Protein AF-I0H5C6-F1 (afdb_monomer_lite)

Structure (mmCIF, N/CA/C/O backbone):
data_AF-I0H5C6-F1
#
_entry.id   AF-I0H5C6-F1
#
loop_
_atom_site.group_PDB
_atom_site.id
_atom_site.type_symbol
_atom_site.label_atom_id
_atom_site.label_alt_id
_atom_site.label_comp_id
_atom_site.label_asym_id
_atom_site.label_entity_id
_atom_site.label_seq_id
_atom_site.pdbx_PDB_ins_code
_atom_site.Cartn_x
_atom_site.Cartn_y
_atom_site.Cartn_z
_atom_site.occupancy
_atom_site.B_iso_or_equiv
_atom_site.auth_seq_id
_atom_site.auth_comp_id
_atom_site.auth_asym_id
_atom_site.auth_atom_id
_atom_site.pdbx_PDB_model_num
ATOM 1 N N . MET A 1 1 ? -21.211 -32.077 53.523 1.00 52.59 1 MET A N 1
ATOM 2 C CA . MET A 1 1 ? -21.924 -31.171 52.593 1.00 52.59 1 MET A CA 1
ATOM 3 C C . MET A 1 1 ? -21.651 -29.724 53.002 1.00 52.59 1 MET A C 1
ATOM 5 O O . MET A 1 1 ? -22.180 -29.278 54.012 1.00 52.59 1 MET A O 1
ATOM 9 N N . ARG A 1 2 ? -20.755 -29.012 52.304 1.00 51.19 2 ARG A N 1
ATOM 10 C CA . ARG A 1 2 ? -20.495 -27.579 52.551 1.00 51.19 2 ARG A CA 1
ATOM 11 C C . ARG A 1 2 ? -21.558 -26.760 51.808 1.00 51.19 2 ARG A C 1
ATOM 13 O O . ARG A 1 2 ? -21.781 -26.997 50.626 1.00 51.19 2 ARG A O 1
ATOM 20 N N . LYS A 1 3 ? -22.244 -25.855 52.515 1.00 55.94 3 LYS A N 1
ATOM 21 C CA . LYS A 1 3 ? -23.327 -25.017 51.968 1.00 55.94 3 LYS A CA 1
ATOM 22 C C . LYS A 1 3 ? -22.805 -24.116 50.828 1.00 55.94 3 LYS A C 1
ATOM 24 O O . LYS A 1 3 ? -21.707 -23.577 50.959 1.00 55.94 3 LYS A O 1
ATOM 29 N N . PRO A 1 4 ? -23.585 -23.885 49.755 1.00 59.94 4 PRO A N 1
ATOM 30 C CA . PRO A 1 4 ? -23.201 -23.061 48.604 1.00 59.94 4 PRO A CA 1
ATOM 31 C C . PRO A 1 4 ? -23.306 -21.546 48.887 1.00 59.94 4 PRO A C 1
ATOM 33 O O . PRO A 1 4 ? -23.727 -20.765 48.038 1.00 59.94 4 PRO A O 1
ATOM 36 N N . THR A 1 5 ? -22.925 -21.088 50.082 1.00 67.19 5 THR A N 1
ATOM 37 C CA . THR A 1 5 ? -22.992 -19.667 50.469 1.00 67.19 5 THR A CA 1
ATOM 38 C C . THR A 1 5 ? -21.984 -18.789 49.724 1.00 67.19 5 THR A C 1
ATOM 40 O O . THR A 1 5 ? -22.181 -17.580 49.633 1.00 67.19 5 THR A O 1
ATOM 43 N N . PHE A 1 6 ? -20.931 -19.372 49.145 1.00 68.56 6 PHE A N 1
ATOM 44 C CA . PHE A 1 6 ? -19.899 -18.610 48.438 1.00 68.56 6 PHE A CA 1
ATOM 45 C C . PHE A 1 6 ? -20.402 -18.005 47.114 1.00 68.56 6 PHE A C 1
ATOM 47 O O . PHE A 1 6 ? -20.160 -16.831 46.842 1.00 68.56 6 PHE A O 1
ATOM 54 N N . TRP A 1 7 ? -21.174 -18.759 46.324 1.00 66.94 7 TRP A N 1
ATOM 55 C CA . TRP A 1 7 ? -21.642 -18.311 45.004 1.00 66.94 7 TRP A CA 1
ATOM 56 C C . TRP A 1 7 ? -22.695 -17.197 45.080 1.00 66.94 7 TRP A C 1
ATOM 58 O O . TRP A 1 7 ? -22.667 -16.266 44.277 1.00 66.94 7 TRP A O 1
ATOM 68 N N . ILE A 1 8 ? -23.564 -17.220 46.094 1.00 70.56 8 ILE A N 1
ATOM 69 C CA . ILE A 1 8 ? -24.618 -16.205 46.270 1.00 70.56 8 ILE A CA 1
ATOM 70 C C . ILE A 1 8 ? -24.013 -14.825 46.587 1.00 70.56 8 ILE A C 1
ATOM 72 O O . ILE A 1 8 ? -24.464 -13.810 46.054 1.00 70.56 8 ILE A O 1
ATOM 76 N N . GLY A 1 9 ? -22.945 -14.774 47.393 1.00 69.31 9 GLY A N 1
ATOM 77 C CA . GLY A 1 9 ? -22.255 -13.521 47.720 1.00 69.31 9 GLY A CA 1
ATOM 78 C C . GLY A 1 9 ? -21.511 -12.900 46.531 1.00 69.31 9 GLY A C 1
ATOM 79 O O . GLY A 1 9 ? -21.474 -11.674 46.397 1.00 69.31 9 GLY A O 1
ATOM 80 N N . VAL A 1 10 ? -20.955 -13.730 45.641 1.00 67.69 10 VAL A N 1
ATOM 81 C CA . VAL A 1 10 ? -20.306 -13.271 44.402 1.00 67.69 10 VAL A CA 1
ATOM 82 C C . VAL A 1 10 ? -21.350 -12.717 43.432 1.00 67.69 10 VAL A C 1
ATOM 84 O O . VAL A 1 10 ? -21.196 -11.590 42.966 1.00 67.69 10 VAL A O 1
ATOM 87 N N . ILE A 1 11 ? -22.460 -13.430 43.215 1.00 65.00 11 ILE A N 1
ATOM 88 C CA . ILE A 1 11 ? -23.541 -12.981 42.322 1.00 65.00 11 ILE A CA 1
ATOM 89 C C . ILE A 1 11 ? -24.177 -11.677 42.828 1.00 65.00 11 ILE A C 1
ATOM 91 O O . ILE A 1 11 ? -24.394 -10.765 42.036 1.00 65.00 11 ILE A O 1
ATOM 95 N N . GLN A 1 12 ? -24.399 -11.508 44.138 1.00 64.88 12 GLN A N 1
ATOM 96 C CA . GLN A 1 12 ? -24.914 -10.240 44.678 1.00 64.88 12 GLN A CA 1
ATOM 97 C C . GLN A 1 12 ? -23.927 -9.072 44.542 1.00 64.88 12 GLN A C 1
ATOM 99 O O . GLN A 1 12 ? -24.350 -7.940 44.287 1.00 64.88 12 GLN A O 1
ATOM 104 N N . LYS A 1 13 ? -22.616 -9.311 44.685 1.00 64.25 13 LYS A N 1
ATOM 105 C CA . LYS A 1 13 ? -21.603 -8.276 44.425 1.00 64.25 13 LYS A CA 1
ATOM 106 C C . LYS A 1 13 ? -21.558 -7.892 42.944 1.00 64.25 13 LYS A C 1
ATOM 108 O O . LYS A 1 13 ? -21.435 -6.704 42.655 1.00 64.25 13 LYS A O 1
ATOM 113 N N . VAL A 1 14 ? -21.733 -8.853 42.033 1.00 61.06 14 VAL A N 1
ATOM 114 C CA . VAL A 1 14 ? -21.839 -8.623 40.578 1.00 61.06 14 VAL A CA 1
ATOM 115 C C . VAL A 1 14 ? -23.149 -7.920 40.201 1.00 61.06 14 VAL A C 1
ATOM 117 O O . VAL A 1 14 ? -23.139 -6.991 39.404 1.00 61.06 14 VAL A O 1
ATOM 120 N N . ALA A 1 15 ? -24.270 -8.232 40.846 1.00 59.47 15 ALA A N 1
ATOM 121 C CA . ALA A 1 15 ? -25.527 -7.517 40.617 1.00 59.47 15 ALA A CA 1
ATOM 122 C C . ALA A 1 15 ? -25.473 -6.057 41.117 1.00 59.47 15 ALA A C 1
ATOM 124 O O . ALA A 1 15 ? -26.037 -5.158 40.495 1.00 59.47 15 ALA A O 1
ATOM 125 N N . ARG A 1 16 ? -24.740 -5.780 42.209 1.00 62.62 16 ARG A N 1
ATOM 126 C CA . ARG A 1 16 ? -24.488 -4.405 42.687 1.00 62.62 16 ARG A CA 1
ATOM 127 C C . ARG A 1 16 ? -23.470 -3.632 41.845 1.00 62.62 16 ARG A C 1
ATOM 129 O O . ARG A 1 16 ? -23.436 -2.409 41.936 1.00 62.62 16 ARG A O 1
ATOM 136 N N . LEU A 1 17 ? -22.658 -4.308 41.031 1.00 57.75 17 LEU A N 1
ATOM 137 C CA . LEU A 1 17 ? -21.749 -3.668 40.072 1.00 57.75 17 LEU A CA 1
ATOM 138 C C . LEU A 1 17 ? -22.509 -2.941 38.942 1.00 57.75 17 LEU A C 1
ATOM 140 O O . LEU A 1 17 ? -21.951 -2.016 38.364 1.00 57.75 17 LEU A O 1
ATOM 144 N N . GLY A 1 18 ? -23.766 -3.313 38.662 1.00 57.94 18 GLY A N 1
ATOM 145 C CA . GLY A 1 18 ? -24.550 -2.793 37.534 1.00 57.94 18 GLY A CA 1
ATOM 146 C C . GLY A 1 18 ? -25.443 -1.575 37.807 1.00 57.94 18 GLY A C 1
ATOM 147 O O . GLY A 1 18 ? -26.141 -1.151 36.894 1.00 57.94 18 GLY A O 1
ATOM 148 N N . ARG A 1 19 ? -25.473 -1.008 39.025 1.00 68.62 19 ARG A N 1
ATOM 149 C CA . ARG A 1 19 ? -26.245 0.221 39.305 1.00 68.62 19 ARG A CA 1
ATOM 150 C C . ARG A 1 19 ? -25.330 1.451 39.250 1.00 68.62 19 ARG A C 1
ATOM 152 O O . ARG A 1 19 ? -24.644 1.717 40.238 1.00 68.62 19 ARG A O 1
ATOM 159 N N . PRO A 1 20 ? -25.279 2.183 38.124 1.00 68.12 20 PRO A N 1
ATOM 160 C CA . PRO A 1 20 ? -24.504 3.415 38.025 1.00 68.12 20 PRO A CA 1
ATOM 161 C C . PRO A 1 20 ? -25.058 4.464 38.998 1.00 68.12 20 PRO A C 1
ATOM 163 O O . PRO A 1 20 ? -26.267 4.558 39.202 1.00 68.12 20 PRO A O 1
ATOM 166 N N . ALA A 1 21 ? -24.170 5.256 39.604 1.00 75.44 21 ALA A N 1
ATOM 167 C CA . ALA A 1 21 ? -24.560 6.310 40.547 1.00 75.44 21 ALA A CA 1
ATOM 168 C C . ALA A 1 21 ? -25.297 7.478 39.862 1.00 75.44 21 ALA A C 1
ATOM 170 O O . ALA A 1 21 ? -25.985 8.247 40.527 1.00 75.44 21 ALA A O 1
ATOM 171 N N . SER A 1 22 ? -25.149 7.613 38.541 1.00 83.62 22 SER A N 1
ATOM 172 C CA . SER A 1 22 ? -25.801 8.632 37.721 1.00 83.62 22 SER A CA 1
ATOM 173 C C . SER A 1 22 ? -25.972 8.158 36.276 1.00 83.62 22 SER A C 1
ATOM 175 O O . SER A 1 22 ? -25.241 7.284 35.803 1.00 83.62 22 SER A O 1
ATOM 177 N N . THR A 1 23 ? -26.899 8.778 35.544 1.00 83.88 23 THR A N 1
ATOM 178 C CA . THR A 1 23 ? -27.085 8.550 34.101 1.00 83.88 23 THR A CA 1
ATOM 179 C C . THR A 1 23 ? -25.806 8.843 33.312 1.00 83.88 23 THR A C 1
ATOM 181 O O . THR A 1 23 ? -25.461 8.096 32.403 1.00 83.88 23 THR A O 1
ATOM 184 N N . ALA A 1 24 ? -25.045 9.870 33.704 1.00 78.62 24 ALA A N 1
ATOM 185 C CA . ALA A 1 24 ? -23.774 10.208 33.062 1.00 78.62 24 ALA A CA 1
ATOM 186 C C . ALA A 1 24 ? -22.734 9.079 33.184 1.00 78.62 24 ALA A C 1
ATOM 188 O O . ALA A 1 24 ? -22.043 8.769 32.217 1.00 78.62 24 ALA A O 1
ATOM 189 N N . ALA A 1 25 ? -22.657 8.414 34.344 1.00 81.06 25 ALA A N 1
ATOM 190 C CA . ALA A 1 25 ? -21.759 7.276 34.535 1.00 81.06 25 ALA A CA 1
ATOM 191 C C . ALA A 1 25 ? -22.153 6.071 33.666 1.00 81.06 25 ALA A C 1
ATOM 193 O O . ALA A 1 25 ? -21.277 5.373 33.159 1.00 81.06 25 ALA A O 1
ATOM 194 N N . LEU A 1 26 ? -23.457 5.845 33.469 1.00 84.06 26 LEU A N 1
ATOM 195 C CA . LEU A 1 26 ? -23.957 4.806 32.567 1.00 84.06 26 LEU A CA 1
ATOM 196 C C . LEU A 1 26 ? -23.549 5.081 31.117 1.00 84.06 26 LEU A C 1
ATOM 198 O O . LEU A 1 26 ? -23.022 4.194 30.452 1.00 84.06 26 LEU A O 1
ATOM 202 N N . VAL A 1 27 ? -23.765 6.316 30.653 1.00 84.88 27 VAL A N 1
ATOM 203 C CA . VAL A 1 27 ? -23.401 6.747 29.296 1.00 84.88 27 VAL A CA 1
ATOM 204 C C . VAL A 1 27 ? -21.898 6.594 29.076 1.00 84.88 27 VAL A C 1
ATOM 206 O O . VAL A 1 27 ? -21.486 5.993 28.090 1.00 84.88 27 VAL A O 1
ATOM 209 N N . LEU A 1 28 ? -21.070 7.047 30.023 1.00 82.12 28 LEU A N 1
ATOM 210 C CA . LEU A 1 28 ? -19.617 6.917 29.916 1.00 82.12 28 LEU A CA 1
ATOM 211 C C . LEU A 1 28 ? -19.163 5.451 29.890 1.00 82.12 28 LEU A C 1
ATOM 213 O O . LEU A 1 28 ? -18.255 5.114 29.134 1.00 82.12 28 LEU A O 1
ATOM 217 N N . ALA A 1 29 ? -19.789 4.571 30.678 1.00 85.50 29 ALA A N 1
ATOM 218 C CA . ALA A 1 29 ? -19.483 3.142 30.662 1.00 85.50 29 ALA A CA 1
ATOM 219 C C . ALA A 1 29 ? -19.862 2.484 29.327 1.00 85.50 29 ALA A C 1
ATOM 221 O O . ALA A 1 29 ? -19.070 1.710 28.794 1.00 85.50 29 ALA A O 1
ATOM 222 N N . ALA A 1 30 ? -21.021 2.834 28.760 1.00 86.69 30 ALA A N 1
ATOM 223 C CA . ALA A 1 30 ? -21.449 2.358 27.444 1.00 86.69 30 ALA A CA 1
ATOM 224 C C . ALA A 1 30 ? -20.497 2.817 26.336 1.00 86.69 30 ALA A C 1
ATOM 226 O O . ALA A 1 30 ? -20.044 2.010 25.530 1.00 86.69 30 ALA A O 1
ATOM 227 N N . LEU A 1 31 ? -20.135 4.097 26.339 1.00 84.81 31 LEU A N 1
ATOM 228 C CA . LEU A 1 31 ? -19.194 4.662 25.380 1.00 84.81 31 LEU A CA 1
ATOM 229 C C . LEU A 1 31 ? -17.792 4.049 25.514 1.00 84.81 31 LEU A C 1
ATOM 231 O O . LEU A 1 31 ? -17.155 3.737 24.512 1.00 84.81 31 LEU A O 1
ATOM 235 N N . SER A 1 32 ? -17.333 3.815 26.745 1.00 84.12 32 SER A N 1
ATOM 236 C CA . SER A 1 32 ? -16.049 3.158 27.019 1.00 84.12 32 SER A CA 1
ATOM 237 C C . SER A 1 32 ? -16.049 1.708 26.532 1.00 84.12 32 SER A C 1
ATOM 239 O O . SER A 1 32 ? -15.045 1.237 26.004 1.00 84.12 32 SER A O 1
ATOM 241 N N . ALA A 1 33 ? -17.175 1.003 26.679 1.00 89.12 33 ALA A N 1
ATOM 242 C CA . ALA A 1 33 ? -17.357 -0.335 26.131 1.00 89.12 33 ALA A CA 1
ATOM 243 C C . ALA A 1 33 ? -17.315 -0.323 24.596 1.00 89.12 33 ALA A C 1
ATOM 245 O O . ALA A 1 33 ? -16.625 -1.145 24.008 1.00 89.12 33 ALA A O 1
ATOM 246 N N . LEU A 1 34 ? -17.983 0.631 23.942 1.00 88.25 34 LEU A N 1
ATOM 247 C CA . LEU A 1 34 ? -17.935 0.772 22.483 1.00 88.25 34 LEU A CA 1
ATOM 248 C C . LEU A 1 34 ? -16.515 1.060 21.981 1.00 88.25 34 LEU A C 1
ATOM 250 O O . LEU A 1 34 ? -16.040 0.368 21.086 1.00 88.25 34 LEU A O 1
ATOM 254 N N . ALA A 1 35 ? -15.815 2.023 22.585 1.00 86.12 35 ALA A N 1
ATOM 255 C CA . ALA A 1 35 ? -14.450 2.370 22.191 1.00 86.12 35 ALA A CA 1
ATOM 256 C C . ALA A 1 35 ? -13.476 1.201 22.405 1.00 86.12 35 ALA A C 1
ATOM 258 O O . ALA A 1 35 ? -12.730 0.838 21.497 1.00 86.12 35 ALA A O 1
ATOM 259 N N . ALA A 1 36 ? -13.529 0.552 23.574 1.00 88.31 36 ALA A N 1
ATOM 260 C CA . ALA A 1 36 ? -12.730 -0.641 23.835 1.00 88.31 36 ALA A CA 1
ATOM 261 C C . ALA A 1 36 ? -13.083 -1.778 22.867 1.00 88.31 36 ALA A C 1
ATOM 263 O O . ALA A 1 36 ? -12.188 -2.472 22.397 1.00 88.31 36 ALA A O 1
ATOM 264 N N . GLY A 1 37 ? -14.362 -1.942 22.524 1.00 90.94 37 GLY A N 1
ATOM 265 C CA . GLY A 1 37 ? -14.808 -2.927 21.547 1.00 90.94 37 GLY A CA 1
ATOM 266 C C . GLY A 1 37 ? -14.262 -2.678 20.145 1.00 90.94 37 GLY A C 1
ATOM 267 O O . GLY A 1 37 ? -13.787 -3.615 19.514 1.00 90.94 37 GLY A O 1
ATOM 268 N N . LEU A 1 38 ? -14.236 -1.429 19.676 1.00 90.25 38 LEU A N 1
ATOM 269 C CA . LEU A 1 38 ? -13.625 -1.082 18.389 1.00 90.25 38 LEU A CA 1
ATOM 270 C C . LEU A 1 38 ? -12.117 -1.366 18.379 1.00 90.25 38 LEU A C 1
ATOM 272 O O . LEU A 1 38 ? -11.621 -1.977 17.438 1.00 90.25 38 LEU A O 1
ATOM 276 N N . LEU A 1 39 ? -11.400 -1.011 19.450 1.00 89.12 39 LEU A N 1
ATOM 277 C CA . LEU A 1 39 ? -9.970 -1.319 19.588 1.00 89.12 39 LEU A CA 1
ATOM 278 C C . LEU A 1 39 ? -9.706 -2.833 19.647 1.00 89.12 39 LEU A C 1
ATOM 280 O O . LEU A 1 39 ? -8.762 -3.327 19.035 1.00 89.12 39 LEU A O 1
ATOM 284 N N . GLY A 1 40 ? -10.551 -3.584 20.358 1.00 92.25 40 GLY A N 1
ATOM 285 C CA . GLY A 1 40 ? -10.469 -5.043 20.425 1.00 92.25 40 GLY A CA 1
ATOM 286 C C . GLY A 1 40 ? -10.739 -5.706 19.076 1.00 92.25 40 GLY A C 1
ATOM 287 O O . GLY A 1 40 ? -10.009 -6.617 18.683 1.00 92.25 40 GLY A O 1
ATOM 288 N N . ALA A 1 41 ? -11.746 -5.225 18.345 1.00 92.38 41 ALA A N 1
ATOM 289 C CA . ALA A 1 41 ? -12.041 -5.670 16.988 1.00 92.38 41 ALA A CA 1
ATOM 290 C C . ALA A 1 41 ? -10.877 -5.360 16.039 1.00 92.38 41 ALA A C 1
ATOM 292 O O . ALA A 1 41 ? -10.462 -6.231 15.285 1.00 92.38 41 ALA A O 1
ATOM 293 N N . ALA A 1 42 ? -10.290 -4.167 16.137 1.00 91.12 42 ALA A N 1
ATOM 294 C CA . ALA A 1 42 ? -9.138 -3.758 15.344 1.00 91.12 42 ALA A CA 1
ATOM 295 C C . ALA A 1 42 ? -7.900 -4.631 15.592 1.00 91.12 42 ALA A C 1
ATOM 297 O O . ALA A 1 42 ? -7.299 -5.142 14.649 1.00 91.12 42 ALA A O 1
ATOM 298 N N . ALA A 1 43 ? -7.555 -4.866 16.860 1.00 90.94 43 ALA A N 1
ATOM 299 C CA . ALA A 1 43 ? -6.418 -5.706 17.225 1.00 90.94 43 ALA A CA 1
ATOM 300 C C . ALA A 1 43 ? -6.602 -7.159 16.758 1.00 90.94 43 ALA A C 1
ATOM 302 O O . ALA A 1 43 ? -5.691 -7.760 16.191 1.00 90.94 43 ALA A O 1
ATOM 303 N N . THR A 1 44 ? -7.792 -7.727 16.964 1.00 93.50 44 THR A N 1
ATOM 304 C CA . THR A 1 44 ? -8.081 -9.108 16.550 1.00 93.50 44 THR A CA 1
ATOM 305 C C . THR A 1 44 ? -8.224 -9.260 15.039 1.00 93.50 44 THR A C 1
ATOM 307 O O . THR A 1 44 ? -7.800 -10.283 14.509 1.00 93.50 44 THR A O 1
ATOM 310 N N . ALA A 1 45 ? -8.723 -8.245 14.331 1.00 91.19 45 ALA A N 1
ATOM 311 C CA . ALA A 1 45 ? -8.691 -8.204 12.873 1.00 91.19 45 ALA A CA 1
ATOM 312 C C . ALA A 1 45 ? -7.249 -8.172 12.349 1.00 91.19 45 ALA A C 1
ATOM 314 O O . ALA A 1 45 ? -6.920 -8.933 11.445 1.00 91.19 45 ALA A O 1
ATOM 315 N N . GLY A 1 46 ? -6.368 -7.363 12.951 1.00 89.25 46 GLY A N 1
ATOM 316 C CA . GLY A 1 46 ? -4.942 -7.335 12.607 1.00 89.25 46 GLY A CA 1
ATOM 317 C C . GLY A 1 46 ? -4.269 -8.702 12.774 1.00 89.25 46 GLY A C 1
ATOM 318 O O . GLY A 1 46 ? -3.590 -9.175 11.865 1.00 89.25 46 GLY A O 1
ATOM 319 N N . LEU A 1 47 ? -4.532 -9.383 13.895 1.00 90.50 47 LEU A N 1
ATOM 320 C CA . LEU A 1 47 ? -4.062 -10.756 14.119 1.00 90.50 47 LEU A CA 1
ATOM 321 C C . LEU A 1 47 ? -4.672 -11.755 13.129 1.00 90.50 47 LEU A C 1
ATOM 323 O O . LEU A 1 47 ? -3.994 -12.682 12.697 1.00 90.50 47 LEU A O 1
ATOM 327 N N . GLY A 1 48 ? -5.940 -11.573 12.765 1.00 90.94 48 GLY A N 1
ATOM 328 C CA . GLY A 1 48 ? -6.595 -12.410 11.770 1.00 90.94 48 GLY A CA 1
ATOM 329 C C . GLY A 1 48 ? -5.949 -12.273 10.390 1.00 90.94 48 GLY A C 1
ATOM 330 O O . GLY A 1 48 ? -5.636 -13.268 9.744 1.00 90.94 48 GLY A O 1
ATOM 331 N N . TRP A 1 49 ? -5.640 -11.053 9.965 1.00 88.94 49 TRP A N 1
ATOM 332 C CA . TRP A 1 49 ? -4.947 -10.820 8.699 1.00 88.94 49 TRP A CA 1
ATOM 333 C C . TRP A 1 49 ? -3.542 -11.423 8.650 1.00 88.94 49 TRP A C 1
ATOM 335 O O . TRP A 1 49 ? -3.135 -11.910 7.598 1.00 88.94 49 TRP A O 1
ATOM 345 N N . ALA A 1 50 ? -2.836 -11.497 9.781 1.00 88.06 50 ALA A N 1
ATOM 346 C CA . ALA A 1 50 ? -1.557 -12.206 9.859 1.00 88.06 50 ALA A CA 1
ATOM 347 C C . ALA A 1 50 ? -1.685 -13.721 9.589 1.00 88.06 50 ALA A C 1
ATOM 349 O O . ALA A 1 50 ? -0.716 -14.358 9.187 1.00 88.06 50 ALA A O 1
ATOM 350 N N . GLY A 1 51 ? -2.874 -14.299 9.794 1.00 89.44 51 GLY A N 1
ATOM 351 C CA . GLY A 1 51 ? -3.190 -15.691 9.465 1.00 89.44 51 GLY A CA 1
ATOM 352 C C . GLY A 1 51 ? -3.876 -15.885 8.109 1.00 89.44 51 GLY A C 1
ATOM 353 O O . GLY A 1 51 ? -4.246 -17.013 7.783 1.00 89.44 51 GLY A O 1
ATOM 354 N N . ALA A 1 52 ? -4.099 -14.818 7.334 1.00 88.25 52 ALA A N 1
ATOM 355 C CA . ALA A 1 52 ? -4.708 -14.926 6.013 1.00 88.25 52 ALA A CA 1
ATOM 356 C C . ALA A 1 52 ? -3.726 -15.564 5.009 1.00 88.25 52 ALA A C 1
ATOM 358 O O . ALA A 1 52 ? -2.521 -15.311 5.104 1.00 88.25 52 ALA A O 1
ATOM 359 N N . PRO A 1 53 ? -4.212 -16.351 4.027 1.00 88.62 53 PRO A N 1
ATOM 360 C CA . PRO A 1 53 ? -3.364 -16.929 2.985 1.00 88.62 53 PRO A CA 1
ATOM 361 C C . PRO A 1 53 ? -2.491 -15.873 2.300 1.00 88.62 53 PRO A C 1
ATOM 363 O O . PRO A 1 53 ? -2.932 -14.740 2.102 1.00 88.62 53 PRO A O 1
ATOM 366 N N . ALA A 1 54 ? -1.256 -16.241 1.954 1.00 89.25 54 ALA A N 1
ATOM 367 C CA . ALA A 1 54 ? -0.368 -15.384 1.176 1.00 89.25 54 ALA A CA 1
ATOM 368 C C . ALA A 1 54 ? -0.924 -15.150 -0.240 1.00 89.25 54 ALA A C 1
ATOM 370 O O . ALA A 1 54 ? -1.734 -15.939 -0.734 1.00 89.25 54 ALA A O 1
ATOM 371 N N . LEU A 1 55 ? -0.475 -14.076 -0.896 1.00 91.38 55 LEU A N 1
ATOM 372 C CA . LEU A 1 55 ? -0.750 -13.904 -2.321 1.00 91.38 55 LEU A CA 1
ATOM 373 C C . LEU A 1 55 ? -0.083 -15.037 -3.124 1.00 91.38 55 LEU A C 1
ATOM 375 O O . LEU A 1 55 ? 0.936 -15.579 -2.690 1.00 91.38 55 LEU A O 1
ATOM 379 N N . PRO A 1 56 ? -0.624 -15.402 -4.300 1.00 92.94 56 PRO A N 1
ATOM 380 C CA . PRO A 1 56 ? 0.071 -16.285 -5.224 1.00 92.94 56 PRO A CA 1
ATOM 381 C C . PRO A 1 56 ? 1.469 -15.749 -5.538 1.00 92.94 56 PRO A C 1
ATOM 383 O O . PRO A 1 56 ? 1.625 -14.582 -5.890 1.00 92.94 56 PRO A O 1
ATOM 386 N N . SER A 1 57 ? 2.470 -16.622 -5.465 1.00 90.94 57 SER A N 1
ATOM 387 C CA . SER A 1 57 ? 3.858 -16.312 -5.805 1.00 90.94 57 SER A CA 1
ATOM 388 C C . SER A 1 57 ? 4.435 -17.367 -6.757 1.00 90.94 57 SER A C 1
ATOM 390 O O . SER A 1 57 ? 3.821 -18.408 -7.025 1.00 90.94 57 SER A O 1
ATOM 392 N N . GLY A 1 58 ? 5.599 -17.075 -7.346 1.00 91.25 58 GLY A N 1
ATOM 393 C CA . GLY A 1 58 ? 6.292 -17.983 -8.263 1.00 91.25 58 GLY A CA 1
ATOM 394 C C . GLY A 1 58 ? 5.427 -18.426 -9.450 1.00 91.25 58 GLY A C 1
ATOM 395 O O . GLY A 1 58 ? 4.875 -17.599 -10.173 1.00 91.25 58 GLY A O 1
ATOM 396 N N . ALA A 1 59 ? 5.304 -19.741 -9.649 1.00 94.38 59 ALA A N 1
ATOM 397 C CA . ALA A 1 59 ? 4.573 -20.320 -10.778 1.00 94.38 59 ALA A CA 1
ATOM 398 C C . ALA A 1 59 ? 3.083 -19.930 -10.802 1.00 94.38 59 ALA A C 1
ATOM 400 O O . ALA A 1 59 ? 2.545 -19.678 -11.875 1.00 94.38 59 ALA A O 1
ATOM 401 N N . ALA A 1 60 ? 2.432 -19.817 -9.639 1.00 95.00 60 ALA A N 1
ATOM 402 C CA . ALA A 1 60 ? 1.018 -19.446 -9.569 1.00 95.00 60 ALA A CA 1
ATOM 403 C C . ALA A 1 60 ? 0.786 -17.985 -9.996 1.00 95.00 60 ALA A C 1
ATOM 405 O O . ALA A 1 60 ? -0.171 -17.686 -10.709 1.00 95.00 60 ALA A O 1
ATOM 406 N N . ALA A 1 61 ? 1.692 -17.078 -9.613 1.00 95.19 61 ALA A N 1
ATOM 407 C CA . ALA A 1 61 ? 1.667 -15.690 -10.076 1.00 95.19 61 ALA A CA 1
ATOM 408 C C . ALA A 1 61 ? 1.924 -15.593 -11.589 1.00 95.19 61 ALA A C 1
ATOM 410 O O . ALA A 1 61 ? 1.247 -14.839 -12.286 1.00 95.19 61 ALA A O 1
ATOM 411 N N . GLN A 1 62 ? 2.861 -16.391 -12.113 1.00 95.44 62 GLN A N 1
ATOM 412 C CA . GLN A 1 62 ? 3.144 -16.455 -13.551 1.00 95.44 62 GLN A CA 1
ATOM 413 C C . GLN A 1 62 ? 1.956 -16.996 -14.354 1.00 95.44 62 GLN A C 1
ATOM 415 O O . GLN A 1 62 ? 1.641 -16.449 -15.407 1.00 95.44 62 GLN A O 1
ATOM 420 N N . GLU A 1 63 ? 1.268 -18.029 -13.862 1.00 96.94 63 GLU A N 1
ATOM 421 C CA . GLU A 1 63 ? 0.063 -18.577 -14.493 1.00 96.94 63 GLU A CA 1
ATOM 422 C C . GLU A 1 63 ? -1.071 -17.545 -14.535 1.00 96.94 63 GLU A C 1
ATOM 424 O O . GLU A 1 63 ? -1.711 -17.357 -15.574 1.00 96.94 63 GLU A O 1
ATOM 429 N N . LEU A 1 64 ? -1.292 -16.824 -13.431 1.00 97.50 64 LEU A N 1
ATOM 430 C CA . LEU A 1 64 ? -2.265 -15.735 -13.393 1.00 97.50 64 LEU A CA 1
ATOM 431 C C . LEU A 1 64 ? -1.888 -14.623 -14.380 1.00 97.50 64 LEU A C 1
ATOM 433 O O . LEU A 1 64 ? -2.727 -14.192 -15.170 1.00 97.50 64 LEU A O 1
ATOM 437 N N . GLY A 1 65 ? -0.617 -14.215 -14.394 1.00 97.50 65 GLY A N 1
ATOM 438 C CA . GLY A 1 65 ? -0.086 -13.252 -15.355 1.00 97.50 65 GLY A CA 1
ATOM 439 C C . GLY A 1 65 ? -0.301 -13.696 -16.802 1.00 97.50 65 GLY A C 1
ATOM 440 O O . GLY A 1 65 ? -0.783 -12.909 -17.606 1.00 97.50 65 GLY A O 1
ATOM 441 N N . ALA A 1 66 ? -0.041 -14.963 -17.129 1.00 98.00 66 ALA A N 1
ATOM 442 C CA . ALA A 1 66 ? -0.261 -15.521 -18.464 1.00 98.00 66 ALA A CA 1
ATOM 443 C C . ALA A 1 66 ? -1.752 -15.626 -18.835 1.00 98.00 66 ALA A C 1
ATOM 445 O O . ALA A 1 66 ? -2.106 -15.518 -20.009 1.00 98.00 66 ALA A O 1
ATOM 446 N N . THR A 1 67 ? -2.629 -15.807 -17.845 1.00 98.44 67 THR A N 1
ATOM 447 C CA . THR A 1 67 ? -4.085 -15.808 -18.039 1.00 98.44 67 THR A CA 1
ATOM 448 C C . THR A 1 67 ? -4.583 -14.411 -18.406 1.00 98.44 67 THR A C 1
ATOM 450 O O . THR A 1 67 ? -5.328 -14.243 -19.376 1.00 98.44 67 THR A O 1
ATOM 453 N N . VAL A 1 68 ? -4.162 -13.387 -17.658 1.00 98.12 68 VAL A N 1
ATOM 454 C CA . VAL A 1 68 ? -4.599 -12.003 -17.892 1.00 98.12 68 VAL A CA 1
ATOM 455 C C . VAL A 1 68 ? -3.891 -11.398 -19.106 1.00 98.12 68 VAL A C 1
ATOM 457 O O . VAL A 1 68 ? -4.547 -10.770 -19.937 1.00 98.12 68 VAL A O 1
ATOM 460 N N . PHE A 1 69 ? -2.592 -11.652 -19.261 1.00 98.06 69 PHE A N 1
ATOM 461 C CA . PHE A 1 69 ? -1.709 -11.057 -20.265 1.00 98.06 69 PHE A CA 1
ATOM 462 C C . PHE A 1 69 ? -0.996 -12.117 -21.129 1.00 98.06 69 PHE A C 1
ATOM 464 O O . PHE A 1 69 ? 0.223 -12.298 -21.038 1.00 98.06 69 PHE A O 1
ATOM 471 N N . PRO A 1 70 ? -1.725 -12.845 -21.992 1.00 98.00 70 PRO A N 1
ATOM 472 C CA . PRO A 1 70 ? -1.152 -13.940 -22.765 1.00 98.00 70 PRO A CA 1
ATOM 473 C C . PRO A 1 70 ? -0.031 -13.456 -23.692 1.00 98.00 70 PRO A C 1
ATOM 475 O O . PRO A 1 70 ? -0.197 -12.495 -24.442 1.00 98.00 70 PRO A O 1
ATOM 478 N N . GLY A 1 71 ? 1.115 -14.139 -23.640 1.00 96.56 71 GLY A N 1
ATOM 479 C CA . GLY A 1 71 ? 2.277 -13.853 -24.490 1.00 96.56 71 GLY A CA 1
ATOM 480 C C . GLY A 1 71 ? 3.033 -12.564 -24.153 1.00 96.56 71 GLY A C 1
ATOM 481 O O . GLY A 1 71 ? 3.985 -12.230 -24.854 1.00 96.56 71 GLY A O 1
ATOM 482 N N . GLN A 1 72 ? 2.642 -11.849 -23.097 1.00 97.00 72 GLN A N 1
ATOM 483 C CA . GLN A 1 72 ? 3.289 -10.609 -22.681 1.00 97.00 72 GLN A CA 1
ATOM 484 C C . GLN A 1 72 ? 4.290 -10.857 -21.550 1.00 97.00 72 GLN A C 1
ATOM 486 O O . GLN A 1 72 ? 4.133 -11.769 -20.735 1.00 97.00 72 GLN A O 1
ATOM 491 N N . ARG A 1 73 ? 5.317 -10.005 -21.465 1.00 95.88 73 ARG A N 1
ATOM 492 C CA . ARG A 1 73 ? 6.200 -9.961 -20.295 1.00 95.88 73 ARG A CA 1
ATOM 493 C C . ARG A 1 73 ? 5.506 -9.181 -19.181 1.00 95.88 73 ARG A C 1
ATOM 495 O O . ARG A 1 73 ? 5.386 -7.963 -19.279 1.00 95.88 73 ARG A O 1
ATOM 502 N N . VAL A 1 74 ? 5.064 -9.895 -18.150 1.00 96.69 74 VAL A N 1
ATOM 503 C CA . VAL A 1 74 ? 4.404 -9.316 -16.974 1.00 96.69 74 VAL A CA 1
ATOM 504 C C . VAL A 1 74 ? 5.443 -8.874 -15.952 1.00 96.69 74 VAL A C 1
ATOM 506 O O . VAL A 1 74 ? 6.354 -9.628 -15.611 1.00 96.69 74 VAL A O 1
ATOM 509 N N . TRP A 1 75 ? 5.280 -7.651 -15.470 1.00 95.62 75 TRP A N 1
ATOM 510 C CA . TRP A 1 75 ? 6.079 -7.024 -14.425 1.00 95.62 75 TRP A CA 1
ATOM 511 C C . TRP A 1 75 ? 5.275 -6.877 -13.140 1.00 95.62 75 TRP A C 1
ATOM 513 O O . TRP A 1 75 ? 4.048 -6.944 -13.181 1.00 95.62 75 TRP A O 1
ATOM 523 N N . GLY A 1 76 ? 5.954 -6.618 -12.021 1.00 93.56 76 GLY A N 1
ATOM 524 C CA . GLY A 1 76 ? 5.298 -6.456 -10.726 1.00 93.56 76 GLY A CA 1
ATOM 525 C C . GLY A 1 76 ? 5.160 -7.772 -9.959 1.00 93.56 76 GLY A C 1
ATOM 526 O O . GLY A 1 76 ? 5.957 -8.695 -10.136 1.00 93.56 76 GLY A O 1
ATOM 527 N N . GLY A 1 77 ? 4.163 -7.850 -9.083 1.00 91.88 77 GLY A N 1
ATOM 528 C CA . GLY A 1 77 ? 3.936 -8.989 -8.200 1.00 91.88 77 GLY A CA 1
ATOM 529 C C . GLY A 1 77 ? 4.814 -8.977 -6.944 1.00 91.88 77 GLY A C 1
ATOM 530 O O . GLY A 1 77 ? 5.269 -7.931 -6.479 1.00 91.88 77 GLY A O 1
ATOM 531 N N . GLY A 1 78 ? 5.062 -10.169 -6.403 1.00 86.62 78 GLY A N 1
ATOM 532 C CA . GLY A 1 78 ? 5.845 -10.373 -5.182 1.00 86.62 78 GLY A CA 1
ATOM 533 C C . GLY A 1 78 ? 4.984 -10.526 -3.928 1.00 86.62 78 GLY A C 1
ATOM 534 O O . GLY A 1 78 ? 3.769 -10.322 -3.952 1.00 86.62 78 GLY A O 1
ATOM 535 N N . ASP A 1 79 ? 5.631 -10.917 -2.832 1.00 81.62 79 ASP A N 1
ATOM 536 C CA . ASP A 1 79 ? 4.972 -11.027 -1.536 1.00 81.62 79 ASP A CA 1
ATOM 537 C C . ASP A 1 79 ? 4.838 -9.627 -0.940 1.00 81.62 79 ASP A C 1
ATOM 539 O O . ASP A 1 79 ? 5.816 -9.025 -0.502 1.00 81.62 79 ASP A O 1
ATOM 543 N N . ALA A 1 80 ? 3.624 -9.089 -0.935 1.00 80.12 80 ALA A N 1
ATOM 544 C CA . ALA A 1 80 ? 3.335 -7.849 -0.233 1.00 80.12 80 ALA A CA 1
ATOM 545 C C . ALA A 1 80 ? 3.123 -8.101 1.261 1.00 80.12 80 ALA A C 1
ATOM 547 O O . ALA A 1 80 ? 2.563 -9.133 1.662 1.00 80.12 80 ALA A O 1
ATOM 548 N N . GLU A 1 81 ? 3.521 -7.128 2.082 1.00 83.25 81 GLU A N 1
ATOM 549 C CA . GLU A 1 81 ? 3.159 -7.119 3.495 1.00 83.25 81 GLU A CA 1
ATOM 550 C C . GLU A 1 81 ? 1.636 -7.200 3.663 1.00 83.25 81 GLU A C 1
ATOM 552 O O . GLU A 1 81 ? 0.902 -6.670 2.831 1.00 83.25 81 GLU A O 1
ATOM 557 N N . PRO A 1 82 ? 1.110 -7.799 4.746 1.00 80.12 82 PRO A N 1
ATOM 558 C CA . PRO A 1 82 ? -0.337 -7.901 4.953 1.00 80.12 82 PRO A CA 1
ATOM 559 C C . PRO A 1 82 ? -1.073 -6.553 4.909 1.00 80.12 82 PRO A C 1
ATOM 561 O O . PRO A 1 82 ? -2.252 -6.502 4.564 1.00 80.12 82 PRO A O 1
ATOM 564 N N . PHE A 1 83 ? -0.379 -5.468 5.251 1.00 80.00 83 PHE A N 1
ATOM 565 C CA . PHE A 1 83 ? -0.883 -4.106 5.183 1.00 80.00 83 PHE A CA 1
ATOM 566 C C . PHE A 1 83 ? 0.170 -3.238 4.531 1.00 80.00 83 PHE A C 1
ATOM 568 O O . PHE A 1 83 ? 1.277 -3.156 5.046 1.00 80.00 83 PHE A O 1
ATOM 575 N N . THR A 1 84 ? -0.186 -2.552 3.457 1.00 76.88 84 THR A N 1
ATOM 576 C CA . THR A 1 84 ? 0.752 -1.646 2.801 1.00 76.88 84 THR A CA 1
ATOM 577 C C . THR A 1 84 ? 0.047 -0.345 2.483 1.00 76.88 84 THR A C 1
ATOM 579 O O . THR A 1 84 ? -1.124 -0.355 2.095 1.00 76.88 84 THR A O 1
ATOM 582 N N . ALA A 1 85 ? 0.739 0.779 2.657 1.00 74.12 85 ALA A N 1
ATOM 583 C CA . ALA A 1 85 ? 0.244 2.040 2.129 1.00 74.12 85 ALA A CA 1
ATOM 584 C C . ALA A 1 85 ? 0.142 1.928 0.597 1.00 74.12 85 ALA A C 1
ATOM 586 O O . ALA A 1 85 ? 0.979 1.288 -0.046 1.00 74.12 85 ALA A O 1
ATOM 587 N N . SER A 1 86 ? -0.894 2.488 -0.013 1.00 70.38 86 SER A N 1
ATOM 588 C CA . SER A 1 86 ? -0.947 2.669 -1.460 1.00 70.38 86 SER A CA 1
ATOM 589 C C . SER A 1 86 ? 0.198 3.578 -1.902 1.00 70.38 86 SER A C 1
ATOM 591 O O . SER A 1 86 ? 0.810 4.283 -1.102 1.00 70.38 86 SER A O 1
ATOM 593 N N . GLY A 1 87 ? 0.526 3.526 -3.191 1.00 61.38 87 GLY A N 1
ATOM 594 C CA . GLY A 1 87 ? 1.647 4.273 -3.757 1.00 61.38 87 GLY A CA 1
ATOM 595 C C . GLY A 1 87 ? 1.607 5.792 -3.557 1.00 61.38 87 GLY A C 1
ATOM 596 O O . GLY A 1 87 ? 2.655 6.425 -3.521 1.00 61.38 87 GLY A O 1
ATOM 597 N N . ASP A 1 88 ? 0.412 6.358 -3.411 1.00 64.25 88 ASP A N 1
ATOM 598 C CA . ASP A 1 88 ? 0.161 7.777 -3.136 1.00 64.25 88 ASP A CA 1
ATOM 599 C C . ASP A 1 88 ? 0.225 8.126 -1.635 1.00 64.25 88 ASP A C 1
ATOM 601 O O . ASP A 1 88 ? 0.099 9.289 -1.263 1.00 64.25 88 ASP A O 1
ATOM 605 N N . GLY A 1 89 ? 0.411 7.132 -0.758 1.00 64.62 89 GLY A N 1
ATOM 606 C CA . GLY A 1 89 ? 0.401 7.297 0.695 1.00 64.62 89 GLY A CA 1
ATOM 607 C C . GLY A 1 89 ? -0.975 7.623 1.288 1.00 64.62 89 GLY A C 1
ATOM 608 O O . GLY A 1 89 ? -1.092 7.765 2.506 1.00 64.62 89 GLY A O 1
ATOM 609 N N . GLU A 1 90 ? -2.023 7.729 0.467 1.00 64.94 90 GLU A N 1
ATOM 610 C CA . GLU A 1 90 ? -3.344 8.176 0.917 1.00 64.94 90 GLU A CA 1
ATOM 611 C C . GLU A 1 90 ? -4.205 7.034 1.463 1.00 64.94 90 GLU A C 1
ATOM 613 O O . GLU A 1 90 ? -5.128 7.264 2.250 1.00 64.94 90 GLU A O 1
ATOM 618 N N . GLN A 1 91 ? -3.923 5.793 1.065 1.00 69.25 91 GLN A N 1
ATOM 619 C CA . GLN A 1 91 ? -4.719 4.624 1.426 1.00 69.25 91 GLN A CA 1
ATOM 620 C C . GLN A 1 91 ? -3.835 3.541 2.036 1.00 69.25 91 GLN A C 1
ATOM 622 O O . GLN A 1 91 ? -2.626 3.492 1.856 1.00 69.25 91 GLN A O 1
ATOM 627 N N . THR A 1 92 ? -4.439 2.647 2.806 1.00 69.88 92 THR A N 1
ATOM 628 C CA . THR A 1 92 ? -3.825 1.366 3.161 1.00 69.88 92 THR A CA 1
ATOM 629 C C . THR A 1 92 ? -4.615 0.304 2.424 1.00 69.88 92 THR A C 1
ATOM 631 O O . THR A 1 92 ? -5.838 0.346 2.445 1.00 69.88 92 THR A O 1
ATOM 634 N N . VAL A 1 93 ? -3.946 -0.633 1.767 1.00 72.81 93 VAL A N 1
ATOM 635 C CA . VAL A 1 93 ? -4.597 -1.739 1.061 1.00 72.81 93 VAL A CA 1
ATOM 636 C C . VAL A 1 93 ? -4.094 -3.057 1.653 1.00 72.81 93 VAL A C 1
ATOM 638 O O . VAL A 1 93 ? -2.957 -3.162 2.122 1.00 72.81 93 VAL A O 1
ATOM 641 N N . TYR A 1 94 ? -4.971 -4.060 1.688 1.00 77.12 94 TYR A N 1
ATOM 642 C CA . TYR A 1 94 ? -4.685 -5.375 2.259 1.00 77.12 94 TYR A CA 1
ATOM 643 C C . TYR A 1 94 ? -3.827 -6.213 1.326 1.00 77.12 94 TYR A C 1
ATOM 645 O O . TYR A 1 94 ? -4.349 -6.769 0.358 1.00 77.12 94 TYR A O 1
ATOM 653 N N . GLY A 1 95 ? -2.536 -6.313 1.657 1.00 76.62 95 GLY A N 1
ATOM 654 C CA . GLY A 1 95 ? -1.547 -7.184 1.026 1.00 76.62 95 GLY A CA 1
ATOM 655 C C . GLY A 1 95 ? -1.791 -7.379 -0.452 1.00 76.62 95 GLY A C 1
ATOM 656 O O . GLY A 1 95 ? -2.201 -8.468 -0.858 1.00 76.62 95 GLY A O 1
ATOM 657 N N . PHE A 1 96 ? -1.596 -6.299 -1.209 1.00 88.94 96 PHE A N 1
ATOM 658 C CA . PHE A 1 96 ? -1.822 -6.261 -2.642 1.00 88.94 96 PHE A CA 1
ATOM 659 C C . PHE A 1 96 ? -0.508 -6.314 -3.408 1.00 88.94 96 PHE A C 1
ATOM 661 O O . PHE A 1 96 ? 0.511 -5.812 -2.943 1.00 88.94 96 PHE A O 1
ATOM 668 N N . ALA A 1 97 ? -0.551 -6.866 -4.611 1.00 91.06 97 ALA A N 1
ATOM 669 C CA . ALA A 1 97 ? 0.539 -6.755 -5.560 1.00 91.06 97 ALA A CA 1
ATOM 670 C C . ALA A 1 97 ? -0.012 -6.337 -6.920 1.00 91.06 97 ALA A C 1
ATOM 672 O O . ALA A 1 97 ? -1.003 -6.895 -7.398 1.00 91.06 97 ALA A O 1
ATOM 673 N N . ASP A 1 98 ? 0.639 -5.360 -7.540 1.00 93.56 98 ASP A N 1
ATOM 674 C CA . ASP A 1 98 ? 0.286 -4.917 -8.881 1.00 93.56 98 ASP A CA 1
ATOM 675 C C . ASP A 1 98 ? 1.080 -5.693 -9.916 1.00 93.56 98 ASP A C 1
ATOM 677 O O . ASP A 1 98 ? 2.284 -5.892 -9.775 1.00 93.56 98 ASP A O 1
ATOM 681 N N . TYR A 1 99 ? 0.402 -6.076 -10.986 1.00 96.25 99 TYR A N 1
ATOM 682 C CA . TYR A 1 99 ? 0.961 -6.742 -12.147 1.00 96.25 99 TYR A CA 1
ATOM 683 C C . TYR A 1 99 ? 0.648 -5.905 -13.370 1.00 96.25 99 TYR A C 1
ATOM 685 O O . TYR A 1 99 ? -0.479 -5.435 -13.520 1.00 96.25 99 TYR A O 1
ATOM 693 N N . TRP A 1 100 ? 1.604 -5.721 -14.270 1.00 96.94 100 TRP A N 1
ATOM 694 C CA . TRP A 1 100 ? 1.375 -4.868 -15.431 1.00 96.94 100 TRP A CA 1
ATOM 695 C C . TRP A 1 100 ? 2.216 -5.259 -16.637 1.00 96.94 100 TRP A C 1
ATOM 697 O O . TRP A 1 100 ? 3.234 -5.945 -16.534 1.00 96.94 100 TRP A O 1
ATOM 707 N N . VAL A 1 101 ? 1.763 -4.807 -17.800 1.00 96.81 101 VAL A N 1
ATOM 708 C CA . VAL A 1 101 ? 2.450 -4.941 -19.081 1.00 96.81 101 VAL A CA 1
AT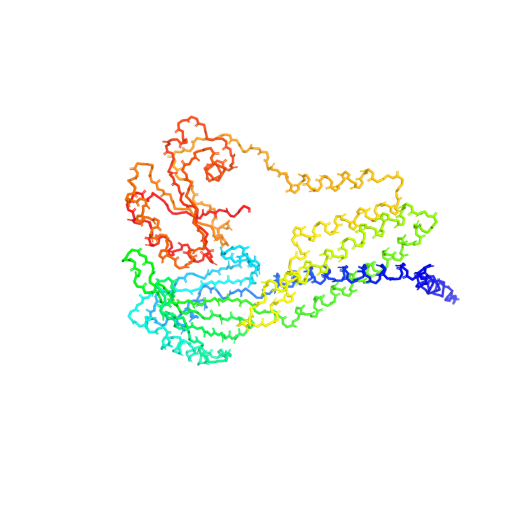OM 709 C C . VAL A 1 101 ? 2.506 -3.584 -19.768 1.00 96.81 101 VAL A C 1
ATOM 711 O O . VAL A 1 101 ? 1.560 -2.796 -19.703 1.00 96.81 101 VAL A O 1
ATOM 714 N N . LYS A 1 102 ? 3.626 -3.313 -20.442 1.00 94.50 102 LYS A N 1
ATOM 715 C CA . LYS A 1 102 ? 3.742 -2.147 -21.324 1.00 94.50 102 LYS A CA 1
ATOM 716 C C . LYS A 1 102 ? 2.789 -2.286 -22.497 1.00 94.50 102 LYS A C 1
ATOM 718 O O . LYS A 1 102 ? 2.504 -3.401 -22.942 1.00 94.50 102 LYS A O 1
ATOM 723 N N . HIS A 1 103 ? 2.370 -1.153 -23.044 1.00 93.31 103 HIS A N 1
ATOM 724 C CA . HIS A 1 103 ? 1.528 -1.189 -24.217 1.00 93.31 103 HIS A CA 1
ATOM 725 C C . HIS A 1 103 ? 2.235 -1.782 -25.444 1.00 93.31 103 HIS A C 1
ATOM 727 O O . HIS A 1 103 ? 3.265 -1.305 -25.916 1.00 93.31 103 HIS A O 1
ATOM 733 N N . THR A 1 104 ? 1.627 -2.827 -25.992 1.00 93.00 104 THR A N 1
ATOM 734 C CA . THR A 1 104 ? 1.829 -3.345 -27.345 1.00 93.00 104 THR A CA 1
ATOM 735 C C . THR A 1 104 ? 0.675 -2.922 -28.254 1.00 93.00 104 THR A C 1
ATOM 737 O O . THR A 1 104 ? -0.341 -2.402 -27.785 1.00 93.00 104 THR A O 1
ATOM 740 N N . GLY A 1 105 ? 0.790 -3.195 -29.560 1.00 93.25 105 GLY A N 1
ATOM 741 C CA . GLY A 1 105 ? -0.289 -2.931 -30.519 1.00 93.25 105 GLY A CA 1
ATOM 742 C C . GLY A 1 105 ? -1.636 -3.545 -30.116 1.00 93.25 105 GLY A C 1
ATOM 743 O O . GLY A 1 105 ? -2.665 -2.919 -30.335 1.00 93.25 105 GLY A O 1
ATOM 744 N N . GLU A 1 106 ? -1.627 -4.713 -29.465 1.00 93.25 106 GLU A N 1
ATOM 745 C CA . GLU A 1 106 ? -2.839 -5.375 -28.965 1.00 93.25 106 GLU A CA 1
ATOM 746 C C . GLU A 1 106 ? -3.429 -4.652 -27.750 1.00 93.25 106 GLU A C 1
ATOM 748 O O . GLU A 1 106 ? -4.610 -4.324 -27.727 1.00 93.25 106 GLU A O 1
ATOM 753 N N . THR A 1 107 ? -2.608 -4.363 -26.738 1.00 94.31 107 THR A N 1
ATOM 754 C CA . THR A 1 107 ? -3.085 -3.748 -25.482 1.00 94.31 107 THR A CA 1
ATOM 755 C C . THR A 1 107 ? -3.506 -2.280 -25.630 1.00 94.31 107 THR A C 1
ATOM 757 O O . THR A 1 107 ? -4.141 -1.746 -24.725 1.00 94.31 107 THR A O 1
ATOM 760 N N . ARG A 1 108 ? -3.148 -1.617 -26.742 1.00 94.88 108 ARG A N 1
ATOM 761 C CA . ARG A 1 108 ? -3.606 -0.253 -27.054 1.00 94.88 108 ARG A CA 1
ATOM 762 C C . ARG A 1 108 ? -5.093 -0.202 -27.428 1.00 94.88 108 ARG A C 1
ATOM 764 O O . ARG A 1 108 ? -5.701 0.854 -27.282 1.00 94.88 108 ARG A O 1
ATOM 771 N N . ASP A 1 109 ? -5.706 -1.313 -27.849 1.00 95.75 109 ASP A N 1
ATOM 772 C CA . ASP A 1 109 ? -7.171 -1.448 -27.835 1.00 95.75 109 ASP A CA 1
ATOM 773 C C . ASP A 1 109 ? -7.631 -1.727 -26.398 1.00 95.75 109 ASP A C 1
ATOM 775 O O . ASP A 1 109 ? -7.924 -2.860 -26.018 1.00 95.75 109 ASP A O 1
ATOM 779 N N . VAL A 1 110 ? -7.635 -0.679 -25.571 1.00 96.00 110 VAL A N 1
ATOM 780 C CA . VAL A 1 110 ? -7.848 -0.782 -24.120 1.00 96.00 110 VAL A CA 1
ATOM 781 C C . VAL A 1 110 ? -9.152 -1.517 -23.786 1.00 96.00 110 VAL A C 1
ATOM 783 O O . VAL A 1 110 ? -9.161 -2.404 -22.931 1.00 96.00 110 VAL A O 1
ATOM 786 N N . LEU A 1 111 ? -10.246 -1.194 -24.484 1.00 97.00 111 LEU A N 1
ATOM 787 C CA . LEU A 1 111 ? -11.555 -1.809 -24.256 1.00 97.00 111 LEU A CA 1
ATOM 788 C C . LEU A 1 111 ? -11.605 -3.259 -24.751 1.00 97.00 111 LEU A C 1
ATOM 790 O O . LEU A 1 111 ? -12.069 -4.140 -24.021 1.00 97.00 111 LEU A O 1
ATOM 794 N N . GLY A 1 112 ? -11.149 -3.524 -25.979 1.00 97.31 112 GLY A N 1
ATOM 795 C CA . GLY A 1 112 ? -11.133 -4.879 -26.529 1.00 97.31 112 GLY A CA 1
ATOM 796 C C . GLY A 1 112 ? -10.246 -5.813 -25.708 1.00 97.31 112 GLY A C 1
ATOM 797 O O . GLY A 1 112 ? -10.659 -6.925 -25.366 1.00 97.31 112 GLY A O 1
ATOM 798 N N . TYR A 1 113 ? -9.070 -5.335 -25.301 1.00 97.81 113 TYR A N 1
ATOM 799 C CA . TYR A 1 113 ? -8.134 -6.101 -24.488 1.00 97.81 113 TYR A CA 1
ATOM 800 C C . TYR A 1 113 ? -8.682 -6.380 -23.081 1.00 97.81 113 TYR A C 1
ATOM 802 O O . TYR A 1 113 ? -8.599 -7.520 -22.617 1.00 97.81 113 TYR A O 1
ATOM 810 N N . ALA A 1 114 ? -9.312 -5.392 -22.431 1.00 97.94 114 ALA A N 1
ATOM 811 C CA . ALA A 1 114 ? -9.958 -5.568 -21.129 1.00 97.94 114 ALA A CA 1
ATOM 812 C C . ALA A 1 114 ? -11.083 -6.614 -21.174 1.00 97.94 114 ALA A C 1
ATOM 814 O O . ALA A 1 114 ? -11.147 -7.486 -20.309 1.00 97.94 114 ALA A O 1
ATOM 815 N N . ARG A 1 115 ? -11.931 -6.597 -22.213 1.00 98.19 115 ARG A N 1
ATOM 816 C CA . ARG A 1 115 ? -12.969 -7.627 -22.415 1.00 98.19 115 ARG A CA 1
ATOM 817 C C . ARG A 1 115 ? -12.361 -9.014 -22.611 1.00 98.19 115 ARG A C 1
ATOM 819 O O . ARG A 1 115 ? -12.815 -9.974 -22.000 1.00 98.19 115 ARG A O 1
ATOM 826 N N . GLY A 1 116 ? -11.287 -9.111 -23.393 1.00 98.19 116 GLY A N 1
ATOM 827 C CA . GLY A 1 116 ? -10.553 -10.364 -23.554 1.00 98.19 116 GLY A CA 1
ATOM 828 C C . GLY A 1 116 ? -9.966 -10.881 -22.236 1.00 98.19 116 GLY A C 1
ATOM 829 O O . GLY A 1 116 ? -10.040 -12.078 -21.964 1.00 98.19 116 GLY A O 1
ATOM 830 N N . ALA A 1 117 ? -9.402 -10.000 -21.405 1.00 98.25 117 ALA A N 1
ATOM 831 C CA . ALA A 1 117 ? -8.894 -10.354 -20.079 1.00 98.25 117 ALA A CA 1
ATOM 832 C C . ALA A 1 117 ? -10.017 -10.844 -19.151 1.00 98.25 117 ALA A C 1
ATOM 834 O O . ALA A 1 117 ? -9.872 -11.891 -18.518 1.00 98.25 117 ALA A O 1
ATOM 835 N N . ARG A 1 118 ? -11.155 -10.138 -19.136 1.00 98.31 118 ARG A N 1
ATOM 836 C CA . ARG A 1 118 ? -12.376 -10.521 -18.416 1.00 98.31 118 ARG A CA 1
ATOM 837 C C . ARG A 1 118 ? -12.826 -11.937 -18.786 1.00 98.31 118 ARG A C 1
ATOM 839 O O . ARG A 1 118 ? -13.036 -12.770 -17.907 1.00 98.31 118 ARG A O 1
ATOM 846 N N . ASP A 1 119 ? -12.929 -12.224 -20.081 1.00 98.44 119 ASP A N 1
ATOM 847 C CA . ASP A 1 119 ? -13.394 -13.520 -20.584 1.00 98.44 119 ASP A CA 1
ATOM 848 C C . ASP A 1 119 ? -12.419 -14.658 -20.257 1.00 98.44 119 ASP A C 1
ATOM 850 O O . ASP A 1 119 ? -12.847 -15.751 -19.880 1.00 98.44 119 ASP A O 1
ATOM 854 N N . ARG A 1 120 ? -11.104 -14.407 -20.337 1.00 98.50 120 ARG A N 1
ATOM 855 C CA . ARG A 1 120 ? -10.079 -15.383 -19.927 1.00 98.50 120 ARG A CA 1
ATOM 856 C C . ARG A 1 120 ? -10.137 -15.686 -18.432 1.00 98.50 120 ARG A C 1
ATOM 858 O O . ARG A 1 120 ? -10.027 -16.849 -18.053 1.00 98.50 120 ARG A O 1
ATOM 865 N N . LEU A 1 121 ? -10.343 -14.672 -17.590 1.00 98.44 121 LEU A N 1
ATOM 866 C CA . LEU A 1 121 ? -10.509 -14.861 -16.147 1.00 98.44 121 LEU A CA 1
ATOM 867 C C . LEU A 1 121 ? -11.768 -15.676 -15.831 1.00 98.44 121 LEU A C 1
ATOM 869 O O . LEU A 1 121 ? -11.679 -16.654 -15.088 1.00 98.44 121 LEU A O 1
ATOM 873 N N . ALA A 1 122 ? -12.906 -15.352 -16.452 1.00 98.44 122 ALA A N 1
ATOM 874 C CA . ALA A 1 122 ? -14.136 -16.132 -16.305 1.00 98.44 122 ALA A CA 1
ATOM 875 C C . ALA A 1 122 ? -13.939 -17.601 -16.731 1.00 98.44 122 ALA A C 1
ATOM 877 O O . ALA A 1 122 ? -14.329 -18.521 -16.012 1.00 98.44 122 ALA A O 1
ATOM 878 N N . ALA A 1 123 ? -13.263 -17.841 -17.861 1.00 98.25 123 ALA A N 1
ATOM 879 C CA . ALA A 1 123 ? -12.930 -19.189 -18.327 1.00 98.25 123 ALA A CA 1
ATOM 880 C C . ALA A 1 123 ? -11.983 -19.944 -17.372 1.00 98.25 123 ALA A C 1
ATOM 882 O O . ALA A 1 123 ? -12.063 -21.167 -17.268 1.00 98.25 123 ALA A O 1
ATOM 883 N N . ALA A 1 124 ? -11.124 -19.226 -16.644 1.00 98.25 124 ALA A N 1
ATOM 884 C CA . ALA A 1 124 ? -10.252 -19.762 -15.598 1.00 98.25 124 ALA A CA 1
ATOM 885 C C . ALA A 1 124 ? -10.950 -19.910 -14.225 1.00 98.25 124 ALA A C 1
ATOM 887 O O . ALA A 1 124 ? -10.283 -20.146 -13.211 1.00 98.25 124 ALA A O 1
ATOM 888 N N . GLY A 1 125 ? -12.279 -19.767 -14.172 1.00 98.00 125 GLY A N 1
ATOM 889 C CA . GLY A 1 125 ? -13.088 -19.979 -12.970 1.00 98.00 125 GLY A CA 1
ATOM 890 C C . GLY A 1 125 ? -13.100 -18.807 -11.989 1.00 98.00 125 GLY A C 1
ATOM 891 O O . GLY A 1 125 ? -13.441 -19.005 -10.825 1.00 98.00 125 GLY A O 1
ATOM 892 N N . TRP A 1 126 ? -12.710 -17.606 -12.422 1.00 98.00 126 TRP A N 1
ATOM 893 C CA . TRP A 1 126 ? -12.931 -16.398 -11.630 1.00 98.00 126 TRP A CA 1
ATOM 894 C C . TRP A 1 126 ? -14.388 -15.953 -11.728 1.00 98.00 126 TRP A C 1
ATOM 896 O O . TRP A 1 126 ? -14.984 -15.981 -12.805 1.00 98.00 126 TRP A O 1
ATOM 906 N N . ASP A 1 127 ? -14.938 -15.493 -10.610 1.00 97.19 127 ASP A N 1
ATOM 907 C CA . ASP A 1 127 ? -16.240 -14.836 -10.575 1.00 97.19 127 ASP A CA 1
ATOM 908 C C . ASP A 1 127 ? -16.059 -13.364 -10.957 1.00 97.19 127 ASP A C 1
ATOM 910 O O . ASP A 1 127 ? -15.446 -12.599 -10.212 1.00 97.19 127 ASP A O 1
ATOM 914 N N . VAL A 1 128 ? -16.495 -12.992 -12.160 1.00 96.94 128 VAL A N 1
ATOM 915 C CA . VAL A 1 128 ? -16.351 -11.635 -12.701 1.00 96.94 128 VAL A CA 1
ATOM 916 C C . VAL A 1 128 ? -17.578 -10.813 -12.334 1.00 96.94 128 VAL A C 1
ATOM 918 O O . VAL A 1 128 ? -18.706 -11.178 -12.668 1.00 96.94 128 VAL A O 1
ATOM 921 N N . HIS A 1 129 ? -17.349 -9.654 -11.725 1.00 92.50 129 HIS A N 1
ATOM 922 C CA . HIS A 1 129 ? -18.419 -8.797 -11.234 1.00 92.50 129 HIS A CA 1
ATOM 923 C C . HIS A 1 129 ? -18.633 -7.609 -12.172 1.00 92.50 129 HIS A C 1
ATOM 925 O O . HIS A 1 129 ? -17.839 -6.671 -12.212 1.00 92.50 129 HIS A O 1
ATOM 931 N N . GLY A 1 130 ? -19.739 -7.647 -12.918 1.00 88.62 130 GLY A N 1
ATOM 932 C CA . GLY A 1 130 ? -20.095 -6.613 -13.894 1.00 88.62 130 GLY A CA 1
ATOM 933 C C . GLY A 1 130 ? -19.447 -6.795 -15.273 1.00 88.62 130 GLY A C 1
ATOM 934 O O . GLY A 1 130 ? -18.758 -7.778 -15.544 1.00 88.62 130 GLY A O 1
ATOM 935 N N . ASP A 1 131 ? -19.726 -5.851 -16.174 1.00 94.75 131 ASP A N 1
ATOM 936 C CA . ASP A 1 131 ? -19.032 -5.733 -17.464 1.00 94.75 131 ASP A CA 1
ATOM 937 C C . ASP A 1 131 ? -17.885 -4.712 -17.347 1.00 94.75 131 ASP A C 1
ATOM 939 O O . ASP A 1 131 ? -17.775 -3.996 -16.354 1.00 94.75 131 ASP A O 1
ATOM 943 N N . VAL A 1 132 ? -17.033 -4.637 -18.368 1.00 96.06 132 VAL A N 1
ATOM 944 C CA . VAL A 1 132 ? -15.966 -3.646 -18.478 1.00 96.06 132 VAL A CA 1
ATOM 945 C C . VAL A 1 132 ? -16.569 -2.246 -18.536 1.00 96.06 132 VAL A C 1
ATOM 947 O O . VAL A 1 132 ? -17.254 -1.889 -19.500 1.00 96.06 132 VAL A O 1
ATOM 950 N N . THR A 1 133 ? -16.252 -1.439 -17.530 1.00 94.56 133 THR A N 1
ATOM 951 C CA . THR A 1 133 ? -16.523 -0.004 -17.534 1.00 94.56 133 THR A CA 1
ATOM 952 C C . THR A 1 133 ? -15.460 0.677 -18.379 1.00 94.56 133 THR A C 1
ATOM 954 O O . THR A 1 133 ? -14.270 0.458 -18.172 1.00 94.56 133 THR A O 1
ATOM 957 N N . PHE A 1 134 ? -15.881 1.495 -19.342 1.00 94.75 134 PHE A N 1
ATOM 958 C CA . PHE A 1 134 ? -14.976 2.252 -20.201 1.00 94.75 134 PHE A CA 1
ATOM 959 C C . PHE A 1 134 ? -15.286 3.739 -20.118 1.00 94.75 134 PHE A C 1
ATOM 961 O O . PHE A 1 134 ? -16.429 4.145 -20.338 1.00 94.75 134 PHE A O 1
ATOM 968 N N . SER A 1 135 ? -14.266 4.542 -19.843 1.00 92.12 135 SER A N 1
ATOM 969 C CA . SER A 1 135 ? -14.330 5.995 -19.927 1.00 92.12 135 SER A CA 1
ATOM 970 C C . SER A 1 135 ? -13.319 6.499 -20.951 1.00 92.12 135 SER A C 1
ATOM 972 O O . SER A 1 135 ? -12.198 6.004 -21.052 1.00 92.12 135 SER A O 1
ATOM 974 N N . SER A 1 136 ? -13.735 7.486 -21.738 1.00 88.94 136 SER A N 1
ATOM 975 C CA . SER A 1 136 ? -12.873 8.208 -22.671 1.00 88.94 136 SER A CA 1
ATOM 976 C C . SER A 1 136 ? -13.075 9.695 -22.441 1.00 88.94 136 SER A C 1
ATOM 978 O O . SER A 1 136 ? -14.202 10.180 -22.575 1.00 88.94 136 SER A O 1
ATOM 980 N N . GLU A 1 137 ? -12.008 10.418 -22.128 1.00 81.12 137 GLU A N 1
ATOM 981 C CA . GLU A 1 137 ? -12.041 11.872 -22.008 1.00 81.12 137 GLU A CA 1
ATOM 982 C C . GLU A 1 137 ? -11.155 12.502 -23.087 1.00 81.12 137 GLU A C 1
ATOM 984 O O . GLU A 1 137 ? -10.100 11.982 -23.441 1.00 81.12 137 GLU A O 1
ATOM 989 N N . VAL A 1 138 ? -11.616 13.615 -23.667 1.00 64.19 138 VAL A N 1
ATOM 990 C CA . VAL A 1 138 ? -10.975 14.269 -24.829 1.00 64.19 138 VAL A CA 1
ATOM 991 C C . VAL A 1 138 ? -10.066 15.435 -24.395 1.00 64.19 138 VAL A C 1
ATOM 993 O O . VAL A 1 138 ? -9.738 16.304 -25.199 1.00 64.19 138 VAL A O 1
ATOM 996 N N . ALA A 1 139 ? -9.652 15.504 -23.127 1.00 65.00 139 ALA A N 1
ATOM 997 C CA . ALA A 1 139 ? -8.724 16.539 -22.670 1.00 65.00 139 ALA A CA 1
ATOM 998 C C . ALA A 1 139 ? -7.258 16.112 -22.877 1.00 65.00 139 ALA A C 1
ATOM 1000 O O . ALA A 1 139 ? -6.917 14.932 -22.858 1.00 65.00 139 ALA A O 1
ATOM 1001 N N . SER A 1 140 ? -6.366 17.085 -23.088 1.00 59.06 140 SER A N 1
ATOM 1002 C CA . SER A 1 140 ? -4.940 16.852 -23.380 1.00 59.06 140 SER A CA 1
ATOM 1003 C C . SER A 1 140 ? -4.153 16.216 -22.230 1.00 59.06 140 SER A C 1
ATOM 1005 O O . SER A 1 140 ? -3.062 15.707 -22.459 1.00 59.06 140 SER A O 1
ATOM 1007 N N . GLU A 1 141 ? -4.703 16.248 -21.015 1.00 64.81 141 GLU A N 1
ATOM 1008 C CA . GLU A 1 141 ? -4.110 15.697 -19.789 1.00 64.81 141 GLU A CA 1
ATOM 1009 C C . GLU A 1 141 ? -4.937 14.540 -19.212 1.00 64.81 141 GLU A C 1
ATOM 1011 O O . GLU A 1 141 ? -4.746 14.159 -18.062 1.00 64.81 141 GLU A O 1
ATOM 1016 N N . THR A 1 142 ? -5.871 13.978 -19.980 1.00 69.31 142 THR A N 1
ATOM 1017 C CA . THR A 1 142 ? -6.681 12.833 -19.548 1.00 69.31 142 THR A CA 1
ATOM 1018 C C . THR A 1 142 ? -6.364 11.608 -20.398 1.00 69.31 142 THR A C 1
ATOM 1020 O O . THR A 1 142 ? -6.038 11.753 -21.583 1.00 69.31 142 THR A O 1
ATOM 1023 N N . PRO A 1 143 ? -6.470 10.389 -19.842 1.00 76.12 143 PRO A N 1
ATOM 1024 C CA . PRO A 1 143 ? -6.407 9.175 -20.642 1.00 76.12 143 PRO A CA 1
ATOM 1025 C C . PRO A 1 143 ? -7.400 9.242 -21.811 1.00 76.12 143 PRO A C 1
ATOM 1027 O O . PRO A 1 143 ? -8.572 9.569 -21.617 1.00 76.12 143 PRO A O 1
ATOM 1030 N N . ILE A 1 144 ? -6.952 8.889 -23.021 1.00 87.00 144 ILE A N 1
ATOM 1031 C CA . ILE A 1 144 ? -7.848 8.742 -24.181 1.00 87.00 144 ILE A CA 1
ATOM 1032 C C . ILE A 1 144 ? -8.824 7.582 -23.936 1.00 87.00 144 ILE A C 1
ATOM 1034 O O . ILE A 1 144 ? -9.954 7.602 -24.428 1.00 87.00 144 ILE A O 1
ATOM 1038 N N . GLY A 1 145 ? -8.406 6.572 -23.170 1.00 91.38 145 GLY A N 1
ATOM 1039 C CA . GLY A 1 145 ? -9.271 5.472 -22.774 1.00 91.38 145 GLY A CA 1
ATOM 1040 C C . GLY A 1 145 ? -8.812 4.808 -21.486 1.00 91.38 145 GLY A C 1
ATOM 1041 O O . GLY A 1 145 ? -7.638 4.465 -21.347 1.00 91.38 145 GLY A O 1
ATOM 1042 N N . THR A 1 146 ? -9.766 4.576 -20.590 1.00 94.44 146 THR A N 1
ATOM 1043 C CA . THR A 1 146 ? -9.597 3.781 -19.376 1.00 94.44 146 THR A CA 1
ATOM 1044 C C . THR A 1 146 ? -10.640 2.671 -19.365 1.00 94.44 146 THR A C 1
ATOM 1046 O O . THR A 1 146 ? -11.827 2.947 -19.521 1.00 94.44 146 THR A O 1
ATOM 1049 N N . ALA A 1 147 ? -10.215 1.419 -19.187 1.00 95.94 147 ALA A N 1
ATOM 1050 C CA . ALA A 1 147 ? -11.104 0.269 -19.025 1.00 95.94 147 ALA A CA 1
ATOM 1051 C C . ALA A 1 147 ? -10.860 -0.424 -17.684 1.00 95.94 147 ALA A C 1
ATOM 1053 O O . ALA A 1 147 ? -9.721 -0.789 -17.389 1.00 95.94 147 ALA A O 1
ATOM 1054 N N . THR A 1 148 ? -11.916 -0.658 -16.908 1.00 95.56 148 THR A N 1
ATOM 1055 C CA . THR A 1 148 ? -11.835 -1.305 -15.591 1.00 95.56 148 THR A CA 1
ATOM 1056 C C . THR A 1 148 ? -12.867 -2.415 -15.426 1.00 95.56 148 THR A C 1
ATOM 1058 O O . THR A 1 148 ? -13.945 -2.382 -16.020 1.00 95.56 148 THR A O 1
ATOM 1061 N N . PHE A 1 149 ? -12.523 -3.422 -14.626 1.00 95.44 149 PHE A N 1
ATOM 1062 C CA . PHE A 1 149 ? -13.444 -4.423 -14.075 1.00 95.44 149 PHE A CA 1
ATOM 1063 C C . PHE A 1 149 ? -12.774 -5.108 -12.878 1.00 95.44 149 PHE A C 1
ATOM 1065 O O . PHE A 1 149 ? -11.568 -4.957 -12.670 1.00 95.44 149 PHE A O 1
ATOM 1072 N N . TRP A 1 150 ? -13.521 -5.906 -12.118 1.00 95.44 150 TRP A N 1
ATOM 1073 C CA . TRP A 1 150 ? -12.944 -6.724 -11.053 1.00 95.44 150 TRP A CA 1
ATOM 1074 C C . TRP A 1 150 ? -13.507 -8.147 -11.038 1.00 95.44 150 TRP A C 1
ATOM 1076 O O . TRP A 1 150 ? -14.555 -8.441 -11.620 1.00 95.44 150 TRP A O 1
ATOM 1086 N N . ALA A 1 151 ? -12.764 -9.055 -10.414 1.00 96.00 151 ALA A N 1
ATOM 1087 C CA . ALA A 1 151 ? -13.099 -10.468 -10.313 1.00 96.00 151 ALA A CA 1
ATOM 1088 C C . ALA A 1 151 ? -12.615 -11.063 -8.984 1.00 96.00 151 ALA A C 1
ATOM 1090 O O . ALA A 1 151 ? -11.676 -10.553 -8.375 1.00 96.00 151 ALA A O 1
ATOM 1091 N N . THR A 1 152 ? -13.219 -12.166 -8.542 1.00 95.12 152 THR A N 1
ATOM 1092 C CA . THR A 1 152 ? -12.851 -12.850 -7.292 1.00 95.12 152 THR A CA 1
ATOM 1093 C C . THR A 1 152 ? -12.658 -14.347 -7.470 1.00 95.12 152 THR A C 1
ATOM 1095 O O . THR A 1 152 ? -13.387 -14.979 -8.234 1.00 95.12 152 THR A O 1
ATOM 1098 N N . ARG A 1 153 ? -11.707 -14.934 -6.734 1.00 95.62 153 ARG A N 1
ATOM 1099 C CA . ARG A 1 153 ? -11.492 -16.390 -6.681 1.00 95.62 153 ARG A CA 1
ATOM 1100 C C . ARG A 1 153 ? -10.718 -16.774 -5.424 1.00 95.62 153 ARG A C 1
ATOM 1102 O O . ARG A 1 153 ? -9.700 -16.162 -5.135 1.00 95.62 153 ARG A O 1
ATOM 1109 N N . ASP A 1 154 ? -11.186 -17.781 -4.688 1.00 93.88 154 ASP A N 1
ATOM 1110 C CA . ASP A 1 154 ? -10.470 -18.381 -3.546 1.00 93.88 154 ASP A CA 1
ATOM 1111 C C . ASP A 1 154 ? -9.957 -17.379 -2.492 1.00 93.88 154 ASP A C 1
ATOM 1113 O O . ASP A 1 154 ? -8.867 -17.521 -1.940 1.00 93.88 154 ASP A O 1
ATOM 1117 N N . GLY A 1 155 ? -10.751 -16.348 -2.197 1.00 90.38 155 GLY A N 1
ATOM 1118 C CA . GLY A 1 155 ? -10.371 -15.307 -1.240 1.00 90.38 155 GLY A CA 1
ATOM 1119 C C . GLY A 1 155 ? -9.404 -14.253 -1.796 1.00 90.38 155 GLY A C 1
ATOM 1120 O O . GLY A 1 155 ? -8.783 -13.520 -1.029 1.00 90.38 155 GLY A O 1
ATOM 1121 N N . LEU A 1 156 ? -9.252 -14.184 -3.118 1.00 93.06 156 LEU A N 1
ATOM 1122 C CA . LEU A 1 156 ? -8.513 -13.147 -3.830 1.00 93.06 156 LEU A CA 1
ATOM 1123 C C . LEU A 1 156 ? -9.480 -12.225 -4.567 1.00 93.06 156 LEU A C 1
ATOM 1125 O O . LEU A 1 156 ? -10.501 -12.677 -5.094 1.00 93.06 156 LEU A O 1
ATOM 1129 N N . VAL A 1 157 ? -9.108 -10.952 -4.649 1.00 92.81 157 VAL A N 1
ATOM 1130 C CA . VAL A 1 157 ? -9.771 -9.928 -5.455 1.00 92.81 157 VAL A CA 1
ATOM 1131 C C . VAL A 1 157 ? -8.771 -9.442 -6.497 1.00 92.81 157 VAL A C 1
ATOM 1133 O O . VAL A 1 157 ? -7.643 -9.082 -6.170 1.00 92.81 157 VAL A O 1
ATOM 1136 N N . LEU A 1 158 ? -9.172 -9.453 -7.763 1.00 95.06 158 LEU A N 1
ATOM 1137 C CA . LEU A 1 158 ? -8.401 -8.925 -8.880 1.00 95.06 158 LEU A CA 1
ATOM 1138 C C . LEU A 1 158 ? -9.123 -7.697 -9.424 1.00 95.06 158 LEU A C 1
ATOM 1140 O O . LEU A 1 158 ? -10.257 -7.811 -9.876 1.00 95.06 158 LEU A O 1
ATOM 1144 N N . SER A 1 159 ? -8.459 -6.544 -9.415 1.00 94.19 159 SER A N 1
ATOM 1145 C CA . SER A 1 159 ? -8.942 -5.302 -10.022 1.00 94.19 159 SER A CA 1
ATOM 1146 C C . SER A 1 159 ? -8.121 -5.002 -11.268 1.00 94.19 159 SER A C 1
ATOM 1148 O O . SER A 1 159 ? -6.933 -4.711 -11.167 1.00 94.19 159 SER A O 1
ATOM 1150 N N . TYR A 1 160 ? -8.735 -5.081 -12.443 1.00 96.31 160 TYR A N 1
ATOM 1151 C CA . TYR A 1 160 ? -8.088 -4.790 -13.717 1.00 96.31 160 TYR A CA 1
ATOM 1152 C C . TYR A 1 160 ? -8.260 -3.317 -14.090 1.00 96.31 160 TYR A C 1
ATOM 1154 O O . TYR A 1 160 ? -9.360 -2.772 -13.988 1.00 96.31 160 TYR A O 1
ATOM 1162 N N . THR A 1 161 ? -7.195 -2.723 -14.624 1.00 95.94 161 THR A N 1
ATOM 1163 C CA . THR A 1 161 ? -7.189 -1.375 -15.190 1.00 95.94 161 THR A CA 1
ATOM 1164 C C . THR A 1 161 ? -6.326 -1.357 -16.448 1.00 95.94 161 THR A C 1
ATOM 1166 O O . THR A 1 161 ? -5.145 -1.686 -16.402 1.00 95.94 161 THR A O 1
ATOM 1169 N N . GLY A 1 162 ? -6.889 -0.940 -17.577 1.00 96.38 162 GLY A N 1
ATOM 1170 C CA . GLY A 1 162 ? -6.125 -0.533 -18.754 1.00 96.38 162 GLY A CA 1
ATOM 1171 C C . GLY A 1 162 ? -6.246 0.970 -18.942 1.00 96.38 162 GLY A C 1
ATOM 1172 O O . GLY A 1 162 ? -7.365 1.473 -18.924 1.00 96.38 162 GLY A O 1
ATOM 1173 N N . VAL A 1 163 ? -5.130 1.676 -19.118 1.00 95.12 163 VAL A N 1
ATOM 1174 C CA . VAL A 1 163 ? -5.098 3.136 -19.303 1.00 95.12 163 VAL A CA 1
ATOM 1175 C C . VAL A 1 163 ? -4.217 3.462 -20.493 1.00 95.12 163 VAL A C 1
ATOM 1177 O O . VAL A 1 163 ? -3.052 3.093 -20.470 1.00 95.12 163 VAL A O 1
ATOM 1180 N N . LEU A 1 164 ? -4.738 4.204 -21.472 1.00 94.12 164 LEU A N 1
ATOM 1181 C CA . LEU A 1 164 ? -3.968 4.725 -22.604 1.00 94.12 164 LEU A CA 1
ATOM 1182 C C . LEU A 1 164 ? -3.998 6.254 -22.617 1.00 94.12 164 LEU A C 1
ATOM 1184 O O . LEU A 1 164 ? -5.064 6.870 -22.652 1.00 94.12 164 LEU A O 1
ATOM 1188 N N . TRP A 1 165 ? -2.821 6.864 -22.660 1.00 91.06 165 TRP A N 1
ATOM 1189 C CA . TRP A 1 165 ? -2.616 8.304 -22.720 1.00 91.06 165 TRP A CA 1
ATOM 1190 C C . TRP A 1 165 ? -2.335 8.771 -24.147 1.00 91.06 165 TRP A C 1
ATOM 1192 O O . TRP A 1 165 ? -1.556 8.177 -24.891 1.00 91.06 165 TRP A O 1
ATOM 1202 N N . GLY A 1 166 ? -2.962 9.881 -24.522 1.00 87.25 166 GLY A N 1
ATOM 1203 C CA . GLY A 1 166 ? -2.737 10.549 -25.796 1.00 87.25 166 GLY A CA 1
ATOM 1204 C C . GLY A 1 166 ? -1.552 11.489 -25.781 1.00 87.25 166 GLY A C 1
ATOM 1205 O O . GLY A 1 166 ? -1.268 12.091 -24.754 1.00 87.25 166 GLY A O 1
ATOM 1206 N N . ASN A 1 167 ? -0.924 11.688 -26.942 1.00 83.94 167 ASN A N 1
ATOM 1207 C CA . ASN A 1 167 ? 0.036 12.776 -27.178 1.00 83.94 167 ASN A CA 1
ATOM 1208 C C . ASN A 1 167 ? 1.207 12.845 -26.178 1.00 83.94 167 ASN A C 1
ATOM 1210 O O . ASN A 1 167 ? 1.805 13.906 -26.000 1.00 83.94 167 ASN A O 1
ATOM 1214 N N . ARG A 1 168 ? 1.547 11.724 -25.537 1.00 83.44 168 ARG A N 1
ATOM 1215 C CA . ARG A 1 168 ? 2.723 11.617 -24.675 1.00 83.44 168 ARG A CA 1
ATOM 1216 C C . ARG A 1 168 ? 3.984 11.736 -25.523 1.00 83.44 168 ARG A C 1
ATOM 1218 O O . ARG A 1 168 ? 4.029 11.285 -26.671 1.00 83.44 168 ARG A O 1
ATOM 1225 N N . ALA A 1 169 ? 5.006 12.372 -24.962 1.00 82.31 169 ALA A N 1
ATOM 1226 C CA . ALA A 1 169 ? 6.303 12.420 -25.613 1.00 82.31 169 ALA A CA 1
ATOM 1227 C C . ALA A 1 169 ? 6.853 10.996 -25.791 1.00 82.31 169 ALA A C 1
ATOM 1229 O O . ALA A 1 169 ? 6.546 10.107 -25.004 1.00 82.31 169 ALA A O 1
ATOM 1230 N N . ALA A 1 170 ? 7.695 10.774 -26.804 1.00 77.06 170 ALA A N 1
ATOM 1231 C CA . ALA A 1 170 ? 8.206 9.435 -27.125 1.00 77.06 170 ALA A CA 1
ATOM 1232 C C . ALA A 1 170 ? 9.020 8.781 -25.988 1.00 77.06 170 ALA A C 1
ATOM 1234 O O . ALA A 1 170 ? 9.250 7.574 -26.012 1.00 77.06 170 ALA A O 1
ATOM 1235 N N . TRP A 1 171 ? 9.477 9.578 -25.021 1.00 74.19 171 TRP A N 1
ATOM 1236 C CA . TRP A 1 171 ? 10.221 9.131 -23.845 1.00 74.19 171 TRP A CA 1
ATOM 1237 C C . TRP A 1 171 ? 9.345 8.911 -22.604 1.00 74.19 171 TRP A C 1
ATOM 1239 O O . TRP A 1 171 ? 9.870 8.465 -21.588 1.00 74.19 171 TRP A O 1
ATOM 1249 N N . ASP A 1 172 ? 8.050 9.210 -22.666 1.00 81.25 172 ASP A N 1
ATOM 1250 C CA . ASP A 1 172 ? 7.101 9.034 -21.565 1.00 81.25 172 ASP A CA 1
ATOM 1251 C C . ASP A 1 172 ? 6.251 7.767 -21.779 1.00 81.25 172 ASP A C 1
ATOM 1253 O O . ASP A 1 172 ? 6.192 7.217 -22.882 1.00 81.25 172 ASP A O 1
ATOM 1257 N N . SER A 1 173 ? 5.610 7.274 -20.721 1.00 83.56 173 SER A N 1
ATOM 1258 C CA . SER A 1 173 ? 4.679 6.151 -20.821 1.00 83.56 173 SER A CA 1
ATOM 1259 C C . SER A 1 173 ? 3.396 6.606 -21.510 1.00 83.56 173 SER A C 1
ATOM 1261 O O . SER A 1 173 ? 2.762 7.573 -21.088 1.00 83.56 173 SER A O 1
ATOM 1263 N N . ASP A 1 174 ? 2.961 5.882 -22.539 1.00 89.88 174 ASP A N 1
ATOM 1264 C CA . ASP A 1 174 ? 1.611 6.033 -23.084 1.00 89.88 174 ASP A CA 1
ATOM 1265 C C . ASP A 1 174 ? 0.572 5.248 -22.272 1.00 89.88 174 ASP A C 1
ATOM 1267 O O . ASP A 1 174 ? -0.595 5.224 -22.645 1.00 89.88 174 ASP A O 1
ATOM 1271 N N . GLY A 1 175 ? 0.962 4.649 -21.143 1.00 90.50 175 GLY A N 1
ATOM 1272 C CA . GLY A 1 175 ? 0.089 3.910 -20.242 1.00 90.50 175 GLY A CA 1
ATOM 1273 C C . GLY A 1 175 ? 0.458 2.435 -20.114 1.00 90.50 175 GLY A C 1
ATOM 1274 O O . GLY A 1 175 ? 1.558 2.004 -20.470 1.00 90.50 175 GLY A O 1
ATOM 1275 N N . ALA A 1 176 ? -0.460 1.654 -19.557 1.00 95.19 176 ALA A N 1
ATOM 1276 C CA . ALA A 1 176 ? -0.268 0.229 -19.338 1.00 95.19 176 ALA A CA 1
ATOM 1277 C C . ALA A 1 176 ? -1.607 -0.505 -19.244 1.00 95.19 176 ALA A C 1
ATOM 1279 O O . ALA A 1 176 ? -2.655 0.074 -18.946 1.00 95.19 176 ALA A O 1
ATOM 1280 N N . ALA A 1 177 ? -1.544 -1.822 -19.430 1.00 96.94 177 ALA A N 1
ATOM 1281 C CA . ALA A 1 177 ? -2.564 -2.719 -18.911 1.00 96.94 177 ALA A CA 1
ATOM 1282 C C . ALA A 1 177 ? -2.040 -3.341 -17.614 1.00 96.94 177 ALA A C 1
ATOM 1284 O O . ALA A 1 177 ? -0.944 -3.903 -17.586 1.00 96.94 177 ALA A O 1
ATOM 1285 N N . SER A 1 178 ? -2.812 -3.235 -16.539 1.00 96.62 178 SER A N 1
ATOM 1286 C CA . SER A 1 178 ? -2.437 -3.713 -15.214 1.00 96.62 178 SER A CA 1
ATOM 1287 C C . SER A 1 178 ? -3.591 -4.418 -14.516 1.00 96.62 178 SER A C 1
ATOM 1289 O O . SER A 1 178 ? -4.758 -4.163 -14.800 1.00 96.62 178 SER A O 1
ATOM 1291 N N . PHE A 1 179 ? -3.271 -5.280 -13.562 1.00 96.12 179 PHE A N 1
ATOM 1292 C CA . PHE A 1 179 ? -4.216 -5.691 -12.540 1.00 96.12 179 PHE A CA 1
ATOM 1293 C C . PHE A 1 179 ? -3.569 -5.626 -11.163 1.00 96.12 179 PHE A C 1
ATOM 1295 O O . PHE A 1 179 ? -2.408 -5.987 -10.988 1.00 96.12 179 PHE A O 1
ATOM 1302 N N . GLN A 1 180 ? -4.346 -5.192 -10.184 1.00 93.94 180 GLN A N 1
ATOM 1303 C CA . GLN A 1 180 ? -4.018 -5.296 -8.774 1.00 93.94 180 GLN A CA 1
ATOM 1304 C C . GLN A 1 180 ? -4.627 -6.582 -8.230 1.00 93.94 180 GLN A C 1
ATOM 1306 O O . GLN A 1 180 ? -5.816 -6.832 -8.428 1.00 93.94 180 GLN A O 1
ATOM 1311 N N . LEU A 1 181 ? -3.828 -7.390 -7.543 1.00 94.00 181 LEU A N 1
ATOM 1312 C CA . LEU A 1 181 ? -4.292 -8.579 -6.841 1.00 94.00 181 LEU A CA 1
ATOM 1313 C C . LEU A 1 181 ? -4.219 -8.331 -5.337 1.00 94.00 181 LEU A C 1
ATOM 1315 O O . LEU A 1 181 ? -3.124 -8.168 -4.807 1.00 94.00 181 LEU A O 1
ATOM 1319 N N . SER A 1 182 ? -5.359 -8.328 -4.655 1.00 91.56 182 SER A N 1
ATOM 1320 C CA . SER A 1 182 ? -5.472 -8.189 -3.201 1.00 91.56 182 SER A CA 1
ATOM 1321 C C . SER A 1 182 ? -6.161 -9.406 -2.581 1.00 91.56 182 SER A C 1
ATOM 1323 O O . SER A 1 182 ? -6.683 -10.290 -3.269 1.00 91.56 182 SER A O 1
ATOM 1325 N N . ARG A 1 183 ? -6.138 -9.482 -1.249 1.00 89.69 183 ARG A N 1
ATOM 1326 C CA . ARG A 1 183 ? -6.831 -10.526 -0.483 1.00 89.69 183 ARG A CA 1
ATOM 1327 C C . ARG A 1 183 ? -8.211 -10.025 -0.076 1.00 89.69 183 ARG A C 1
ATOM 1329 O O . ARG A 1 183 ? -8.327 -8.922 0.448 1.00 89.69 183 ARG A O 1
ATOM 1336 N N . SER A 1 184 ? -9.237 -10.857 -0.220 1.00 88.56 184 SER A N 1
ATOM 1337 C CA . SER A 1 184 ? -10.521 -10.602 0.431 1.00 88.56 184 SER A CA 1
ATOM 1338 C C . SER A 1 184 ? -10.448 -10.992 1.907 1.00 88.56 184 SER A C 1
ATOM 1340 O O . SER A 1 184 ? -9.651 -11.847 2.310 1.00 88.56 184 SER A O 1
ATOM 1342 N N . ALA A 1 185 ? -11.319 -10.411 2.730 1.00 87.88 185 ALA A N 1
ATOM 1343 C CA . ALA A 1 185 ? -11.426 -10.798 4.130 1.00 87.88 185 ALA A CA 1
ATOM 1344 C C . ALA A 1 185 ? -11.788 -12.291 4.248 1.00 87.88 185 ALA A C 1
ATOM 1346 O O . ALA A 1 185 ? -12.803 -12.719 3.688 1.00 87.88 185 ALA A O 1
ATOM 1347 N N . PRO A 1 186 ? -11.008 -13.109 4.982 1.00 90.06 186 PRO A N 1
ATOM 1348 C CA . PRO A 1 186 ? -11.395 -14.489 5.234 1.00 90.06 186 PRO A CA 1
ATOM 1349 C C . PRO A 1 186 ? -12.763 -14.550 5.923 1.00 90.06 186 PRO A C 1
ATOM 1351 O O . PRO A 1 186 ? -13.042 -13.762 6.825 1.00 90.06 186 PRO A O 1
ATOM 1354 N N . ALA A 1 187 ? -13.601 -15.529 5.574 1.00 91.12 187 ALA A N 1
ATOM 1355 C CA . ALA A 1 187 ? -14.973 -15.621 6.096 1.00 91.12 187 ALA A CA 1
ATOM 1356 C C . ALA A 1 187 ? -15.064 -15.718 7.637 1.00 91.12 187 ALA A C 1
ATOM 1358 O O . ALA A 1 187 ? -16.090 -15.389 8.231 1.00 91.12 187 ALA A O 1
ATOM 1359 N N . TRP A 1 188 ? -13.994 -16.161 8.302 1.00 92.31 188 TRP A N 1
ATOM 1360 C CA . TRP A 1 188 ? -13.901 -16.235 9.763 1.00 92.31 188 TRP A CA 1
ATOM 1361 C C . TRP A 1 188 ? -13.462 -14.918 10.421 1.00 92.31 188 TRP A C 1
ATOM 1363 O O . TRP A 1 188 ? -13.644 -14.749 11.629 1.00 92.31 188 TRP A O 1
ATOM 1373 N N . LEU A 1 189 ? -12.899 -13.979 9.656 1.00 92.12 189 LEU A N 1
ATOM 1374 C CA . LEU A 1 189 ? -12.365 -12.718 10.165 1.00 92.12 189 LEU A CA 1
ATOM 1375 C C . LEU A 1 189 ? -13.442 -11.850 10.846 1.00 92.12 189 LEU A C 1
ATOM 1377 O O . LEU A 1 189 ? -13.179 -11.385 11.958 1.00 92.12 189 LEU A O 1
ATOM 1381 N N . PRO A 1 190 ? -14.672 -11.691 10.298 1.00 92.06 190 PRO A N 1
ATOM 1382 C CA . PRO A 1 190 ? -15.770 -11.025 11.004 1.00 92.06 190 PRO A CA 1
ATOM 1383 C C . PRO A 1 190 ? -16.053 -11.625 12.379 1.00 92.06 190 PRO A C 1
ATOM 1385 O O . PRO A 1 190 ? -16.195 -10.893 13.356 1.00 92.06 190 PRO A O 1
ATOM 1388 N N . ALA A 1 191 ? -16.096 -12.956 12.483 1.00 94.12 191 ALA A N 1
ATOM 1389 C CA . ALA A 1 191 ? -16.369 -13.628 13.748 1.00 94.12 191 ALA A CA 1
ATOM 1390 C C . ALA A 1 191 ? -15.257 -13.368 14.774 1.00 94.12 191 ALA A C 1
ATOM 1392 O O . ALA A 1 191 ? -15.550 -13.103 15.942 1.00 94.12 191 ALA A O 1
ATOM 1393 N N . LEU A 1 192 ? -13.994 -13.387 14.337 1.00 94.38 192 LEU A N 1
ATOM 1394 C CA . LEU A 1 192 ? -12.853 -13.082 15.196 1.00 94.38 192 LEU A CA 1
ATOM 1395 C C . LEU A 1 192 ? -12.882 -11.624 15.681 1.00 94.38 192 LEU A C 1
ATOM 1397 O O . LEU A 1 192 ? -12.742 -11.384 16.880 1.00 94.38 192 LEU A O 1
ATOM 1401 N N . ALA A 1 193 ? -13.128 -10.672 14.777 1.00 93.19 193 ALA A N 1
ATOM 1402 C CA . ALA A 1 193 ? -13.225 -9.251 15.103 1.00 93.19 193 ALA A CA 1
ATOM 1403 C C . ALA A 1 193 ? -14.384 -8.962 16.070 1.00 93.19 193 ALA A C 1
ATOM 1405 O O . ALA A 1 193 ? -14.212 -8.250 17.061 1.00 93.19 193 ALA A O 1
ATOM 1406 N N . VAL A 1 194 ? -15.553 -9.571 15.844 1.00 94.06 194 VAL A N 1
ATOM 1407 C CA . VAL A 1 194 ? -16.707 -9.470 16.749 1.00 94.06 194 VAL A CA 1
ATOM 1408 C C . VAL A 1 194 ? -16.378 -10.061 18.119 1.00 94.06 194 VAL A C 1
ATOM 1410 O O . VAL A 1 194 ? -16.664 -9.432 19.136 1.00 94.06 194 VAL A O 1
ATOM 1413 N N . ALA A 1 195 ? -15.746 -11.235 18.179 1.00 95.50 195 ALA A N 1
ATOM 1414 C CA . ALA A 1 195 ? -15.361 -11.853 19.446 1.00 95.50 195 ALA A CA 1
ATOM 1415 C C . ALA A 1 195 ? -14.367 -10.978 20.229 1.00 95.50 195 ALA A C 1
ATOM 1417 O O . ALA A 1 195 ? -14.578 -10.718 21.417 1.00 95.50 195 ALA A O 1
ATOM 1418 N N . GLY A 1 196 ? -13.325 -10.472 19.561 1.00 94.50 196 GLY A N 1
ATOM 1419 C CA . GLY A 1 196 ? -12.359 -9.545 20.147 1.00 94.50 196 GLY A CA 1
ATOM 1420 C C . GLY A 1 196 ? -13.011 -8.260 20.645 1.00 94.50 196 GLY A C 1
ATOM 1421 O O . GLY A 1 196 ? -12.757 -7.827 21.772 1.00 94.50 196 GLY A O 1
ATOM 1422 N N . GLY A 1 197 ? -13.913 -7.693 19.846 1.00 92.88 197 GLY A N 1
ATOM 1423 C CA . GLY A 1 197 ? -14.653 -6.496 20.213 1.00 92.88 197 GLY A CA 1
ATOM 1424 C C . GLY A 1 197 ? -15.584 -6.705 21.403 1.00 92.88 197 GLY A C 1
ATOM 1425 O O . GLY A 1 197 ? -15.585 -5.897 22.326 1.00 92.88 197 GLY A O 1
ATOM 1426 N N . LEU A 1 198 ? -16.322 -7.814 21.469 1.00 95.00 198 LEU A N 1
ATOM 1427 C CA . LEU A 1 198 ? -17.190 -8.114 22.614 1.00 95.00 198 LEU A CA 1
ATOM 1428 C C . LEU A 1 198 ? -16.392 -8.309 23.911 1.00 95.00 198 LEU A C 1
ATOM 1430 O O . LEU A 1 198 ? -16.785 -7.793 24.961 1.00 95.00 198 LEU A O 1
ATOM 1434 N N . LEU A 1 199 ? -15.258 -9.015 23.848 1.00 94.81 199 LEU A N 1
ATOM 1435 C CA . LEU A 1 199 ? -14.380 -9.218 25.004 1.00 94.81 199 LEU A CA 1
ATOM 1436 C C . LEU A 1 199 ? -13.791 -7.894 25.506 1.00 94.81 199 LEU A C 1
ATOM 1438 O O . LEU A 1 199 ? -13.819 -7.618 26.709 1.00 94.81 199 LEU A O 1
ATOM 1442 N N . ALA A 1 200 ? -13.305 -7.051 24.595 1.00 92.31 200 ALA A N 1
ATOM 1443 C CA . ALA A 1 200 ? -12.750 -5.752 24.947 1.00 92.31 200 ALA A CA 1
ATOM 1444 C C . ALA A 1 200 ? -13.831 -4.773 25.434 1.00 92.31 200 ALA A C 1
ATOM 1446 O O . ALA A 1 200 ? -13.603 -4.048 26.401 1.00 92.31 200 ALA A O 1
ATOM 1447 N N . ALA A 1 201 ? -15.034 -4.806 24.856 1.00 91.62 201 ALA A N 1
ATOM 1448 C CA . ALA A 1 201 ? -16.168 -4.008 25.311 1.00 91.62 201 ALA A CA 1
ATOM 1449 C C . ALA A 1 201 ? -16.581 -4.363 26.743 1.00 91.62 201 ALA A C 1
ATOM 1451 O O . ALA A 1 201 ? -16.772 -3.475 27.577 1.00 91.62 201 ALA A O 1
ATOM 1452 N N . LEU A 1 202 ? -16.650 -5.660 27.061 1.00 92.44 202 LEU A N 1
ATOM 1453 C CA . LEU A 1 202 ? -16.908 -6.127 28.420 1.00 92.44 202 LEU A CA 1
ATOM 1454 C C . LEU A 1 202 ? -15.824 -5.636 29.390 1.00 92.44 202 LEU A C 1
ATOM 1456 O O . LEU A 1 202 ? -16.143 -5.136 30.470 1.00 92.44 202 LEU A O 1
ATOM 1460 N N . ALA A 1 203 ? -14.549 -5.730 29.005 1.00 89.75 203 ALA A N 1
ATOM 1461 C CA . ALA A 1 203 ? -13.445 -5.226 29.816 1.00 89.75 203 ALA A CA 1
ATOM 1462 C C . ALA A 1 203 ? -13.545 -3.704 30.037 1.00 89.75 203 ALA A C 1
ATOM 1464 O O . ALA A 1 203 ? -13.468 -3.244 31.180 1.00 89.75 203 ALA A O 1
ATOM 1465 N N . GLY A 1 204 ? -13.795 -2.932 28.976 1.00 87.69 204 GLY A N 1
ATOM 1466 C CA . GLY A 1 204 ? -13.977 -1.480 29.027 1.00 87.69 204 GLY A CA 1
ATOM 1467 C C . GLY A 1 204 ? -15.134 -1.066 29.936 1.00 87.69 204 GLY A C 1
ATOM 1468 O O . GLY A 1 204 ? -14.969 -0.193 30.790 1.00 87.69 204 GLY A O 1
ATOM 1469 N N . TRP A 1 205 ? -16.275 -1.754 29.841 1.00 88.19 205 TRP A N 1
ATOM 1470 C CA . TRP A 1 205 ? -17.423 -1.544 30.725 1.00 88.19 205 TRP A CA 1
ATOM 1471 C C . TRP A 1 205 ? -17.068 -1.766 32.200 1.00 88.19 205 TRP A C 1
ATOM 1473 O O . TRP A 1 205 ? -17.369 -0.936 33.064 1.00 88.19 205 TRP A O 1
ATOM 1483 N N . LEU A 1 206 ? -16.410 -2.890 32.506 1.00 89.19 206 LEU A N 1
ATOM 1484 C CA . LEU A 1 206 ? -16.021 -3.243 33.872 1.00 89.19 206 LEU A CA 1
ATOM 1485 C C . LEU A 1 206 ? -15.022 -2.235 34.454 1.00 89.19 206 LEU A C 1
ATOM 1487 O O . LEU A 1 206 ? -15.151 -1.853 35.622 1.00 89.19 206 LEU A O 1
ATOM 1491 N N . ILE A 1 207 ? -14.065 -1.774 33.645 1.00 86.81 207 ILE A N 1
ATOM 1492 C CA . ILE A 1 207 ? -13.087 -0.749 34.026 1.00 86.81 207 ILE A CA 1
ATOM 1493 C C . ILE A 1 207 ? -13.786 0.587 34.292 1.00 86.81 207 ILE A C 1
ATOM 1495 O O . ILE A 1 207 ? -13.550 1.186 35.342 1.00 86.81 207 ILE A O 1
ATOM 1499 N N . ALA A 1 208 ? -14.690 1.028 33.415 1.00 86.88 208 ALA A N 1
ATOM 1500 C CA . ALA A 1 208 ? -15.429 2.277 33.586 1.00 86.88 208 ALA A CA 1
ATOM 1501 C C . ALA A 1 208 ? -16.331 2.250 34.834 1.00 86.88 208 ALA A C 1
ATOM 1503 O O . ALA A 1 208 ? -16.312 3.179 35.645 1.00 86.88 208 ALA A O 1
ATOM 1504 N N . GLY A 1 209 ? -17.061 1.152 35.062 1.00 86.69 209 GLY A N 1
ATOM 1505 C CA . GLY A 1 209 ? -17.876 0.969 36.267 1.00 86.69 209 GLY A CA 1
ATOM 1506 C C . GLY A 1 209 ? -17.040 0.866 37.551 1.00 86.69 209 GLY A C 1
ATOM 1507 O O . GLY A 1 209 ? -17.453 1.304 38.631 1.00 86.69 209 GLY A O 1
ATOM 1508 N N . TRP A 1 210 ? -15.831 0.309 37.471 1.00 87.75 210 TRP A N 1
ATOM 1509 C CA . TRP A 1 210 ? -14.869 0.347 38.569 1.00 87.75 210 TRP A CA 1
ATOM 1510 C C . TRP A 1 210 ? -14.357 1.769 38.834 1.00 87.75 210 TRP A C 1
ATOM 1512 O O . TRP A 1 210 ? -14.385 2.203 39.988 1.00 87.75 210 TRP A O 1
ATOM 1522 N N . ALA A 1 211 ? -13.967 2.500 37.790 1.00 86.06 211 ALA A N 1
ATOM 1523 C CA . ALA A 1 211 ? -13.439 3.856 37.876 1.00 86.06 211 ALA A CA 1
ATOM 1524 C C . ALA A 1 211 ? -14.465 4.836 38.450 1.00 86.06 211 ALA A C 1
ATOM 1526 O O . ALA A 1 211 ? -14.178 5.511 39.436 1.00 86.06 211 ALA A O 1
ATOM 1527 N N . SER A 1 212 ? -15.690 4.820 37.919 1.00 86.69 212 SER A N 1
ATOM 1528 C CA . SER A 1 212 ? -16.797 5.669 38.373 1.00 86.69 212 SER A CA 1
ATOM 1529 C C . SER A 1 212 ? -17.047 5.553 39.881 1.00 86.69 212 SER A C 1
ATOM 1531 O O . SER A 1 212 ? -17.247 6.552 40.569 1.00 86.69 212 SER A O 1
ATOM 1533 N N . ARG A 1 213 ? -16.966 4.339 40.440 1.00 85.69 213 ARG A N 1
ATOM 1534 C CA . ARG A 1 213 ? -17.146 4.125 41.887 1.00 85.69 213 ARG A CA 1
ATOM 1535 C C . ARG A 1 213 ? -15.979 4.633 42.722 1.00 85.69 213 ARG A C 1
ATOM 1537 O O . ARG A 1 213 ? -16.170 4.952 43.888 1.00 85.69 213 ARG A O 1
ATOM 1544 N N . ARG A 1 214 ? -14.771 4.669 42.159 1.00 87.31 214 ARG A N 1
ATOM 1545 C CA . ARG A 1 214 ? -13.564 5.150 42.844 1.00 87.31 214 ARG A CA 1
ATOM 1546 C C . ARG A 1 214 ? -13.419 6.666 42.799 1.00 87.31 214 ARG A C 1
ATOM 1548 O O . ARG A 1 214 ? -12.728 7.210 43.654 1.00 87.31 214 ARG A O 1
ATOM 1555 N N . THR A 1 215 ? -14.068 7.329 41.847 1.00 85.88 215 THR A N 1
ATOM 1556 C CA . THR A 1 215 ? -14.098 8.794 41.753 1.00 85.88 215 THR A CA 1
ATOM 1557 C C . THR A 1 215 ? -15.346 9.415 42.376 1.00 85.88 215 THR A C 1
ATOM 1559 O O . THR A 1 215 ? -15.402 10.633 42.526 1.00 85.88 215 THR A O 1
ATOM 1562 N N . ALA A 1 216 ? -16.336 8.608 42.774 1.00 85.62 216 ALA A N 1
ATOM 1563 C CA . ALA A 1 216 ? -17.535 9.084 43.455 1.00 85.62 216 ALA A CA 1
ATOM 1564 C C . ALA A 1 216 ? -17.170 9.873 44.730 1.00 85.62 216 ALA A C 1
ATOM 1566 O O . ALA A 1 216 ? -16.600 9.319 45.669 1.00 85.62 216 ALA A O 1
ATOM 1567 N N . GLY A 1 217 ? -17.501 11.168 44.747 1.00 86.38 217 GLY A N 1
ATOM 1568 C CA . GLY A 1 217 ? -17.194 12.093 45.846 1.00 86.38 217 GLY A CA 1
ATOM 1569 C C . GLY A 1 217 ? -16.023 13.051 45.591 1.00 86.38 217 GLY A C 1
ATOM 1570 O O . GLY A 1 217 ? -15.810 13.946 46.401 1.00 86.38 217 GLY A O 1
ATOM 1571 N N . ASP A 1 218 ? -15.304 12.917 44.471 1.00 86.88 218 ASP A N 1
ATOM 1572 C CA . ASP A 1 218 ? -14.223 13.825 44.065 1.00 86.88 218 ASP A CA 1
ATOM 1573 C C . ASP A 1 218 ? -14.526 14.407 42.672 1.00 86.88 218 ASP A C 1
ATOM 1575 O O . ASP A 1 218 ? -14.430 13.723 41.644 1.00 86.88 218 ASP A O 1
ATOM 1579 N N . THR A 1 219 ? -14.949 15.674 42.640 1.00 86.00 219 THR A N 1
ATOM 1580 C CA . THR A 1 219 ? -15.373 16.370 41.415 1.00 86.00 219 THR A CA 1
ATOM 1581 C C . THR A 1 219 ? -14.230 16.541 40.420 1.00 86.00 219 THR A C 1
ATOM 1583 O O . THR A 1 219 ? -14.450 16.384 39.220 1.00 86.00 219 THR A O 1
ATOM 1586 N N . VAL A 1 220 ? -13.006 16.784 40.899 1.00 81.25 220 VAL A N 1
ATOM 1587 C CA . VAL A 1 220 ? -11.824 16.971 40.048 1.00 81.25 220 VAL A CA 1
ATOM 1588 C C . VAL A 1 220 ? -11.465 15.659 39.362 1.00 81.25 220 VAL A C 1
ATOM 1590 O O . VAL A 1 220 ? -11.346 15.615 38.139 1.00 81.25 220 VAL A O 1
ATOM 1593 N N . ARG A 1 221 ? -11.366 14.560 40.120 1.00 81.06 221 ARG A N 1
ATOM 1594 C CA . ARG A 1 221 ? -11.073 13.237 39.538 1.00 81.06 221 ARG A CA 1
ATOM 1595 C C . ARG A 1 221 ? -12.145 12.792 38.557 1.00 81.06 221 ARG A C 1
ATOM 1597 O O . ARG A 1 221 ? -11.824 12.237 37.511 1.00 81.06 221 ARG A O 1
ATOM 1604 N N . THR A 1 222 ? -13.407 13.052 38.884 1.00 83.56 222 THR A N 1
ATOM 1605 C CA . THR A 1 222 ? -14.528 12.739 37.993 1.00 83.56 222 THR A CA 1
ATOM 1606 C C . THR A 1 222 ? -14.432 13.531 36.690 1.00 83.56 222 THR A C 1
ATOM 1608 O O . THR A 1 222 ? -14.585 12.943 35.623 1.00 83.56 222 THR A O 1
ATOM 1611 N N . GLY A 1 223 ? -14.113 14.828 36.759 1.00 80.31 223 GLY A N 1
ATOM 1612 C CA . GLY A 1 223 ? -13.909 15.674 35.581 1.00 80.31 223 GLY A CA 1
ATOM 1613 C C . GLY A 1 223 ? -12.751 15.204 34.699 1.00 80.31 223 GLY A C 1
ATOM 1614 O O . GLY A 1 223 ? -12.917 15.100 33.490 1.00 80.31 223 GLY A O 1
ATOM 1615 N N . VAL A 1 224 ? -11.610 14.839 35.293 1.00 79.38 224 VAL A N 1
ATOM 1616 C CA . VAL A 1 224 ? -10.435 14.325 34.561 1.00 79.38 224 VAL A CA 1
ATOM 1617 C C . VAL A 1 224 ? -10.752 13.008 33.847 1.00 79.38 224 VAL A C 1
ATOM 1619 O O . VAL A 1 224 ? -10.468 12.869 32.659 1.00 79.38 224 VAL A O 1
ATOM 1622 N N . VAL A 1 225 ? -11.379 12.052 34.542 1.00 81.50 225 VAL A N 1
ATOM 1623 C CA . VAL A 1 225 ? -11.768 10.760 33.951 1.00 81.50 225 VAL A CA 1
ATOM 1624 C C . VAL A 1 225 ? -12.797 10.948 32.838 1.00 81.50 225 VAL A C 1
ATOM 1626 O O . VAL A 1 225 ? -12.667 10.332 31.784 1.00 81.50 225 VAL A O 1
ATOM 1629 N N . ALA A 1 226 ? -13.796 11.809 33.046 1.00 82.44 226 ALA A N 1
ATOM 1630 C CA . ALA A 1 226 ? -14.806 12.098 32.034 1.00 82.44 226 ALA A CA 1
ATOM 1631 C C . ALA A 1 226 ? -14.214 12.827 30.818 1.00 82.44 226 ALA A C 1
ATOM 1633 O O . ALA A 1 226 ? -14.560 12.487 29.692 1.00 82.44 226 ALA A O 1
ATOM 1634 N N . GLY A 1 227 ? -13.303 13.781 31.032 1.00 80.94 227 GLY A N 1
ATOM 1635 C CA . GLY A 1 227 ? -12.657 14.548 29.969 1.00 80.94 227 GLY A CA 1
ATOM 1636 C C . GLY A 1 227 ? -11.766 13.678 29.086 1.00 80.94 227 GLY A C 1
ATOM 1637 O O . GLY A 1 227 ? -12.004 13.574 27.885 1.00 80.94 227 GLY A O 1
ATOM 1638 N N . PHE A 1 228 ? -10.780 12.997 29.676 1.00 78.44 228 PHE A N 1
ATOM 1639 C CA . PHE A 1 228 ? -9.863 12.146 28.912 1.00 78.44 228 PHE A CA 1
ATOM 1640 C C . PHE A 1 228 ? -10.541 10.887 28.368 1.00 78.44 228 PHE A C 1
ATOM 1642 O O . PHE A 1 228 ? -10.297 10.515 27.223 1.00 78.44 228 PHE A O 1
ATOM 1649 N N . GLY A 1 229 ? -11.428 10.259 29.147 1.00 77.88 229 GLY A N 1
ATOM 1650 C CA . GLY A 1 229 ? -12.207 9.110 28.685 1.00 77.88 229 GLY A CA 1
ATOM 1651 C C . GLY A 1 229 ? -13.154 9.484 27.545 1.00 77.88 229 GLY A C 1
ATOM 1652 O O . GLY A 1 229 ? -13.182 8.805 26.524 1.00 77.88 229 GLY A O 1
ATOM 1653 N N . GLY A 1 230 ? -13.875 10.601 27.677 1.00 79.56 230 GLY A N 1
ATOM 1654 C CA . GLY A 1 230 ? -14.741 11.130 26.623 1.00 79.56 230 GLY A CA 1
ATOM 1655 C C . GLY A 1 230 ? -13.969 11.464 25.348 1.00 79.56 230 GLY A C 1
ATOM 1656 O O . GLY A 1 230 ? -14.389 11.065 24.265 1.00 79.56 230 GLY A O 1
ATOM 1657 N N . MET A 1 231 ? -12.810 12.118 25.472 1.00 80.69 231 MET A N 1
ATOM 1658 C CA . MET A 1 231 ? -11.939 12.418 24.332 1.00 80.69 231 MET A CA 1
ATOM 1659 C C . MET A 1 231 ? -11.451 11.143 23.633 1.00 80.69 231 MET A C 1
ATOM 1661 O O . MET A 1 231 ? -11.549 11.044 22.415 1.00 80.69 231 MET A O 1
ATOM 1665 N N . ALA A 1 232 ? -10.983 10.144 24.389 1.00 79.88 232 ALA A N 1
ATOM 1666 C CA . ALA A 1 232 ? -10.536 8.867 23.830 1.00 79.88 232 ALA A CA 1
ATOM 1667 C C . ALA A 1 232 ? -11.651 8.172 23.028 1.00 79.88 232 ALA A C 1
ATOM 1669 O O . ALA A 1 232 ? -11.414 7.667 21.932 1.00 79.88 232 ALA A O 1
ATOM 1670 N N . ILE A 1 233 ? -12.883 8.198 23.539 1.00 81.19 233 ILE A N 1
ATOM 1671 C CA . ILE A 1 233 ? -14.061 7.635 22.866 1.00 81.19 233 ILE A CA 1
ATOM 1672 C C . ILE A 1 233 ? -14.357 8.394 21.570 1.00 81.19 233 ILE A C 1
ATOM 1674 O O . ILE A 1 233 ? -14.529 7.764 20.527 1.00 81.19 233 ILE A O 1
ATOM 1678 N N . LEU A 1 234 ? -14.414 9.728 21.627 1.00 84.25 234 LEU A N 1
ATOM 1679 C CA . LEU A 1 234 ? -14.701 10.560 20.456 1.00 84.25 234 LEU A CA 1
ATOM 1680 C C . LEU A 1 234 ? -13.657 10.349 19.359 1.00 84.25 234 LEU A C 1
ATOM 1682 O O . LEU A 1 234 ? -14.031 10.150 18.208 1.00 84.25 234 LEU A O 1
ATOM 1686 N N . LEU A 1 235 ? -12.372 10.312 19.724 1.00 82.38 235 LEU A N 1
ATOM 1687 C CA . LEU A 1 235 ? -11.285 10.021 18.792 1.00 82.38 235 LEU A CA 1
ATOM 1688 C C . LEU A 1 235 ? -11.404 8.615 18.201 1.00 82.38 235 LEU A C 1
ATOM 1690 O O . LEU A 1 235 ? -11.211 8.455 17.004 1.00 82.38 235 LEU A O 1
ATOM 1694 N N . THR A 1 236 ? -11.782 7.609 18.995 1.00 82.69 236 THR A N 1
ATOM 1695 C CA . THR A 1 236 ? -11.976 6.238 18.489 1.00 82.69 236 THR A CA 1
ATOM 1696 C C . THR A 1 236 ? -13.064 6.193 17.419 1.00 82.69 236 THR A C 1
ATOM 1698 O O . THR A 1 236 ? -12.855 5.644 16.342 1.00 82.69 236 THR A O 1
ATOM 1701 N N . VAL A 1 237 ? -14.227 6.792 17.693 1.00 80.88 237 VAL A N 1
ATOM 1702 C CA . VAL A 1 237 ? -15.340 6.809 16.733 1.00 80.88 237 VAL A CA 1
ATOM 1703 C C . VAL A 1 237 ? -14.977 7.636 15.503 1.00 80.88 237 VAL A C 1
ATOM 1705 O O . VAL A 1 237 ? -15.211 7.185 14.387 1.00 80.88 237 VAL A O 1
ATOM 1708 N N . ALA A 1 238 ? -14.370 8.811 15.692 1.00 84.38 238 ALA A N 1
ATOM 1709 C CA . ALA A 1 238 ? -13.958 9.674 14.592 1.00 84.38 238 ALA A CA 1
ATOM 1710 C C . ALA A 1 238 ? -12.949 8.976 13.672 1.00 84.38 238 ALA A C 1
ATOM 1712 O O . ALA A 1 238 ? -13.157 8.962 12.467 1.00 84.38 238 ALA A O 1
ATOM 1713 N N . VAL A 1 239 ? -11.908 8.342 14.222 1.00 82.50 239 VAL A N 1
ATOM 1714 C CA . VAL A 1 239 ? -10.892 7.623 13.434 1.00 82.50 239 VAL A CA 1
ATOM 1715 C C . VAL A 1 239 ? -11.499 6.426 12.708 1.00 82.50 239 VAL A C 1
ATOM 1717 O O . VAL A 1 239 ? -11.221 6.240 11.530 1.00 82.50 239 VAL A O 1
ATOM 1720 N N . ALA A 1 240 ? -12.363 5.647 13.366 1.00 78.00 240 ALA A N 1
ATOM 1721 C CA . ALA A 1 240 ? -13.008 4.499 12.729 1.00 78.00 240 ALA A CA 1
ATOM 1722 C C . ALA A 1 240 ? -13.916 4.917 11.560 1.00 78.00 240 ALA A C 1
ATOM 1724 O O . ALA A 1 240 ? -13.892 4.297 10.499 1.00 78.00 240 ALA A O 1
ATOM 1725 N N . VAL A 1 241 ? -14.707 5.979 11.750 1.00 80.25 241 VAL A N 1
ATOM 1726 C CA . VAL A 1 241 ? -15.634 6.486 10.731 1.00 80.25 241 VAL A CA 1
ATOM 1727 C C . VAL A 1 241 ? -14.881 7.165 9.594 1.00 80.25 241 VAL A C 1
ATOM 1729 O O . VAL A 1 241 ? -15.144 6.856 8.438 1.00 80.25 241 VAL A O 1
ATOM 1732 N N . LEU A 1 242 ? -13.940 8.063 9.901 1.00 81.81 242 LEU A N 1
ATOM 1733 C CA . LEU A 1 242 ? -13.163 8.770 8.883 1.00 81.81 242 LEU A CA 1
ATOM 1734 C C . LEU A 1 242 ? -12.271 7.808 8.103 1.00 81.81 242 LEU A C 1
ATOM 1736 O O . LEU A 1 242 ? -12.236 7.908 6.886 1.00 81.81 242 LEU A O 1
ATOM 1740 N N . GLY A 1 243 ? -11.630 6.843 8.769 1.00 74.81 243 GLY A N 1
ATOM 1741 C CA . GLY A 1 243 ? -10.834 5.816 8.097 1.00 74.81 243 GLY A CA 1
ATOM 1742 C C . GLY A 1 243 ? -11.665 4.971 7.131 1.00 74.81 243 GLY A C 1
ATOM 1743 O O . GLY A 1 243 ? -11.214 4.688 6.031 1.00 74.81 243 GLY A O 1
ATOM 1744 N N . GLY A 1 244 ? -12.906 4.626 7.494 1.00 73.62 244 GLY A N 1
ATOM 1745 C CA . GLY A 1 244 ? -13.812 3.942 6.570 1.00 73.62 244 GLY A CA 1
ATOM 1746 C C . GLY A 1 244 ? -14.266 4.839 5.411 1.00 73.62 244 GLY A C 1
ATOM 1747 O O . GLY A 1 244 ? -14.161 4.464 4.248 1.00 73.62 244 GLY A O 1
ATOM 1748 N N . LEU A 1 245 ? -14.757 6.043 5.711 1.00 75.94 245 LEU A N 1
ATOM 1749 C CA . LEU A 1 245 ? -15.297 6.950 4.693 1.00 75.94 245 LEU A CA 1
ATOM 1750 C C . LEU A 1 245 ? -14.237 7.422 3.692 1.00 75.94 245 LEU A C 1
ATOM 1752 O O . LEU A 1 245 ? -14.547 7.528 2.510 1.00 75.94 245 LEU A O 1
ATOM 1756 N N . TRP A 1 246 ? -13.008 7.687 4.145 1.00 72.25 246 TRP A N 1
ATOM 1757 C CA . TRP A 1 246 ? -11.912 8.143 3.283 1.00 72.25 246 TRP A CA 1
ATOM 1758 C C . TRP A 1 246 ? -11.475 7.073 2.281 1.00 72.25 246 TRP A C 1
ATOM 1760 O O . TRP A 1 246 ? -11.004 7.388 1.195 1.00 72.25 246 TRP A O 1
ATOM 1770 N N . SER A 1 247 ? -11.659 5.801 2.633 1.00 67.88 247 SER A N 1
ATOM 1771 C CA . SER A 1 247 ? -11.290 4.666 1.790 1.00 67.88 247 SER A CA 1
ATOM 1772 C C . SER A 1 247 ? -12.467 4.068 1.022 1.00 67.88 247 SER A C 1
ATOM 1774 O O . SER A 1 247 ? -12.330 3.004 0.418 1.00 67.88 247 SER A O 1
ATOM 1776 N N . TRP A 1 248 ? -13.639 4.708 1.046 1.00 74.00 248 TRP A N 1
ATOM 1777 C CA . TRP A 1 248 ? -14.789 4.199 0.315 1.00 74.00 248 TRP A CA 1
ATOM 1778 C C . TRP A 1 248 ? -14.608 4.411 -1.189 1.00 74.00 248 TRP A C 1
ATOM 1780 O O . TRP A 1 248 ? -14.593 5.539 -1.677 1.00 74.00 248 TRP A O 1
ATOM 1790 N N . GLN A 1 249 ? -14.512 3.304 -1.925 1.00 68.25 249 GLN A N 1
ATOM 1791 C CA . GLN A 1 249 ? -14.514 3.292 -3.383 1.00 68.25 249 GLN A CA 1
ATOM 1792 C C . GLN A 1 249 ? -15.791 2.601 -3.876 1.00 68.25 249 GLN A C 1
ATOM 1794 O O . GLN A 1 249 ? -16.054 1.470 -3.460 1.00 68.25 249 GLN A O 1
ATOM 1799 N N . PRO A 1 250 ? -16.588 3.239 -4.754 1.00 65.19 250 PRO A N 1
ATOM 1800 C CA . PRO A 1 250 ? -17.799 2.631 -5.311 1.00 65.19 250 PRO A CA 1
ATOM 1801 C C . PRO A 1 250 ? -17.532 1.326 -6.072 1.00 65.19 250 PRO A C 1
ATOM 1803 O O . PRO A 1 250 ? -18.406 0.465 -6.133 1.00 65.19 250 PRO A O 1
ATOM 1806 N N . ASP A 1 251 ? -16.321 1.186 -6.618 1.00 66.81 251 ASP A N 1
ATOM 1807 C CA . ASP A 1 251 ? -15.959 0.132 -7.568 1.00 66.81 251 ASP A CA 1
ATOM 1808 C C . ASP A 1 251 ? -15.253 -1.074 -6.921 1.00 66.81 251 ASP A C 1
ATOM 1810 O O . ASP A 1 251 ? -14.825 -1.986 -7.628 1.00 66.81 251 ASP A O 1
ATOM 1814 N N . ARG A 1 252 ? -15.127 -1.103 -5.585 1.00 65.75 252 ARG A N 1
ATOM 1815 C CA . ARG A 1 252 ? -14.525 -2.218 -4.833 1.00 65.75 252 ARG A CA 1
ATOM 1816 C C . ARG A 1 252 ? -15.548 -2.939 -3.955 1.00 65.75 252 ARG A C 1
ATOM 1818 O O . ARG A 1 252 ? -16.569 -2.347 -3.592 1.00 65.75 252 ARG A O 1
ATOM 1825 N N . PRO A 1 253 ? -15.281 -4.201 -3.565 1.00 69.12 253 PRO A N 1
ATOM 1826 C CA . PRO A 1 253 ? -16.071 -4.888 -2.553 1.00 69.12 253 PRO A CA 1
ATOM 1827 C C . PRO A 1 253 ? -16.202 -4.013 -1.297 1.00 69.12 253 PRO A C 1
ATOM 1829 O O . PRO A 1 253 ? -15.219 -3.660 -0.644 1.00 69.12 253 PRO A O 1
ATOM 1832 N N . GLY A 1 254 ? -17.432 -3.603 -0.974 1.00 65.00 254 GLY A N 1
ATOM 1833 C CA . GLY A 1 254 ? -17.691 -2.661 0.122 1.00 65.00 254 GLY A CA 1
ATOM 1834 C C . GLY A 1 254 ? -17.309 -3.194 1.509 1.00 65.00 254 GLY A C 1
ATOM 1835 O O . GLY A 1 254 ? -17.302 -2.436 2.479 1.00 65.00 254 GLY A O 1
ATOM 1836 N N . ASP A 1 255 ? -16.985 -4.482 1.622 1.00 66.56 255 ASP A N 1
ATOM 1837 C CA . ASP A 1 255 ? -16.513 -5.116 2.846 1.00 66.56 255 ASP A CA 1
ATOM 1838 C C . ASP A 1 255 ? -15.077 -4.721 3.220 1.00 66.56 255 ASP A C 1
ATOM 1840 O O . ASP A 1 255 ? -14.731 -4.853 4.389 1.00 66.56 255 ASP A O 1
ATOM 1844 N N . GLU A 1 256 ? -14.267 -4.152 2.318 1.00 72.50 256 GLU A N 1
ATOM 1845 C CA . GLU A 1 256 ? -12.925 -3.642 2.660 1.00 72.50 256 GLU A CA 1
ATOM 1846 C C . GLU A 1 256 ? -12.975 -2.423 3.603 1.00 72.50 256 GLU A C 1
ATOM 1848 O O . GLU A 1 256 ? -12.125 -2.264 4.484 1.00 72.50 256 GLU A O 1
ATOM 1853 N N . VAL A 1 257 ? -14.022 -1.598 3.491 1.00 78.19 257 VAL A N 1
ATOM 1854 C CA . VAL A 1 257 ? -14.156 -0.313 4.200 1.00 78.19 257 VAL A CA 1
ATOM 1855 C C . VAL A 1 257 ? -14.121 -0.469 5.721 1.00 78.19 257 VAL A C 1
ATOM 1857 O O . VAL A 1 257 ? -13.468 0.307 6.425 1.00 78.19 257 VAL A O 1
ATOM 1860 N N . ILE A 1 258 ? -14.812 -1.483 6.252 1.00 82.62 258 ILE A N 1
ATOM 1861 C CA . ILE A 1 258 ? -14.868 -1.699 7.704 1.00 82.62 258 ILE A CA 1
ATOM 1862 C C . ILE A 1 258 ? -13.494 -2.069 8.260 1.00 82.62 258 ILE A C 1
ATOM 1864 O O . ILE A 1 258 ? -13.129 -1.656 9.363 1.00 82.62 258 ILE A O 1
ATOM 1868 N N . TRP A 1 259 ? -12.711 -2.820 7.488 1.00 85.12 259 TRP A N 1
ATOM 1869 C CA . TRP A 1 259 ? -11.396 -3.260 7.910 1.00 85.12 259 TRP A CA 1
ATOM 1870 C C . TRP A 1 259 ? -10.424 -2.089 7.940 1.00 85.12 259 TRP A C 1
ATOM 1872 O O . TRP A 1 259 ? -9.654 -1.985 8.897 1.00 85.12 259 TRP A O 1
ATOM 1882 N N . LEU A 1 260 ? -10.485 -1.190 6.954 1.00 80.62 260 LEU A N 1
ATOM 1883 C CA . LEU A 1 260 ? -9.608 -0.019 6.886 1.00 80.62 260 LEU A CA 1
ATOM 1884 C C . LEU A 1 260 ? -9.855 0.933 8.055 1.00 80.62 260 LEU A C 1
ATOM 1886 O O . LEU A 1 260 ? -8.908 1.345 8.731 1.00 80.62 260 LEU A O 1
ATOM 1890 N N . GLY A 1 261 ? -11.127 1.171 8.393 1.00 82.06 261 GLY A N 1
ATOM 1891 C CA . GLY A 1 261 ? -11.497 1.920 9.595 1.00 82.06 261 GLY A CA 1
ATOM 1892 C C . GLY A 1 261 ? -10.958 1.281 10.882 1.00 82.06 261 GLY A C 1
ATOM 1893 O O . GLY A 1 261 ? -10.440 1.974 11.759 1.00 82.06 261 GLY A O 1
ATOM 1894 N N . LEU A 1 262 ? -11.008 -0.052 10.989 1.00 85.62 262 LEU A N 1
ATOM 1895 C CA . LEU A 1 262 ? -10.413 -0.774 12.115 1.00 85.62 262 LEU A CA 1
ATOM 1896 C C . LEU A 1 262 ? -8.877 -0.704 12.108 1.00 85.62 262 LEU A C 1
ATOM 1898 O O . LEU A 1 262 ? -8.270 -0.522 13.161 1.00 85.62 262 LEU A O 1
ATOM 1902 N N . ARG A 1 263 ? -8.217 -0.793 10.951 1.00 85.31 263 ARG A N 1
ATOM 1903 C CA . ARG A 1 263 ? -6.753 -0.702 10.846 1.00 85.31 263 ARG A CA 1
ATOM 1904 C C . ARG A 1 263 ? -6.248 0.667 11.290 1.00 85.31 263 ARG A C 1
ATOM 1906 O O . ARG A 1 263 ? -5.266 0.713 12.033 1.00 85.31 263 ARG A O 1
ATOM 1913 N N . ALA A 1 264 ? -6.938 1.751 10.940 1.00 85.00 264 ALA A N 1
ATOM 1914 C CA . ALA A 1 264 ? -6.587 3.103 11.378 1.00 85.00 264 ALA A CA 1
ATOM 1915 C C . ALA A 1 264 ? -6.494 3.224 12.917 1.00 85.00 264 ALA A C 1
ATOM 1917 O O . ALA A 1 264 ? -5.656 3.960 13.444 1.00 85.00 264 ALA A O 1
ATOM 1918 N N . LEU A 1 265 ? -7.277 2.427 13.655 1.00 86.12 265 LEU A N 1
ATOM 1919 C CA . LEU A 1 265 ? -7.232 2.358 15.120 1.00 86.12 265 LEU A CA 1
ATOM 1920 C C . LEU A 1 265 ? -6.022 1.614 15.695 1.00 86.12 265 LEU A C 1
ATOM 1922 O O . LEU A 1 265 ? -5.816 1.653 16.902 1.00 86.12 265 LEU A O 1
ATOM 1926 N N . THR A 1 266 ? -5.233 0.924 14.877 1.00 84.56 266 THR A N 1
ATOM 1927 C CA . THR A 1 266 ? -4.005 0.239 15.327 1.00 84.56 266 THR A CA 1
ATOM 1928 C C . THR A 1 266 ? -2.732 1.042 15.048 1.00 84.56 266 THR A C 1
ATOM 1930 O O . THR A 1 266 ? -1.660 0.639 15.485 1.00 84.56 266 THR A O 1
ATOM 1933 N N . GLY A 1 267 ? -2.835 2.168 14.331 1.00 82.88 267 GLY A N 1
ATOM 1934 C CA . GLY A 1 267 ? -1.720 3.088 14.090 1.00 82.88 267 GLY A CA 1
ATOM 1935 C C . GLY A 1 267 ? -1.505 4.098 15.224 1.00 82.88 267 GLY A C 1
ATOM 1936 O O . GLY A 1 267 ? -1.978 3.918 16.350 1.00 82.88 267 GLY A O 1
ATOM 1937 N N . VAL A 1 268 ? -0.840 5.214 14.904 1.00 81.31 268 VAL A N 1
ATOM 1938 C CA . VAL A 1 268 ? -0.596 6.343 15.826 1.00 81.31 268 VAL A CA 1
ATOM 1939 C C . VAL A 1 268 ? -1.862 6.802 16.572 1.00 81.31 268 VAL A C 1
ATOM 1941 O O . VAL A 1 268 ? -1.787 6.981 17.792 1.00 81.31 268 VAL A O 1
ATOM 1944 N N . PRO A 1 269 ? -3.045 6.934 15.930 1.00 79.94 269 PRO A N 1
ATOM 1945 C CA . PRO A 1 269 ? -4.257 7.325 16.647 1.00 79.94 269 PRO A CA 1
ATOM 1946 C C . PRO A 1 269 ? -4.639 6.337 17.755 1.00 79.94 269 PRO A C 1
ATOM 1948 O O . PRO A 1 269 ? -5.026 6.757 18.844 1.00 79.94 269 PRO A O 1
ATOM 1951 N N . GLY A 1 270 ? -4.474 5.033 17.519 1.00 79.44 270 GLY A N 1
ATOM 1952 C CA . GLY A 1 270 ? -4.703 3.985 18.513 1.00 79.44 270 GLY A CA 1
ATOM 1953 C C . GLY A 1 270 ? -3.818 4.120 19.743 1.00 79.44 270 GLY A C 1
ATOM 1954 O O . GLY A 1 270 ? -4.299 4.039 20.875 1.00 79.44 270 GLY A O 1
ATOM 1955 N N . VAL A 1 271 ? -2.528 4.386 19.522 1.00 81.50 271 VAL A N 1
ATOM 1956 C CA . VAL A 1 271 ? -1.551 4.623 20.596 1.00 81.50 271 VAL A CA 1
ATOM 1957 C C . VAL A 1 271 ? -1.942 5.852 21.416 1.00 81.50 271 VAL A C 1
ATOM 1959 O O . VAL A 1 271 ? -1.949 5.795 22.647 1.00 81.50 271 VAL A O 1
ATOM 1962 N N . MET A 1 272 ? -2.343 6.939 20.754 1.00 79.69 272 MET A N 1
ATOM 1963 C CA . MET A 1 272 ? -2.824 8.151 21.421 1.00 79.69 272 MET A CA 1
ATOM 1964 C C . MET A 1 272 ? -4.087 7.883 22.248 1.00 79.69 272 MET A C 1
ATOM 1966 O O . MET A 1 272 ? -4.149 8.266 23.417 1.00 79.69 272 MET A O 1
ATOM 1970 N N . ILE A 1 273 ? -5.072 7.174 21.686 1.00 82.88 273 ILE A N 1
ATOM 1971 C CA . ILE A 1 273 ? -6.309 6.781 22.377 1.00 82.88 273 ILE A CA 1
ATOM 1972 C C . ILE A 1 273 ? -5.992 5.943 23.622 1.00 82.88 273 ILE A C 1
ATOM 1974 O O . ILE A 1 273 ? -6.501 6.233 24.710 1.00 82.88 273 ILE A O 1
ATOM 1978 N N . LEU A 1 274 ? -5.125 4.934 23.488 1.00 81.88 274 LEU A N 1
ATOM 1979 C CA . LEU A 1 274 ? -4.687 4.100 24.606 1.00 81.88 274 LEU A CA 1
ATOM 1980 C C . LEU A 1 274 ? -3.981 4.945 25.671 1.00 81.88 274 LEU A C 1
ATOM 1982 O O . LEU A 1 274 ? -4.250 4.788 26.862 1.00 81.88 274 LEU A O 1
ATOM 1986 N N . GLY A 1 275 ? -3.135 5.884 25.252 1.00 81.00 275 GLY A N 1
ATOM 1987 C CA . GLY A 1 275 ? -2.457 6.809 26.146 1.00 81.00 275 GLY A CA 1
ATOM 1988 C C . GLY A 1 275 ? -3.430 7.655 26.973 1.00 81.00 275 GLY A C 1
ATOM 1989 O O . GLY A 1 275 ? -3.335 7.686 28.202 1.00 81.00 275 GLY A O 1
ATOM 1990 N N . LEU A 1 276 ? -4.427 8.272 26.332 1.00 80.75 276 LEU A N 1
ATOM 1991 C CA . LEU A 1 276 ? -5.473 9.039 27.021 1.00 80.75 276 LEU A CA 1
ATOM 1992 C C . LEU A 1 276 ? -6.274 8.167 28.001 1.00 80.75 276 LEU A C 1
ATOM 1994 O O . LEU A 1 276 ? -6.552 8.591 29.128 1.00 80.75 276 LEU A O 1
ATOM 1998 N N . ALA A 1 277 ? -6.599 6.931 27.613 1.00 79.75 277 ALA A N 1
ATOM 1999 C CA . ALA A 1 277 ? -7.294 5.981 28.478 1.00 79.75 277 ALA A CA 1
ATOM 2000 C C . ALA A 1 277 ? -6.457 5.601 29.714 1.00 79.75 277 ALA A C 1
ATOM 2002 O O . ALA A 1 277 ? -6.988 5.518 30.827 1.00 79.75 277 ALA A O 1
ATOM 2003 N N . LEU A 1 278 ? -5.142 5.423 29.554 1.00 81.25 278 LEU A N 1
ATOM 2004 C CA . LEU A 1 278 ? -4.222 5.148 30.659 1.00 81.25 278 LEU A CA 1
ATOM 2005 C C . LEU A 1 278 ? -4.083 6.346 31.607 1.00 81.25 278 LEU A C 1
ATOM 2007 O O . LEU A 1 278 ? -4.085 6.149 32.825 1.00 81.25 278 LEU A O 1
ATOM 2011 N N . VAL A 1 279 ? -4.038 7.579 31.087 1.00 78.56 279 VAL A N 1
ATOM 2012 C CA . VAL A 1 279 ? -4.059 8.804 31.910 1.00 78.56 279 VAL A CA 1
ATOM 2013 C C . VAL A 1 279 ? -5.346 8.880 32.731 1.00 78.56 279 VAL A C 1
ATOM 2015 O O . VAL A 1 279 ? -5.291 9.096 33.947 1.00 78.56 279 VAL A O 1
ATOM 2018 N N . ALA A 1 280 ? -6.500 8.633 32.102 1.00 80.12 280 ALA A N 1
ATOM 2019 C CA . ALA A 1 280 ? -7.782 8.584 32.798 1.00 80.12 280 ALA A CA 1
ATOM 2020 C C . ALA A 1 280 ? -7.767 7.525 33.914 1.00 80.12 280 ALA A C 1
ATOM 2022 O O . ALA A 1 280 ? -8.160 7.805 35.046 1.00 80.12 280 ALA A O 1
ATOM 2023 N N . LEU A 1 281 ? -7.248 6.325 33.639 1.00 79.69 281 LEU A N 1
ATOM 2024 C CA . LEU A 1 281 ? -7.162 5.246 34.623 1.00 79.69 281 LEU A CA 1
ATOM 2025 C C . LEU A 1 281 ? -6.210 5.577 35.785 1.00 79.69 281 LEU A C 1
ATOM 2027 O O . LEU A 1 281 ? -6.510 5.272 36.943 1.00 79.69 281 LEU A O 1
ATOM 2031 N N . ALA A 1 282 ? -5.078 6.224 35.507 1.00 77.88 282 ALA A N 1
ATOM 2032 C CA . ALA A 1 282 ? -4.122 6.642 36.526 1.00 77.88 282 ALA A CA 1
ATOM 2033 C C . ALA A 1 282 ? -4.722 7.683 37.485 1.00 77.88 282 ALA A C 1
ATOM 2035 O O . ALA A 1 282 ? -4.537 7.574 38.704 1.00 77.88 282 ALA A O 1
ATOM 2036 N N . ALA A 1 283 ? -5.521 8.622 36.965 1.00 76.56 283 ALA A N 1
ATOM 2037 C CA . ALA A 1 283 ? -6.240 9.618 37.764 1.00 76.56 283 ALA A CA 1
ATOM 2038 C C . ALA A 1 283 ? -7.209 8.986 38.787 1.00 76.56 283 ALA A C 1
ATOM 2040 O O . ALA A 1 283 ? -7.483 9.571 39.836 1.00 76.56 283 ALA A O 1
ATOM 2041 N N . VAL A 1 284 ? -7.681 7.758 38.535 1.00 76.50 284 VAL A N 1
ATOM 2042 C CA . VAL A 1 284 ? -8.539 7.002 39.463 1.00 76.50 284 VAL A CA 1
ATOM 2043 C C . VAL A 1 284 ? -7.761 6.463 40.670 1.00 76.50 284 VAL A C 1
ATOM 2045 O O . VAL A 1 284 ? -8.310 6.390 41.773 1.00 76.50 284 VAL A O 1
ATOM 2048 N N . ARG A 1 285 ? -6.500 6.035 40.493 1.00 72.62 285 ARG A N 1
ATOM 2049 C CA . ARG A 1 285 ? -5.732 5.344 41.550 1.00 72.62 285 ARG A CA 1
ATOM 2050 C C . ARG A 1 285 ? -4.830 6.241 42.388 1.00 72.62 285 ARG A C 1
ATOM 2052 O O . ARG A 1 285 ? -4.453 5.812 43.477 1.00 72.62 285 ARG A O 1
ATOM 2059 N N . LEU A 1 286 ? -4.477 7.444 41.940 1.00 61.78 286 LEU A N 1
ATOM 2060 C CA . LEU A 1 286 ? -3.318 8.145 42.493 1.00 61.78 286 LEU A CA 1
ATOM 2061 C C . LEU A 1 286 ? -3.575 9.624 42.842 1.00 61.78 286 LEU A C 1
ATOM 2063 O O . LEU A 1 286 ? -4.076 10.401 42.041 1.00 61.78 286 LEU A O 1
ATOM 2067 N N . ARG A 1 287 ? -3.073 10.028 44.027 1.00 61.25 287 ARG A N 1
ATOM 2068 C CA . ARG A 1 287 ? -2.553 11.383 44.347 1.00 61.25 287 ARG A CA 1
ATOM 2069 C C . ARG A 1 287 ? -1.266 11.716 43.544 1.00 61.25 287 ARG A C 1
ATOM 2071 O O . ARG A 1 287 ? -0.574 12.672 43.856 1.00 61.25 287 ARG A O 1
ATOM 2078 N N . ALA A 1 288 ? -0.932 10.915 42.533 1.00 52.06 288 ALA A N 1
ATOM 2079 C CA . ALA A 1 288 ? 0.290 10.944 41.733 1.00 52.06 288 ALA A CA 1
ATOM 2080 C C . ALA A 1 288 ? -0.056 10.796 40.237 1.00 52.06 288 ALA A C 1
ATOM 2082 O O . ALA A 1 288 ? 0.156 9.753 39.623 1.00 52.06 288 ALA A O 1
ATOM 2083 N N . ALA A 1 289 ? -0.618 11.852 39.652 1.00 55.66 289 ALA A N 1
ATOM 2084 C CA . ALA A 1 289 ? -0.761 11.978 38.199 1.00 55.66 289 ALA A CA 1
ATOM 2085 C C . ALA A 1 289 ? 0.608 12.103 37.490 1.00 55.66 289 ALA A C 1
ATOM 2087 O O . ALA A 1 289 ? 0.737 11.772 36.315 1.00 55.66 289 ALA A O 1
ATOM 2088 N N . LEU A 1 290 ? 1.641 12.524 38.231 1.00 61.66 290 LEU A N 1
ATOM 2089 C CA . LEU A 1 290 ? 3.005 12.728 37.743 1.00 61.66 290 LEU A CA 1
ATOM 2090 C C . LEU A 1 290 ? 3.647 11.477 37.101 1.00 61.66 290 LEU A C 1
ATOM 2092 O O . LEU A 1 290 ? 4.079 11.577 35.959 1.00 61.66 290 LEU A O 1
ATOM 2096 N N . PRO A 1 291 ? 3.697 10.295 37.751 1.00 62.22 291 PRO A N 1
ATOM 2097 C CA . PRO A 1 291 ? 4.330 9.112 37.163 1.00 62.22 291 PRO A CA 1
ATOM 2098 C C . PRO A 1 291 ? 3.635 8.607 35.892 1.00 62.22 291 PRO A C 1
ATOM 2100 O O . PRO A 1 291 ? 4.313 8.139 34.989 1.00 62.22 291 PRO A O 1
ATOM 2103 N N . ALA A 1 292 ? 2.310 8.732 35.774 1.00 59.19 292 ALA A N 1
ATOM 2104 C CA . ALA A 1 292 ? 1.603 8.328 34.555 1.00 59.19 292 ALA A CA 1
ATOM 2105 C C . ALA A 1 292 ? 1.855 9.295 33.389 1.00 59.19 292 ALA A C 1
ATOM 2107 O O . ALA A 1 292 ? 2.058 8.845 32.266 1.00 59.19 292 ALA A O 1
ATOM 2108 N N . MET A 1 293 ? 1.915 10.606 33.661 1.00 64.94 293 MET A N 1
ATOM 2109 C CA . MET A 1 293 ? 2.358 11.589 32.667 1.00 64.94 293 MET A CA 1
ATOM 2110 C C . MET A 1 293 ? 3.817 11.368 32.253 1.00 64.94 293 MET A C 1
ATOM 2112 O O . MET A 1 293 ? 4.118 11.492 31.074 1.00 64.94 293 MET A O 1
ATOM 2116 N N . LEU A 1 294 ? 4.703 10.983 33.176 1.00 70.31 294 LEU A N 1
ATOM 2117 C CA . LEU A 1 294 ? 6.097 10.655 32.859 1.00 70.31 294 LEU A CA 1
ATOM 2118 C C . LEU A 1 294 ? 6.227 9.380 32.016 1.00 70.31 294 LEU A C 1
ATOM 2120 O O . LEU A 1 294 ? 7.077 9.334 31.136 1.00 70.31 294 LEU A O 1
ATOM 2124 N N . VAL A 1 295 ? 5.376 8.370 32.227 1.00 69.69 295 VAL A N 1
ATOM 2125 C CA . VAL A 1 295 ? 5.335 7.179 31.361 1.00 69.69 295 VAL A CA 1
ATOM 2126 C C . VAL A 1 295 ? 4.802 7.533 29.975 1.00 69.69 295 VAL A C 1
ATOM 2128 O O . VAL A 1 295 ? 5.377 7.089 28.991 1.00 69.69 295 VAL A O 1
ATOM 2131 N N . LEU A 1 296 ? 3.758 8.364 29.871 1.00 66.06 296 LEU A N 1
ATOM 2132 C CA . LEU A 1 296 ? 3.251 8.813 28.570 1.00 66.06 296 LEU A CA 1
ATOM 2133 C C . LEU A 1 296 ? 4.283 9.651 27.817 1.00 66.06 296 LEU A C 1
ATOM 2135 O O . LEU A 1 296 ? 4.535 9.399 26.648 1.00 66.06 296 LEU A O 1
ATOM 2139 N N . ALA A 1 297 ? 4.901 10.616 28.501 1.00 71.19 297 ALA A N 1
ATOM 2140 C CA . ALA A 1 297 ? 5.988 11.416 27.955 1.00 71.19 297 ALA A CA 1
ATOM 2141 C C . ALA A 1 297 ? 7.179 10.531 27.577 1.00 71.19 297 ALA A C 1
ATOM 2143 O O . ALA A 1 297 ? 7.789 10.766 26.549 1.00 71.19 297 ALA A O 1
ATOM 2144 N N . GLY A 1 298 ? 7.460 9.481 28.354 1.00 71.00 298 GLY A N 1
ATOM 2145 C CA . GLY A 1 298 ? 8.470 8.477 28.040 1.00 71.00 298 GLY A CA 1
ATOM 2146 C C . GLY A 1 298 ? 8.129 7.648 26.804 1.00 71.00 298 GLY A C 1
ATOM 2147 O O . GLY A 1 298 ? 9.013 7.416 26.000 1.00 71.00 298 GLY A O 1
ATOM 2148 N N . VAL A 1 299 ? 6.870 7.245 26.604 1.00 68.62 299 VAL A N 1
ATOM 2149 C CA . VAL A 1 299 ? 6.426 6.512 25.402 1.00 68.62 299 VAL A CA 1
ATOM 2150 C C . VAL A 1 299 ? 6.404 7.420 24.175 1.00 68.62 299 VAL A C 1
ATOM 2152 O O . VAL A 1 299 ? 6.829 6.991 23.115 1.00 68.62 299 VAL A O 1
ATOM 2155 N N . VAL A 1 300 ? 5.965 8.674 24.307 1.00 66.06 300 VAL A N 1
ATOM 2156 C CA . VAL A 1 300 ? 6.006 9.665 23.216 1.00 66.06 300 VAL A CA 1
ATOM 2157 C C . VAL A 1 300 ? 7.452 10.022 22.869 1.00 66.06 300 VAL A C 1
ATOM 2159 O O . VAL A 1 300 ? 7.807 10.048 21.697 1.00 66.06 300 VAL A O 1
ATOM 2162 N N . ALA A 1 301 ? 8.311 10.221 23.871 1.00 65.06 301 ALA A N 1
ATOM 2163 C CA . ALA A 1 301 ? 9.742 10.424 23.664 1.00 65.06 301 ALA A CA 1
ATOM 2164 C C . ALA A 1 301 ? 10.431 9.165 23.122 1.00 65.06 301 ALA A C 1
ATOM 2166 O O . ALA A 1 301 ? 11.373 9.298 22.356 1.00 65.06 301 ALA A O 1
ATOM 2167 N N . ALA A 1 302 ? 9.955 7.965 23.476 1.00 61.62 302 ALA A N 1
ATOM 2168 C CA . ALA A 1 302 ? 10.455 6.701 22.943 1.00 61.62 302 ALA A CA 1
ATOM 2169 C C . ALA A 1 302 ? 10.015 6.458 21.494 1.00 61.62 302 ALA A C 1
ATOM 2171 O O . ALA A 1 302 ? 10.796 5.968 20.692 1.00 61.62 302 ALA A O 1
ATOM 2172 N N . ALA A 1 303 ? 8.783 6.832 21.148 1.00 59.72 303 ALA A N 1
ATOM 2173 C CA . ALA A 1 303 ? 8.277 6.786 19.781 1.00 59.72 303 ALA A CA 1
ATOM 2174 C C . ALA A 1 303 ? 8.940 7.847 18.888 1.00 59.72 303 ALA A C 1
ATOM 2176 O O . ALA A 1 303 ? 9.077 7.636 17.693 1.00 59.72 303 ALA A O 1
ATOM 2177 N N . GLY A 1 304 ? 9.380 8.965 19.473 1.00 57.16 304 GLY A N 1
ATOM 2178 C CA . GLY A 1 304 ? 10.249 9.950 18.828 1.00 57.16 304 GLY A CA 1
ATOM 2179 C C . GLY A 1 304 ? 11.739 9.726 19.095 1.00 57.16 304 GLY A C 1
ATOM 2180 O O . GLY A 1 304 ? 12.529 10.642 18.858 1.00 57.16 304 GLY A O 1
ATOM 2181 N N . TRP A 1 305 ? 12.141 8.570 19.639 1.00 59.31 305 TRP A N 1
ATOM 2182 C CA . TRP A 1 305 ? 13.544 8.292 19.941 1.00 59.31 305 TRP A CA 1
ATOM 2183 C C . TRP A 1 305 ? 14.247 8.039 18.620 1.00 59.31 305 TRP A C 1
ATOM 2185 O O . TRP A 1 305 ? 14.179 6.952 18.057 1.00 59.31 305 TRP A O 1
ATOM 2195 N N . HIS A 1 306 ? 14.912 9.075 18.123 1.00 60.56 306 HIS A N 1
ATOM 2196 C CA . HIS A 1 306 ? 15.790 8.931 16.979 1.00 60.56 306 HIS A CA 1
ATOM 2197 C C . HIS A 1 306 ? 16.941 8.039 17.442 1.00 60.56 306 HIS A C 1
ATOM 2199 O O . HIS A 1 306 ? 17.510 8.325 18.507 1.00 60.56 306 HIS A O 1
ATOM 2205 N N . PRO A 1 307 ? 17.268 6.951 16.725 1.00 69.81 307 PRO A N 1
ATOM 2206 C CA . PRO A 1 307 ? 18.430 6.148 17.071 1.00 69.81 307 PRO A CA 1
ATOM 2207 C C . PRO A 1 307 ? 19.635 7.080 17.280 1.00 69.81 307 PRO A C 1
ATOM 2209 O O . PRO A 1 307 ? 19.710 8.132 16.634 1.00 69.81 307 PRO A O 1
ATOM 2212 N N . PRO A 1 308 ? 20.534 6.773 18.238 1.00 75.50 308 PRO A N 1
ATOM 2213 C CA . PRO A 1 308 ? 21.728 7.588 18.438 1.00 75.50 308 PRO A CA 1
ATOM 2214 C C . PRO A 1 308 ? 22.381 7.822 17.077 1.00 75.50 308 PRO A C 1
ATOM 2216 O O . PRO A 1 308 ? 22.510 6.865 16.316 1.00 75.50 308 PRO A O 1
ATOM 2219 N N . ALA A 1 309 ? 22.716 9.084 16.776 1.00 75.12 309 ALA A N 1
ATOM 2220 C CA . ALA A 1 309 ? 23.229 9.476 15.468 1.00 75.12 309 ALA A CA 1
ATOM 2221 C C . ALA A 1 309 ? 24.285 8.467 15.009 1.00 75.12 309 ALA A C 1
ATOM 2223 O O . ALA A 1 309 ? 25.246 8.203 15.745 1.00 75.12 309 ALA A O 1
ATOM 2224 N N . ALA A 1 310 ? 24.059 7.859 13.842 1.00 85.94 310 ALA A N 1
ATOM 2225 C CA . ALA A 1 310 ? 24.979 6.870 13.316 1.00 85.94 310 ALA A CA 1
ATOM 2226 C C . ALA A 1 310 ? 26.375 7.491 13.174 1.00 85.94 310 ALA A C 1
ATOM 2228 O O . ALA A 1 310 ? 26.538 8.706 13.013 1.00 85.94 310 ALA A O 1
ATOM 2229 N N . ALA A 1 311 ? 27.403 6.654 13.306 1.00 92.12 311 ALA A N 1
ATOM 2230 C CA . ALA A 1 311 ? 28.776 7.119 13.216 1.00 92.12 311 ALA A CA 1
ATOM 2231 C C . ALA A 1 311 ? 29.022 7.786 11.853 1.00 92.12 311 ALA A C 1
ATOM 2233 O O . ALA A 1 311 ? 28.540 7.313 10.825 1.00 92.12 311 ALA A O 1
ATOM 2234 N N . ALA A 1 312 ? 29.799 8.869 11.853 1.00 94.06 312 ALA A N 1
ATOM 2235 C CA . ALA A 1 312 ? 30.232 9.509 10.620 1.00 94.06 312 ALA A CA 1
ATOM 2236 C C . ALA A 1 312 ? 30.934 8.503 9.691 1.00 94.06 312 ALA A C 1
ATOM 2238 O O . ALA A 1 312 ? 31.688 7.641 10.156 1.00 94.06 312 ALA A O 1
ATOM 2239 N N . CYS A 1 313 ? 30.702 8.616 8.383 1.00 95.56 313 CYS A N 1
ATOM 2240 C CA . CYS A 1 313 ? 31.173 7.643 7.404 1.00 95.56 313 CYS A CA 1
ATOM 2241 C C . CYS A 1 313 ? 31.734 8.304 6.131 1.00 95.56 313 CYS A C 1
ATOM 2243 O O . CYS A 1 313 ? 31.514 9.484 5.861 1.00 95.56 313 CYS A O 1
ATOM 2245 N N . SER A 1 314 ? 32.539 7.556 5.367 1.00 96.25 314 SER A N 1
ATOM 2246 C CA . SER A 1 314 ? 33.247 8.054 4.176 1.00 96.25 314 SER A CA 1
ATOM 2247 C C . SER A 1 314 ? 33.118 7.049 3.017 1.00 96.25 314 SER A C 1
ATOM 2249 O O . SER A 1 314 ? 34.056 6.297 2.743 1.00 96.25 314 SER A O 1
ATOM 2251 N N . PRO A 1 315 ? 31.934 6.960 2.380 1.00 95.88 315 PRO A N 1
ATOM 2252 C CA . PRO A 1 315 ? 31.694 6.014 1.299 1.00 95.88 315 PRO A CA 1
ATOM 2253 C C . PRO A 1 315 ? 32.389 6.457 0.007 1.00 95.88 315 PRO A C 1
ATOM 2255 O O . PRO A 1 315 ? 32.602 7.644 -0.231 1.00 95.88 315 PRO A O 1
ATOM 2258 N N . SER A 1 316 ? 32.734 5.491 -0.846 1.00 95.12 316 SER A N 1
ATOM 2259 C CA . SER A 1 316 ? 33.402 5.729 -2.135 1.00 95.12 316 SER A CA 1
ATOM 2260 C C . SER A 1 316 ? 32.515 5.471 -3.359 1.00 95.12 316 SER A C 1
ATOM 2262 O O . SER A 1 316 ? 32.972 5.645 -4.486 1.00 95.12 316 SER A O 1
ATOM 2264 N N . GLY A 1 317 ? 31.264 5.053 -3.163 1.00 95.94 317 GLY A N 1
ATOM 2265 C CA . GLY A 1 317 ? 30.316 4.734 -4.230 1.00 95.94 317 GLY A CA 1
ATOM 2266 C C . GLY A 1 317 ? 28.936 4.372 -3.674 1.00 95.94 317 GLY A C 1
ATOM 2267 O O . GLY A 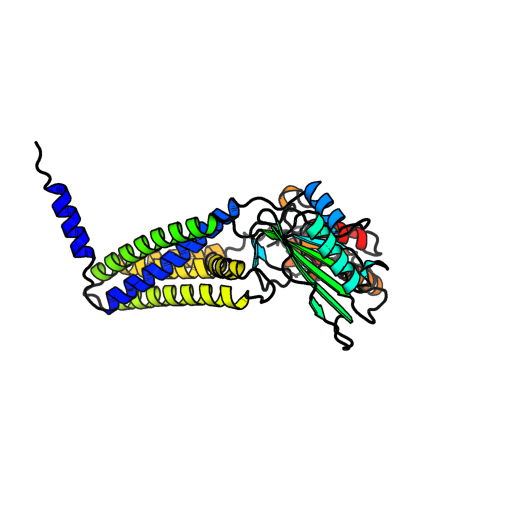1 317 ? 28.721 4.536 -2.470 1.00 95.94 317 GLY A O 1
ATOM 2268 N N . PRO A 1 318 ? 28.011 3.884 -4.525 1.00 96.81 318 PRO A N 1
ATOM 2269 C CA . PRO A 1 318 ? 26.702 3.414 -4.087 1.00 96.81 318 PRO A CA 1
ATOM 2270 C C . PRO A 1 318 ? 26.824 2.358 -2.979 1.00 96.81 318 PRO A C 1
ATOM 2272 O O . PRO A 1 318 ? 27.739 1.527 -3.038 1.00 96.81 318 PRO A O 1
ATOM 2275 N N . PRO A 1 319 ? 25.898 2.335 -2.010 1.00 96.00 319 PRO A N 1
ATOM 2276 C CA . PRO A 1 319 ? 25.801 1.253 -1.042 1.00 96.00 319 PRO A CA 1
ATOM 2277 C C . PRO A 1 319 ? 25.662 -0.109 -1.733 1.00 96.00 319 PRO A C 1
ATOM 2279 O O . PRO A 1 319 ? 25.175 -0.223 -2.866 1.00 96.00 319 PRO A O 1
ATOM 2282 N N . ALA A 1 320 ? 26.092 -1.161 -1.037 1.00 95.88 320 ALA A N 1
ATOM 2283 C CA . ALA A 1 320 ? 25.794 -2.525 -1.456 1.00 95.88 320 ALA A CA 1
ATOM 2284 C C . ALA A 1 320 ? 24.277 -2.775 -1.409 1.00 95.88 320 ALA A C 1
ATOM 2286 O O . ALA A 1 320 ? 23.563 -2.110 -0.658 1.00 95.88 320 ALA A O 1
ATOM 2287 N N . ASP A 1 321 ? 23.793 -3.745 -2.191 1.00 93.75 321 ASP A N 1
ATOM 2288 C CA . ASP A 1 321 ? 22.413 -4.207 -2.027 1.00 93.75 321 ASP A CA 1
ATOM 2289 C C . ASP A 1 321 ? 22.204 -4.698 -0.585 1.00 93.75 321 ASP A C 1
ATOM 2291 O O . ASP A 1 321 ? 23.066 -5.423 -0.065 1.00 93.75 321 ASP A O 1
ATOM 2295 N N . PRO A 1 322 ? 21.078 -4.346 0.060 1.00 93.56 322 PRO A N 1
ATOM 2296 C CA . PRO A 1 322 ? 20.711 -4.947 1.335 1.00 93.56 322 PRO A CA 1
ATOM 2297 C C . PRO A 1 322 ? 20.560 -6.470 1.201 1.00 93.56 322 PRO A C 1
ATOM 2299 O O . PRO A 1 322 ? 20.432 -7.011 0.096 1.00 93.56 322 PRO A O 1
ATOM 2302 N N . ALA A 1 323 ? 20.564 -7.192 2.325 1.00 94.31 323 ALA A N 1
ATOM 2303 C CA . ALA A 1 323 ? 20.396 -8.639 2.267 1.00 94.31 323 ALA A CA 1
ATOM 2304 C C . ALA A 1 323 ? 19.018 -8.984 1.663 1.00 94.31 323 ALA A C 1
ATOM 2306 O O . ALA A 1 323 ? 18.043 -8.295 1.956 1.00 94.31 323 ALA A O 1
ATOM 2307 N N . PRO A 1 324 ? 18.881 -10.072 0.878 1.00 91.75 324 PRO A N 1
ATOM 2308 C CA . PRO A 1 324 ? 17.609 -10.418 0.234 1.00 91.75 324 PRO A CA 1
ATOM 2309 C C . PRO A 1 324 ? 16.412 -10.517 1.190 1.00 91.75 324 PRO A C 1
ATOM 2311 O O . PRO A 1 324 ? 15.285 -10.246 0.791 1.00 91.75 324 PRO A O 1
ATOM 2314 N N . ALA A 1 325 ? 16.651 -10.891 2.451 1.00 90.75 325 ALA A N 1
ATOM 2315 C CA . ALA A 1 325 ? 15.617 -10.949 3.481 1.00 90.75 325 ALA A CA 1
ATOM 2316 C C . ALA A 1 325 ? 15.079 -9.560 3.873 1.00 90.75 325 ALA A C 1
ATOM 2318 O O . ALA A 1 325 ? 13.895 -9.444 4.173 1.00 90.75 325 ALA A O 1
ATOM 2319 N N . ASP A 1 326 ? 15.918 -8.524 3.821 1.00 88.50 326 ASP A N 1
ATOM 2320 C CA . ASP A 1 326 ? 15.566 -7.153 4.213 1.00 88.50 326 ASP A CA 1
ATOM 2321 C C . ASP A 1 326 ? 14.775 -6.429 3.113 1.00 88.50 326 ASP A C 1
ATOM 2323 O O . ASP A 1 326 ? 14.104 -5.435 3.370 1.00 88.50 326 ASP A O 1
ATOM 2327 N N . VAL A 1 327 ? 14.845 -6.928 1.874 1.00 90.81 327 VAL A N 1
ATOM 2328 C CA . VAL A 1 327 ? 14.230 -6.294 0.694 1.00 90.81 327 VAL A CA 1
ATOM 2329 C C . VAL A 1 327 ? 13.148 -7.141 0.043 1.00 90.81 327 VAL A C 1
ATOM 2331 O O . VAL A 1 327 ? 12.557 -6.714 -0.944 1.00 90.81 327 VAL A O 1
ATOM 2334 N N . ALA A 1 328 ? 12.835 -8.309 0.610 1.00 89.06 328 ALA A N 1
ATOM 2335 C CA . ALA A 1 328 ? 11.796 -9.203 0.098 1.00 89.06 328 ALA A CA 1
ATOM 2336 C C . ALA A 1 328 ? 10.428 -8.509 -0.044 1.00 89.06 328 ALA A C 1
ATOM 2338 O O . ALA A 1 328 ? 9.660 -8.838 -0.948 1.00 89.06 328 ALA A O 1
ATOM 2339 N N . HIS A 1 329 ? 10.157 -7.530 0.823 1.00 88.88 329 HIS A N 1
ATOM 2340 C CA . HIS A 1 329 ? 8.925 -6.742 0.841 1.00 88.88 329 HIS A CA 1
ATOM 2341 C C . HIS A 1 329 ? 9.143 -5.261 0.509 1.00 88.88 329 HIS A C 1
ATOM 2343 O O . HIS A 1 329 ? 8.184 -4.496 0.538 1.00 88.88 329 HIS A O 1
ATOM 2349 N N . SER A 1 330 ? 10.377 -4.850 0.191 1.00 91.00 330 SER A N 1
ATOM 2350 C CA . SER A 1 330 ? 10.686 -3.436 -0.025 1.00 91.00 330 SER A CA 1
ATOM 2351 C C . SER A 1 330 ? 9.966 -2.906 -1.258 1.00 91.00 330 SER A C 1
ATOM 2353 O O . SER A 1 330 ? 10.046 -3.487 -2.346 1.00 91.00 330 SER A O 1
ATOM 2355 N N . ARG A 1 331 ? 9.300 -1.764 -1.091 1.00 92.81 331 ARG A N 1
ATOM 2356 C CA . ARG A 1 331 ? 8.716 -0.986 -2.181 1.00 92.81 331 ARG A CA 1
ATOM 2357 C C . ARG A 1 331 ? 9.484 0.302 -2.430 1.00 92.81 331 ARG A C 1
ATOM 2359 O O . ARG A 1 331 ? 8.958 1.217 -3.048 1.00 92.81 331 ARG A O 1
ATOM 2366 N N . VAL A 1 332 ? 10.733 0.370 -1.988 1.00 94.56 332 VAL A N 1
ATOM 2367 C CA . VAL A 1 332 ? 11.617 1.499 -2.255 1.00 94.56 332 VAL A CA 1
ATOM 2368 C C . VAL A 1 332 ? 12.778 1.006 -3.099 1.00 94.56 332 VAL A C 1
ATOM 2370 O O . VAL A 1 332 ? 13.374 -0.040 -2.836 1.00 94.56 332 VAL A O 1
ATOM 2373 N N . ALA A 1 333 ? 13.117 1.767 -4.126 1.00 97.38 333 ALA A N 1
ATOM 2374 C CA . ALA A 1 333 ? 14.310 1.564 -4.924 1.00 97.38 333 ALA A CA 1
ATOM 2375 C C . ALA A 1 333 ? 15.116 2.856 -5.001 1.00 97.38 333 ALA A C 1
ATOM 2377 O O . ALA A 1 333 ? 14.583 3.952 -4.855 1.00 97.38 333 ALA A O 1
ATOM 2378 N N . ARG A 1 334 ? 16.416 2.723 -5.244 1.00 98.00 334 ARG A N 1
ATOM 2379 C CA . ARG A 1 334 ? 17.325 3.841 -5.464 1.00 98.00 334 ARG A CA 1
ATOM 2380 C C . ARG A 1 334 ? 18.028 3.676 -6.797 1.00 98.00 334 ARG A C 1
ATOM 2382 O O . ARG A 1 334 ? 18.684 2.661 -7.040 1.00 98.00 334 ARG A O 1
ATOM 2389 N N . VAL A 1 335 ? 17.886 4.674 -7.660 1.00 98.56 335 VAL A N 1
ATOM 2390 C CA . VAL A 1 335 ? 18.600 4.765 -8.939 1.00 98.56 335 VAL A CA 1
ATOM 2391 C C . VAL A 1 335 ? 19.733 5.760 -8.763 1.00 98.56 335 VAL A C 1
ATOM 2393 O O . VAL A 1 335 ? 19.492 6.959 -8.677 1.00 98.56 335 VAL A O 1
ATOM 2396 N N . TYR A 1 336 ? 20.964 5.265 -8.707 1.00 98.44 336 TYR A N 1
ATOM 2397 C CA . TYR A 1 336 ? 22.162 6.074 -8.524 1.00 98.44 336 TYR A CA 1
ATOM 2398 C C . TYR A 1 336 ? 22.704 6.552 -9.870 1.00 98.44 336 TYR A C 1
ATOM 2400 O O . TYR A 1 336 ? 22.884 5.753 -10.792 1.00 98.44 336 TYR A O 1
ATOM 2408 N N . ILE A 1 337 ? 23.036 7.837 -9.958 1.00 98.44 337 ILE A N 1
ATOM 2409 C CA . ILE A 1 337 ? 23.574 8.494 -11.150 1.00 98.44 337 ILE A CA 1
ATOM 2410 C C . ILE A 1 337 ? 24.871 9.236 -10.830 1.00 98.44 337 ILE A C 1
ATOM 2412 O O . ILE A 1 337 ? 24.989 9.911 -9.806 1.00 98.44 337 ILE A O 1
ATOM 2416 N N . ALA A 1 338 ? 25.871 9.086 -11.698 1.00 97.94 338 ALA A N 1
ATOM 2417 C CA . ALA A 1 338 ? 27.176 9.709 -11.519 1.00 97.94 338 ALA A CA 1
ATOM 2418 C C . ALA A 1 338 ? 27.044 11.237 -11.408 1.00 97.94 338 ALA A C 1
ATOM 2420 O O . ALA A 1 338 ? 26.257 11.843 -12.138 1.00 97.94 338 ALA A O 1
ATOM 2421 N N . GLN A 1 339 ? 27.816 11.865 -10.515 1.00 96.12 339 GLN A N 1
ATOM 2422 C CA . GLN A 1 339 ? 27.730 13.314 -10.286 1.00 96.12 339 GLN A CA 1
ATOM 2423 C C . GLN A 1 339 ? 28.122 14.146 -11.518 1.00 96.12 339 GLN A C 1
ATOM 2425 O O . GLN A 1 339 ? 27.650 15.266 -11.682 1.00 96.12 339 GLN A O 1
ATOM 2430 N N . ASP A 1 340 ? 28.966 13.599 -12.395 1.00 96.31 340 ASP A N 1
ATOM 2431 C CA . ASP A 1 340 ? 29.381 14.220 -13.654 1.00 96.31 340 ASP A CA 1
ATOM 2432 C C . ASP A 1 340 ? 28.388 13.986 -14.807 1.00 96.31 340 ASP A C 1
ATOM 2434 O O . ASP A 1 340 ? 28.645 14.409 -15.936 1.00 96.31 340 ASP A O 1
ATOM 2438 N N . SER A 1 341 ? 27.241 13.351 -14.535 1.00 97.31 341 SER A N 1
ATOM 2439 C CA . SER A 1 341 ? 26.190 13.162 -15.535 1.00 97.31 341 SER A CA 1
ATOM 2440 C C . SER A 1 341 ? 25.603 14.501 -15.966 1.00 97.31 341 SER A C 1
ATOM 2442 O O . SER A 1 341 ? 25.267 15.345 -15.132 1.00 97.31 341 SER A O 1
ATOM 2444 N N . THR A 1 342 ? 25.411 14.683 -17.270 1.00 97.12 342 THR A N 1
ATOM 2445 C CA . THR A 1 342 ? 24.803 15.901 -17.821 1.00 97.12 342 THR A CA 1
ATOM 2446 C C . THR A 1 342 ? 23.321 16.000 -17.455 1.00 97.12 342 THR A C 1
ATOM 2448 O O . THR A 1 342 ? 22.667 14.995 -17.175 1.00 97.12 342 THR A O 1
ATOM 2451 N N . ASP A 1 343 ? 22.756 17.208 -17.509 1.00 95.94 343 ASP A N 1
ATOM 2452 C CA . ASP A 1 343 ? 21.318 17.432 -17.293 1.00 95.94 343 ASP A CA 1
ATOM 2453 C C . ASP A 1 343 ? 20.465 16.563 -18.228 1.00 95.94 343 ASP A C 1
ATOM 2455 O O . ASP A 1 343 ? 19.460 15.992 -17.819 1.00 95.94 343 ASP A O 1
ATOM 2459 N N . GLU A 1 344 ? 20.908 16.403 -19.475 1.00 93.88 344 GLU A N 1
ATOM 2460 C CA . GLU A 1 344 ? 20.246 15.552 -20.460 1.00 93.88 344 GLU A CA 1
ATOM 2461 C C . GLU A 1 344 ? 20.250 14.071 -20.042 1.00 93.88 344 GLU A C 1
ATOM 2463 O O . GLU A 1 344 ? 19.214 13.412 -20.109 1.00 93.88 344 GLU A O 1
ATOM 2468 N N . GLN A 1 345 ? 21.379 13.547 -19.551 1.00 95.88 345 GLN A N 1
ATOM 2469 C CA . GLN A 1 345 ? 21.457 12.173 -19.041 1.00 95.88 345 GLN A CA 1
ATOM 2470 C C . GLN A 1 345 ? 20.539 11.967 -17.834 1.00 95.88 345 GLN A C 1
ATOM 2472 O O . GLN A 1 345 ? 19.846 10.950 -17.760 1.00 95.88 345 GLN A O 1
ATOM 2477 N N . ARG A 1 346 ? 20.481 12.950 -16.924 1.00 96.31 346 ARG A N 1
ATOM 2478 C CA . ARG A 1 346 ? 19.581 12.891 -15.767 1.00 96.31 346 ARG A CA 1
ATOM 2479 C C . ARG A 1 346 ? 18.114 12.886 -16.193 1.00 96.31 346 ARG A C 1
ATOM 2481 O O . ARG A 1 346 ? 17.365 12.036 -15.727 1.00 96.31 346 ARG A O 1
ATOM 2488 N N . ASN A 1 347 ? 17.736 13.734 -17.148 1.00 93.38 347 ASN A N 1
ATOM 2489 C CA . ASN A 1 347 ? 16.376 13.772 -17.689 1.00 93.38 347 ASN A CA 1
ATOM 2490 C C . ASN A 1 347 ? 15.987 12.457 -18.388 1.00 93.38 347 ASN A C 1
ATOM 2492 O O . ASN A 1 347 ? 14.848 12.011 -18.265 1.00 93.38 347 ASN A O 1
ATOM 2496 N N . TYR A 1 348 ? 16.911 11.806 -19.107 1.00 93.38 348 TYR A N 1
ATOM 2497 C CA . TYR A 1 348 ? 16.635 10.499 -19.717 1.00 93.38 348 TYR A CA 1
ATOM 2498 C C . TYR A 1 348 ? 16.468 9.388 -18.681 1.00 93.38 348 TYR A C 1
ATOM 2500 O O . TYR A 1 348 ? 15.587 8.542 -18.851 1.00 93.38 348 TYR A O 1
ATOM 2508 N N . ALA A 1 349 ? 17.283 9.386 -17.623 1.00 96.12 349 ALA A N 1
ATOM 2509 C CA . ALA A 1 349 ? 17.135 8.446 -16.519 1.00 96.12 349 ALA A CA 1
ATOM 2510 C C . ALA A 1 349 ? 15.798 8.660 -15.791 1.00 96.12 349 ALA A C 1
ATOM 2512 O O . ALA A 1 349 ? 15.064 7.698 -15.590 1.00 96.12 349 ALA A O 1
ATOM 2513 N N . GLU A 1 350 ? 15.432 9.908 -15.492 1.00 95.81 350 GLU A N 1
ATOM 2514 C CA . GLU A 1 350 ? 14.146 10.255 -14.877 1.00 95.81 350 GLU A CA 1
ATOM 2515 C C . GLU A 1 350 ? 12.963 9.794 -15.738 1.00 95.81 350 GLU A C 1
ATOM 2517 O O . GLU A 1 350 ? 12.097 9.060 -15.266 1.00 95.81 350 GLU A O 1
ATOM 2522 N N . ALA A 1 351 ? 12.978 10.110 -17.037 1.00 92.50 351 ALA A N 1
ATOM 2523 C CA . ALA A 1 351 ? 11.955 9.648 -17.970 1.00 92.50 351 ALA A CA 1
ATOM 2524 C C . ALA A 1 351 ? 11.877 8.112 -18.033 1.00 92.50 351 ALA A C 1
ATOM 2526 O O . ALA A 1 351 ? 10.791 7.548 -18.143 1.00 92.50 351 ALA A O 1
ATOM 2527 N N . ALA A 1 352 ? 13.015 7.416 -17.952 1.00 95.12 352 ALA A N 1
ATOM 2528 C CA . ALA A 1 352 ? 13.049 5.959 -17.878 1.00 95.12 352 ALA A CA 1
ATOM 2529 C C . ALA A 1 352 ? 12.396 5.424 -16.597 1.00 95.12 352 ALA A C 1
ATOM 2531 O O . ALA A 1 352 ? 11.612 4.480 -16.676 1.00 95.12 352 ALA A O 1
ATOM 2532 N N . ILE A 1 353 ? 12.627 6.064 -15.449 1.00 96.25 353 ILE A N 1
ATOM 2533 C CA . ILE A 1 353 ? 11.963 5.717 -14.185 1.00 96.25 353 ILE A CA 1
ATOM 2534 C C . ILE A 1 353 ? 10.443 5.921 -14.292 1.00 96.25 353 ILE A C 1
ATOM 2536 O O . ILE A 1 353 ? 9.672 5.045 -13.893 1.00 96.25 353 ILE A O 1
ATOM 2540 N N . SER A 1 354 ? 9.995 7.024 -14.896 1.00 93.12 354 SER A N 1
ATOM 2541 C CA . SER A 1 354 ? 8.566 7.321 -15.087 1.00 93.12 354 SER A CA 1
ATOM 2542 C C . SER A 1 354 ? 7.861 6.369 -16.061 1.00 93.12 354 SER A C 1
ATOM 2544 O O . SER A 1 354 ? 6.645 6.204 -15.984 1.00 93.12 354 SER A O 1
ATOM 2546 N N . ARG A 1 355 ? 8.593 5.690 -16.958 1.00 92.88 355 ARG A N 1
ATOM 2547 C CA . ARG A 1 355 ? 8.018 4.658 -17.845 1.00 92.88 355 ARG A CA 1
ATOM 2548 C C . ARG A 1 355 ? 7.677 3.351 -17.134 1.00 92.88 355 ARG A C 1
ATOM 2550 O O . ARG A 1 355 ? 6.985 2.500 -17.701 1.00 92.88 355 ARG A O 1
ATOM 2557 N N . VAL A 1 356 ? 8.160 3.164 -15.913 1.00 95.31 356 VAL A N 1
ATOM 2558 C CA . VAL A 1 356 ? 7.824 2.011 -15.083 1.00 95.31 356 VAL A CA 1
ATOM 2559 C C . VAL A 1 356 ? 6.469 2.288 -14.440 1.00 95.31 356 VAL A C 1
ATOM 2561 O O . VAL A 1 356 ? 6.376 3.078 -13.511 1.00 95.31 356 VAL A O 1
ATOM 2564 N N . TRP A 1 357 ? 5.407 1.627 -14.913 1.00 93.25 357 TRP A N 1
ATOM 2565 C CA . TRP A 1 357 ? 4.040 1.842 -14.403 1.00 93.25 357 TRP A CA 1
ATOM 2566 C C . TRP A 1 357 ? 3.906 1.585 -12.895 1.00 93.25 357 TRP A C 1
ATOM 2568 O O . TRP A 1 357 ? 3.058 2.166 -12.230 1.00 93.25 357 TRP A O 1
ATOM 2578 N N . GLY A 1 358 ? 4.765 0.721 -12.350 1.00 92.12 358 GLY A N 1
ATOM 2579 C CA . GLY A 1 358 ? 4.851 0.471 -10.916 1.00 92.12 358 GLY A CA 1
ATOM 2580 C C . GLY A 1 358 ? 5.540 1.576 -10.109 1.00 92.12 358 GLY A C 1
ATOM 2581 O O . GLY A 1 358 ? 5.658 1.396 -8.908 1.00 92.12 358 GLY A O 1
ATOM 2582 N N . THR A 1 359 ? 6.022 2.669 -10.704 1.00 94.31 359 THR A N 1
ATOM 2583 C CA . THR A 1 359 ? 6.582 3.812 -9.964 1.00 94.31 359 THR A CA 1
ATOM 2584 C C . THR A 1 359 ? 5.450 4.669 -9.404 1.00 94.31 359 THR A C 1
ATOM 2586 O O . THR A 1 359 ? 4.600 5.141 -10.155 1.00 94.31 359 THR A O 1
ATOM 2589 N N . THR A 1 360 ? 5.441 4.898 -8.093 1.00 92.00 360 THR A N 1
ATOM 2590 C CA . THR A 1 360 ? 4.374 5.632 -7.394 1.00 92.00 360 THR A CA 1
ATOM 2591 C C . THR A 1 360 ? 4.818 6.990 -6.872 1.00 92.00 360 THR A C 1
ATOM 2593 O O . THR A 1 360 ? 4.003 7.897 -6.733 1.00 92.00 360 THR A O 1
ATOM 2596 N N . SER A 1 361 ? 6.111 7.144 -6.604 1.00 93.00 361 SER A N 1
ATOM 2597 C CA . SER A 1 361 ? 6.720 8.398 -6.180 1.00 93.00 361 SER A CA 1
ATOM 2598 C C . SER A 1 361 ? 8.162 8.474 -6.665 1.00 93.00 361 SER A C 1
ATOM 2600 O O . SER A 1 361 ? 8.791 7.452 -6.952 1.00 93.00 361 SER A O 1
ATOM 2602 N N . LEU A 1 362 ? 8.672 9.697 -6.785 1.00 95.38 362 LEU A N 1
ATOM 2603 C CA . LEU A 1 362 ? 10.004 9.956 -7.309 1.00 95.38 362 LEU A CA 1
ATOM 2604 C C . LEU A 1 362 ? 10.590 11.208 -6.656 1.00 95.38 362 LEU A C 1
ATOM 2606 O O . LEU A 1 362 ? 10.048 12.301 -6.825 1.00 95.38 362 LEU A O 1
ATOM 2610 N N . TRP A 1 363 ? 11.701 11.053 -5.938 1.00 96.56 363 TRP A N 1
ATOM 2611 C CA . TRP A 1 363 ? 12.397 12.150 -5.261 1.00 96.56 363 TRP A CA 1
ATOM 2612 C C . TRP A 1 363 ? 13.882 12.135 -5.612 1.00 96.56 363 TRP A C 1
ATOM 2614 O O . TRP A 1 363 ? 14.521 11.091 -5.544 1.00 96.56 363 TRP A O 1
ATOM 2624 N N . PHE A 1 364 ? 14.437 13.278 -6.018 1.00 97.62 364 PHE A N 1
ATOM 2625 C CA . PHE A 1 364 ? 15.841 13.384 -6.423 1.00 97.62 364 PHE A CA 1
ATOM 2626 C C . PHE A 1 364 ? 16.697 13.990 -5.307 1.00 97.62 364 PHE A C 1
ATOM 2628 O O . PHE A 1 364 ? 16.532 15.160 -4.959 1.00 97.62 364 PHE A O 1
ATOM 2635 N N . HIS A 1 365 ? 17.651 13.214 -4.797 1.00 97.44 365 HIS A N 1
ATOM 2636 C CA . HIS A 1 365 ? 18.558 13.611 -3.725 1.00 97.44 365 HIS A CA 1
ATOM 2637 C C . HIS A 1 365 ? 19.966 13.841 -4.282 1.00 97.44 365 HIS A C 1
ATOM 2639 O O . HIS A 1 365 ? 20.600 12.943 -4.846 1.00 97.44 365 HIS A O 1
ATOM 2645 N N . HIS A 1 366 ? 20.458 15.067 -4.113 1.00 96.44 366 HIS A N 1
ATOM 2646 C CA . HIS A 1 366 ? 21.770 15.507 -4.600 1.00 96.44 366 HIS A CA 1
ATOM 2647 C C . HIS A 1 366 ? 22.562 16.330 -3.576 1.00 96.44 366 HIS A C 1
ATOM 2649 O O . HIS A 1 366 ? 23.753 16.559 -3.780 1.00 96.44 366 HIS A O 1
ATOM 2655 N N . ASP A 1 367 ? 21.913 16.782 -2.502 1.00 95.94 367 ASP A N 1
ATOM 2656 C CA . ASP A 1 367 ? 22.532 17.560 -1.434 1.00 95.94 367 ASP A CA 1
ATOM 2657 C C . ASP A 1 367 ? 23.081 16.613 -0.349 1.00 95.94 367 ASP A C 1
ATOM 2659 O O . ASP A 1 367 ? 22.299 15.882 0.259 1.00 95.94 367 ASP A O 1
ATOM 2663 N N . PRO A 1 368 ? 24.398 16.599 -0.072 1.00 94.69 368 PRO A N 1
ATOM 2664 C CA . PRO A 1 368 ? 24.976 15.773 0.986 1.00 94.69 368 PRO A CA 1
ATOM 2665 C C . PRO A 1 368 ? 24.486 16.095 2.405 1.00 94.69 368 PRO A C 1
ATOM 2667 O O . PRO A 1 368 ? 24.695 15.279 3.306 1.00 94.69 368 PRO A O 1
ATOM 2670 N N . GLU A 1 369 ? 23.879 17.266 2.629 1.00 93.31 369 GLU A N 1
ATOM 2671 C CA . GLU A 1 369 ? 23.290 17.646 3.920 1.00 93.31 369 GLU A CA 1
ATOM 2672 C C . GLU A 1 369 ? 21.868 17.082 4.114 1.00 93.31 369 GLU A C 1
ATOM 2674 O O . GLU A 1 369 ? 21.408 16.955 5.258 1.00 93.31 369 GLU A O 1
ATOM 2679 N N . ASP A 1 370 ? 21.202 16.675 3.025 1.00 94.81 370 ASP A N 1
ATOM 2680 C CA . ASP A 1 370 ? 19.880 16.044 3.040 1.00 94.81 370 ASP A CA 1
ATOM 2681 C C . ASP A 1 370 ? 19.894 14.779 3.918 1.00 94.81 370 ASP A C 1
ATOM 2683 O O . ASP A 1 370 ? 20.839 13.980 3.925 1.00 94.81 370 ASP A O 1
ATOM 2687 N N . GLU A 1 371 ? 18.852 14.622 4.732 1.00 93.56 371 GLU A N 1
ATOM 2688 C CA . GLU A 1 371 ? 18.750 13.513 5.676 1.00 93.56 371 GLU A CA 1
ATOM 2689 C C . GLU A 1 371 ? 18.673 12.151 4.976 1.00 93.56 371 GLU A C 1
ATOM 2691 O O . GLU A 1 371 ? 19.363 11.220 5.393 1.00 93.56 371 GLU A O 1
ATOM 2696 N N . GLU A 1 372 ? 17.896 12.041 3.899 1.00 94.44 372 GLU A N 1
ATOM 2697 C CA . GLU A 1 372 ? 17.763 10.812 3.117 1.00 94.44 372 GLU A CA 1
ATOM 2698 C C . GLU A 1 372 ? 19.048 10.504 2.355 1.00 94.44 372 GLU A C 1
ATOM 2700 O O . GLU A 1 372 ? 19.458 9.344 2.259 1.00 94.44 372 GLU A O 1
ATOM 2705 N N . TYR A 1 373 ? 19.759 11.537 1.894 1.00 95.75 373 TYR A N 1
ATOM 2706 C CA . TYR A 1 373 ? 21.077 11.355 1.291 1.00 95.75 373 TYR A CA 1
ATOM 2707 C C . TYR A 1 373 ? 22.077 10.761 2.292 1.00 95.75 373 TYR A C 1
ATOM 2709 O O . TYR A 1 373 ? 22.753 9.769 2.002 1.00 95.75 373 TYR A O 1
ATOM 2717 N N . ARG A 1 374 ? 22.131 11.304 3.514 1.00 95.00 374 ARG A N 1
ATOM 2718 C CA . ARG A 1 374 ? 22.961 10.755 4.600 1.00 95.00 374 ARG A CA 1
ATOM 2719 C C . ARG A 1 374 ? 22.508 9.369 5.039 1.00 95.00 374 ARG A C 1
ATOM 2721 O O . ARG A 1 374 ? 23.347 8.544 5.395 1.00 95.00 374 ARG A O 1
ATOM 2728 N N . TYR A 1 375 ? 21.213 9.075 5.001 1.00 94.06 375 TYR A N 1
ATOM 2729 C CA . TYR A 1 375 ? 20.698 7.751 5.331 1.00 94.06 375 TYR A CA 1
ATOM 2730 C C . TYR A 1 375 ? 21.097 6.694 4.321 1.00 94.06 375 TYR A C 1
ATOM 2732 O O . TYR A 1 375 ? 21.629 5.652 4.701 1.00 94.06 375 TYR A O 1
ATOM 2740 N N . ALA A 1 376 ? 20.925 7.000 3.037 1.00 94.75 376 ALA A N 1
ATOM 2741 C CA . ALA A 1 376 ? 21.300 6.103 1.962 1.00 94.75 376 ALA A CA 1
ATOM 2742 C C . ALA A 1 376 ? 22.777 5.698 2.055 1.00 94.75 376 ALA A C 1
ATOM 2744 O O . ALA A 1 376 ? 23.094 4.533 1.838 1.00 94.75 376 ALA A O 1
ATOM 2745 N N . TYR A 1 377 ? 23.672 6.626 2.404 1.00 96.00 377 TYR A N 1
ATOM 2746 C CA . TYR A 1 377 ? 25.114 6.375 2.408 1.00 96.00 377 TYR A CA 1
ATOM 2747 C C . TYR A 1 377 ? 25.725 6.008 3.770 1.00 96.00 377 TYR A C 1
ATOM 2749 O O . TYR A 1 377 ? 26.704 5.262 3.800 1.00 96.00 377 TYR A O 1
ATOM 2757 N N . CYS A 1 378 ? 25.185 6.525 4.875 1.00 95.31 378 CYS A N 1
ATOM 2758 C CA . CYS A 1 378 ? 25.766 6.428 6.220 1.00 95.31 378 CYS A CA 1
ATOM 2759 C C . CYS A 1 378 ? 24.748 6.068 7.319 1.00 95.31 378 CYS A C 1
ATOM 2761 O O . CYS A 1 378 ? 25.034 6.321 8.489 1.00 95.31 378 CYS A O 1
ATOM 2763 N N . ASP A 1 379 ? 23.564 5.533 6.990 1.00 92.56 379 ASP A N 1
ATOM 2764 C CA . ASP A 1 379 ? 22.523 5.178 7.980 1.00 92.56 379 ASP A CA 1
ATOM 2765 C C . ASP A 1 379 ? 22.157 6.367 8.905 1.00 92.56 379 ASP A C 1
ATOM 2767 O O . ASP A 1 379 ? 21.867 6.233 10.090 1.00 92.56 379 ASP A O 1
ATOM 2771 N N . GLY A 1 380 ? 22.228 7.587 8.354 1.00 90.88 380 GLY A N 1
ATOM 2772 C CA . GLY A 1 380 ? 21.906 8.857 9.016 1.00 90.88 380 GLY A CA 1
ATOM 2773 C C . GLY A 1 380 ? 23.119 9.566 9.623 1.00 90.88 380 GLY A C 1
ATOM 2774 O O . GLY A 1 380 ? 22.994 10.681 10.134 1.00 90.88 380 GLY A O 1
ATOM 2775 N N . GLY A 1 381 ? 24.297 8.942 9.560 1.00 93.38 381 GLY A N 1
ATOM 2776 C CA . GLY A 1 381 ? 25.560 9.521 9.998 1.00 93.38 381 GLY A CA 1
ATOM 2777 C C . GLY A 1 381 ? 26.030 10.660 9.093 1.00 93.38 381 GLY A C 1
ATOM 2778 O O . GLY A 1 381 ? 25.609 10.803 7.947 1.00 93.38 381 GLY A O 1
ATOM 2779 N N . GLU A 1 382 ? 26.924 11.498 9.615 1.00 93.75 382 GLU A N 1
ATOM 2780 C CA . GLU A 1 382 ? 27.543 12.575 8.838 1.00 93.75 382 GLU A CA 1
ATOM 2781 C C . GLU A 1 382 ? 28.475 12.009 7.752 1.00 93.75 382 GLU A C 1
ATOM 2783 O O . GLU A 1 382 ? 29.311 11.141 8.020 1.00 93.75 382 GLU A O 1
ATOM 2788 N N . LEU A 1 383 ? 28.355 12.527 6.528 1.00 93.81 383 LEU A N 1
ATOM 2789 C CA . LEU A 1 383 ? 29.308 12.274 5.450 1.00 93.81 383 LEU A CA 1
ATOM 2790 C C . LEU A 1 383 ? 30.553 13.135 5.675 1.00 93.81 383 LEU A C 1
ATOM 2792 O O . LEU A 1 383 ? 30.489 14.356 5.569 1.00 93.81 383 LEU A O 1
ATOM 2796 N N . ILE A 1 384 ? 31.694 12.512 5.974 1.00 94.00 384 ILE A N 1
ATOM 2797 C CA . ILE A 1 384 ? 32.931 13.240 6.299 1.00 94.00 384 ILE A CA 1
ATOM 2798 C C . ILE A 1 384 ? 33.906 13.339 5.124 1.00 94.00 384 ILE A C 1
ATOM 2800 O O . ILE A 1 384 ? 34.039 12.429 4.301 1.00 94.00 384 ILE A O 1
ATOM 2804 N N . GLY A 1 385 ? 34.670 14.435 5.111 1.00 90.19 385 GLY A N 1
ATOM 2805 C CA . GLY A 1 385 ? 35.668 14.726 4.082 1.00 90.19 385 GLY A CA 1
ATOM 2806 C C . GLY A 1 385 ? 35.030 15.049 2.730 1.00 90.19 385 GLY A C 1
ATOM 2807 O O . GLY A 1 385 ? 33.941 15.606 2.665 1.00 90.19 385 GLY A O 1
ATOM 2808 N N . ASP A 1 386 ? 35.699 14.671 1.641 1.00 89.75 386 ASP A N 1
ATOM 2809 C CA . ASP A 1 386 ? 35.215 14.937 0.276 1.00 89.75 386 ASP A CA 1
ATOM 2810 C C . ASP A 1 386 ? 34.133 13.947 -0.189 1.00 89.75 386 ASP A C 1
ATOM 2812 O O . ASP A 1 386 ? 33.704 14.000 -1.340 1.00 89.75 386 ASP A O 1
ATOM 2816 N N . SER A 1 387 ? 33.716 12.999 0.652 1.00 84.31 387 SER A N 1
ATOM 2817 C CA . SER A 1 387 ? 32.871 11.880 0.224 1.00 84.31 387 SER A CA 1
ATOM 2818 C C . SER A 1 387 ? 31.480 12.328 -0.218 1.00 84.31 387 SER A C 1
ATOM 2820 O O . SER A 1 387 ? 30.972 11.805 -1.207 1.00 84.31 387 SER A O 1
ATOM 2822 N N . GLY A 1 388 ? 30.918 13.372 0.402 1.00 80.31 388 GLY A N 1
ATOM 2823 C CA . GLY A 1 388 ? 29.672 13.992 -0.068 1.00 80.31 388 GLY A CA 1
ATOM 2824 C C . GLY A 1 388 ? 29.753 14.495 -1.518 1.00 80.31 388 GLY A C 1
ATOM 2825 O O . GLY A 1 388 ? 28.791 14.383 -2.269 1.00 80.31 388 GLY A O 1
ATOM 2826 N N . MET A 1 389 ? 30.936 14.937 -1.954 1.00 87.19 389 MET A N 1
ATOM 2827 C CA . MET A 1 389 ? 31.207 15.439 -3.309 1.00 87.19 389 MET A CA 1
ATOM 2828 C C . MET A 1 389 ? 31.693 14.354 -4.283 1.00 87.19 389 MET A C 1
ATOM 2830 O O . MET A 1 389 ? 32.128 14.670 -5.387 1.00 87.19 389 MET A O 1
ATOM 2834 N N . ARG A 1 390 ? 31.728 13.081 -3.871 1.00 92.75 390 ARG A N 1
ATOM 2835 C CA . ARG A 1 390 ? 32.226 11.975 -4.710 1.00 92.75 390 ARG A CA 1
ATOM 2836 C C . ARG A 1 390 ? 31.222 10.849 -4.883 1.00 92.75 390 ARG A C 1
ATOM 2838 O O . ARG A 1 390 ? 31.315 10.117 -5.866 1.00 92.75 390 ARG A O 1
ATOM 2845 N N . VAL A 1 391 ? 30.294 10.680 -3.944 1.00 96.69 391 VAL A N 1
ATOM 2846 C CA . VAL A 1 391 ? 29.275 9.635 -4.058 1.00 96.69 391 VAL A CA 1
ATOM 2847 C C . VAL A 1 391 ? 28.151 10.049 -5.019 1.00 96.69 391 VAL A C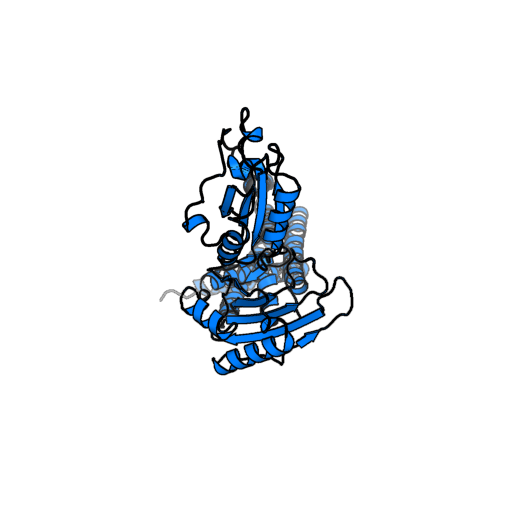 1
ATOM 2849 O O . VAL A 1 391 ? 27.804 11.222 -5.068 1.00 96.69 391 VAL A O 1
ATOM 2852 N N . PRO A 1 392 ? 27.587 9.126 -5.811 1.00 97.75 392 PRO A N 1
ATOM 2853 C CA . PRO A 1 392 ? 26.548 9.433 -6.802 1.00 97.75 392 PRO A CA 1
ATOM 2854 C C . PRO A 1 392 ? 25.315 10.162 -6.239 1.00 97.75 392 PRO A C 1
ATOM 2856 O O . PRO A 1 392 ? 24.911 9.927 -5.100 1.00 97.75 392 PRO A O 1
ATOM 2859 N N . TYR A 1 393 ? 24.649 10.967 -7.066 1.00 97.81 393 TYR A N 1
ATOM 2860 C CA . TYR A 1 393 ? 23.279 11.396 -6.762 1.00 97.81 393 TYR A CA 1
ATOM 2861 C C . TYR A 1 393 ? 22.328 10.210 -6.907 1.00 97.81 393 TYR A C 1
ATOM 2863 O O . TYR A 1 393 ? 22.692 9.199 -7.516 1.00 97.81 393 TYR A O 1
ATOM 2871 N N . PHE A 1 394 ? 21.109 10.306 -6.382 1.00 98.31 394 PHE A N 1
ATOM 2872 C CA . PHE A 1 394 ? 20.123 9.256 -6.614 1.00 98.31 394 PHE A CA 1
ATOM 2873 C C . PHE A 1 394 ? 18.689 9.759 -6.654 1.00 98.31 394 PHE A C 1
ATOM 2875 O O . PHE A 1 394 ? 18.340 10.766 -6.044 1.00 98.31 394 PHE A O 1
ATOM 2882 N N . TRP A 1 395 ? 17.852 9.002 -7.356 1.00 98.44 395 TRP A N 1
ATOM 2883 C CA . TRP A 1 395 ? 16.412 9.051 -7.163 1.00 98.44 395 TRP A CA 1
ATOM 2884 C C . TRP A 1 395 ? 15.993 8.001 -6.152 1.00 98.44 395 TRP A C 1
ATOM 2886 O O . TRP A 1 395 ? 16.357 6.834 -6.311 1.00 98.44 395 TRP A O 1
ATOM 2896 N N . GLU A 1 396 ? 15.211 8.396 -5.155 1.00 97.50 396 GLU A N 1
ATOM 2897 C CA . GLU A 1 396 ? 14.395 7.475 -4.380 1.00 97.50 396 GLU A CA 1
ATOM 2898 C C . GLU A 1 396 ? 13.062 7.270 -5.103 1.00 97.50 396 GLU A C 1
ATOM 2900 O O . GLU A 1 396 ? 12.358 8.223 -5.444 1.00 97.50 396 GLU A O 1
ATOM 2905 N N . VAL A 1 397 ? 12.763 6.011 -5.397 1.00 97.00 397 VAL A N 1
ATOM 2906 C CA . VAL A 1 397 ? 11.640 5.588 -6.227 1.00 97.00 397 VAL A CA 1
ATOM 2907 C C . VAL A 1 397 ? 10.719 4.735 -5.371 1.00 97.00 397 VAL A C 1
ATOM 2909 O O . VAL A 1 397 ? 11.092 3.628 -4.972 1.00 97.00 397 VAL A O 1
ATOM 2912 N N . GLY A 1 398 ? 9.517 5.235 -5.102 1.00 94.44 398 GLY A N 1
ATOM 2913 C CA . GLY A 1 398 ? 8.450 4.427 -4.524 1.00 94.44 398 GLY A CA 1
ATOM 2914 C C . GLY A 1 398 ? 7.884 3.490 -5.582 1.00 94.44 398 GLY A C 1
ATOM 2915 O O . GLY A 1 398 ? 7.655 3.887 -6.724 1.00 94.44 398 GLY A O 1
ATOM 2916 N N . LEU A 1 399 ? 7.673 2.237 -5.209 1.00 94.19 399 LEU A N 1
ATOM 2917 C CA . LEU A 1 399 ? 7.160 1.181 -6.063 1.00 94.19 399 LEU A CA 1
ATOM 2918 C C . LEU A 1 399 ? 5.769 0.749 -5.599 1.00 94.19 399 LEU A C 1
ATOM 2920 O O . LEU A 1 399 ? 5.433 0.758 -4.416 1.00 94.19 399 LEU A O 1
ATOM 2924 N N . SER A 1 400 ? 4.939 0.297 -6.527 1.00 90.94 400 SER A N 1
ATOM 2925 C CA . SER A 1 400 ? 3.590 -0.171 -6.228 1.00 90.94 400 SER A CA 1
ATOM 2926 C C . SER A 1 400 ? 3.577 -1.601 -5.670 1.00 90.94 400 SER A C 1
ATOM 2928 O O . SER A 1 400 ? 2.658 -1.990 -4.957 1.00 90.94 400 SER A O 1
ATOM 2930 N N . SER A 1 401 ? 4.641 -2.369 -5.926 1.00 92.00 401 SER A N 1
ATOM 2931 C CA . SER A 1 401 ? 4.889 -3.697 -5.356 1.00 92.00 401 SER A CA 1
ATOM 2932 C C . SER A 1 401 ? 6.383 -4.053 -5.409 1.00 92.00 401 SER A C 1
ATOM 2934 O O . SER A 1 401 ? 7.101 -3.498 -6.249 1.00 92.00 401 SER A O 1
ATOM 2936 N N . PRO A 1 402 ? 6.871 -5.000 -4.583 1.00 92.12 402 PRO A N 1
ATOM 2937 C CA . PRO A 1 402 ? 8.279 -5.415 -4.606 1.00 92.12 402 PRO A CA 1
ATOM 2938 C C . PRO A 1 402 ? 8.737 -5.939 -5.976 1.00 92.12 402 PRO A C 1
ATOM 2940 O O . PRO A 1 402 ? 9.851 -5.670 -6.426 1.00 92.12 402 PRO A O 1
ATOM 2943 N N . GLY A 1 403 ? 7.856 -6.635 -6.702 1.00 92.06 403 GLY A N 1
ATOM 294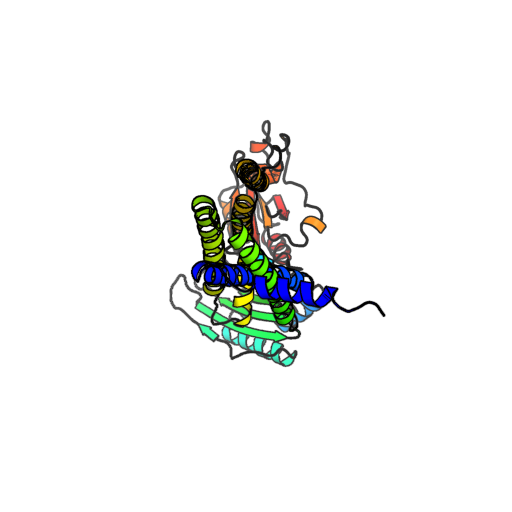4 C CA . GLY A 1 403 ? 8.158 -7.173 -8.028 1.00 92.06 403 GLY A CA 1
ATOM 2945 C C . GLY A 1 403 ? 8.327 -6.116 -9.127 1.00 92.06 403 GLY A C 1
ATOM 2946 O O . GLY A 1 403 ? 8.791 -6.441 -10.222 1.00 92.06 403 GLY A O 1
ATOM 2947 N N . ALA A 1 404 ? 7.998 -4.844 -8.867 1.00 94.69 404 ALA A N 1
ATOM 2948 C CA . ALA A 1 404 ? 8.241 -3.759 -9.818 1.00 94.69 404 ALA A CA 1
ATOM 2949 C C . ALA A 1 404 ? 9.736 -3.411 -9.947 1.00 94.69 404 ALA A C 1
ATOM 2951 O O . ALA A 1 404 ? 10.144 -2.864 -10.973 1.00 94.69 404 ALA A O 1
ATOM 2952 N N . PHE A 1 405 ? 10.568 -3.785 -8.966 1.00 96.31 405 PHE A N 1
ATOM 2953 C CA . PHE A 1 405 ? 12.004 -3.500 -8.979 1.00 96.31 405 PHE A CA 1
ATOM 2954 C C . PHE A 1 405 ? 12.709 -4.065 -10.220 1.00 96.31 405 PHE A C 1
ATOM 2956 O O . PHE A 1 405 ? 13.503 -3.374 -10.853 1.00 96.31 405 PHE A O 1
ATOM 2963 N N . GLY A 1 406 ? 12.371 -5.291 -10.634 1.00 95.81 406 GLY A N 1
ATOM 2964 C CA . GLY A 1 406 ? 12.962 -5.896 -11.831 1.00 95.81 406 GLY A CA 1
ATOM 2965 C C . GLY A 1 406 ? 12.664 -5.110 -13.112 1.00 95.81 406 GLY A C 1
ATOM 2966 O O . GLY A 1 406 ? 13.521 -5.010 -13.984 1.00 95.81 406 GLY A O 1
ATOM 2967 N N . ALA A 1 407 ? 11.477 -4.503 -13.211 1.00 95.62 407 ALA A N 1
ATOM 2968 C CA . ALA A 1 407 ? 11.127 -3.647 -14.344 1.00 95.62 407 ALA A CA 1
ATOM 2969 C C . ALA A 1 407 ? 11.931 -2.344 -14.339 1.00 95.62 407 ALA A C 1
ATOM 2971 O O . ALA A 1 407 ? 12.363 -1.891 -15.395 1.00 95.62 407 ALA A O 1
ATOM 2972 N N . LEU A 1 408 ? 12.155 -1.772 -13.153 1.00 97.56 408 LEU A N 1
ATOM 2973 C CA . LEU A 1 408 ? 12.984 -0.583 -12.981 1.00 97.56 408 LEU A CA 1
ATOM 2974 C C . LEU A 1 408 ? 14.436 -0.844 -13.389 1.00 97.56 408 LEU A C 1
ATOM 2976 O O . LEU A 1 408 ? 15.014 -0.051 -14.127 1.00 97.56 408 LEU A O 1
ATOM 2980 N N . VAL A 1 409 ? 15.014 -1.969 -12.962 1.00 97.75 409 VAL A N 1
ATOM 2981 C CA . VAL A 1 409 ? 16.374 -2.366 -13.357 1.00 97.75 409 VAL A CA 1
A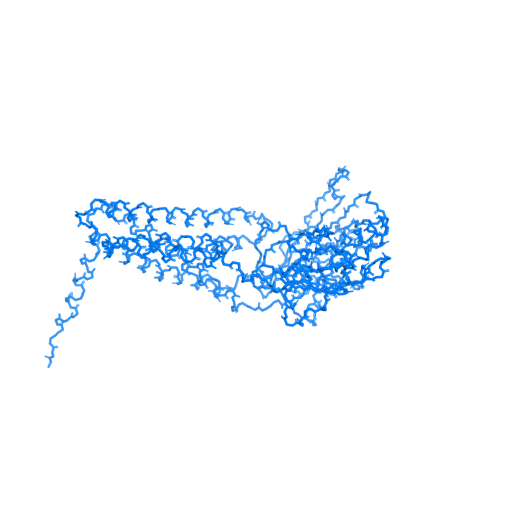TOM 2982 C C . VAL A 1 409 ? 16.474 -2.509 -14.875 1.00 97.75 409 VAL A C 1
ATOM 2984 O O . VAL A 1 409 ? 17.344 -1.888 -15.480 1.00 97.75 409 VAL A O 1
ATOM 2987 N N . ASP A 1 410 ? 15.572 -3.271 -15.497 1.00 96.75 410 ASP A N 1
ATOM 2988 C CA . ASP A 1 410 ? 15.593 -3.497 -16.946 1.00 96.75 410 ASP A CA 1
ATOM 2989 C C . ASP A 1 410 ? 15.415 -2.203 -17.753 1.00 96.75 410 ASP A C 1
ATOM 2991 O O . ASP A 1 410 ? 15.965 -2.082 -18.847 1.00 96.75 410 ASP A O 1
ATOM 2995 N N . GLU A 1 411 ? 14.662 -1.238 -17.224 1.00 96.06 411 GLU A N 1
ATOM 2996 C CA . GLU A 1 411 ? 14.405 0.032 -17.898 1.00 96.06 411 GLU A CA 1
ATOM 2997 C C . GLU A 1 411 ? 15.551 1.039 -17.740 1.00 96.06 411 GLU A C 1
ATOM 2999 O O . GLU A 1 411 ? 15.814 1.817 -18.657 1.00 96.06 411 GLU A O 1
ATOM 3004 N N . VAL A 1 412 ? 16.225 1.045 -16.586 1.00 97.38 412 VAL A N 1
ATOM 3005 C CA . VAL A 1 412 ? 17.091 2.162 -16.178 1.00 97.38 412 VAL A CA 1
ATOM 3006 C C . VAL A 1 412 ? 18.572 1.786 -16.107 1.00 97.38 412 VAL A C 1
ATOM 3008 O O . VAL A 1 412 ? 19.423 2.642 -16.337 1.00 97.38 412 VAL A O 1
ATOM 3011 N N . ALA A 1 413 ? 18.923 0.523 -15.847 1.00 97.81 413 ALA A N 1
ATOM 3012 C CA . ALA A 1 413 ? 20.307 0.137 -15.547 1.00 97.81 413 ALA A CA 1
ATOM 301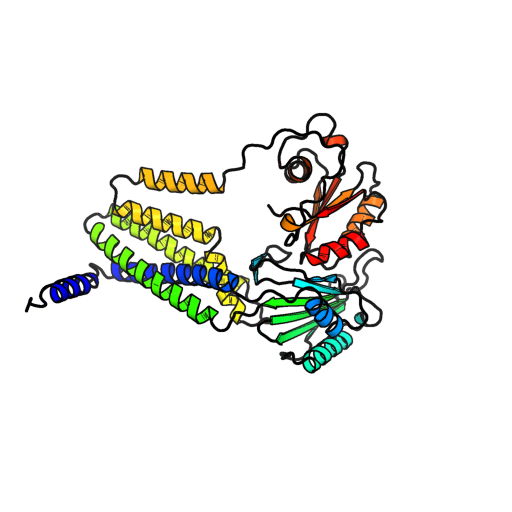3 C C . ALA A 1 413 ? 21.296 0.362 -16.704 1.00 97.81 413 ALA A C 1
ATOM 3015 O O . ALA A 1 413 ? 22.491 0.514 -16.462 1.00 97.81 413 ALA A O 1
ATOM 3016 N N . SER A 1 414 ? 20.824 0.388 -17.954 1.00 97.00 414 SER A N 1
ATOM 3017 C CA . SER A 1 414 ? 21.663 0.668 -19.128 1.00 97.00 414 SER A CA 1
ATOM 3018 C C . SER A 1 414 ? 21.672 2.140 -19.552 1.00 97.00 414 SER A C 1
ATOM 3020 O O . SER A 1 414 ? 22.249 2.462 -20.592 1.00 97.00 414 SER A O 1
ATOM 3022 N N . MET A 1 415 ? 20.993 3.029 -18.819 1.00 97.50 415 MET A N 1
ATOM 3023 C CA . MET A 1 415 ? 20.915 4.445 -19.179 1.00 97.50 415 MET A CA 1
ATOM 3024 C C . MET A 1 415 ? 22.261 5.145 -18.936 1.00 97.50 415 MET A C 1
ATOM 3026 O O . MET A 1 415 ? 22.923 4.880 -17.930 1.00 97.50 415 MET A O 1
ATOM 3030 N N . PRO A 1 416 ? 22.693 6.059 -19.824 1.00 97.38 416 PRO A N 1
ATOM 3031 C CA . PRO A 1 416 ? 23.925 6.816 -19.622 1.00 97.38 416 PRO A CA 1
ATOM 3032 C C . PRO A 1 416 ? 23.925 7.577 -18.289 1.00 97.38 416 PRO A C 1
ATOM 3034 O O . PRO A 1 416 ? 22.951 8.246 -17.955 1.00 97.38 416 PRO A O 1
ATOM 3037 N N . GLY A 1 417 ? 25.028 7.485 -17.543 1.00 97.00 417 GLY A N 1
ATOM 3038 C CA . GLY A 1 417 ? 25.189 8.122 -16.231 1.00 97.00 417 GLY A CA 1
ATOM 3039 C C . GLY A 1 417 ? 24.686 7.282 -15.054 1.00 97.00 417 GLY A C 1
ATOM 3040 O O . GLY A 1 417 ? 25.198 7.440 -13.947 1.00 97.00 417 GLY A O 1
ATOM 3041 N N . VAL A 1 418 ? 23.750 6.348 -15.263 1.00 98.31 418 VAL A N 1
ATOM 3042 C CA . VAL A 1 418 ? 23.281 5.448 -14.197 1.00 98.31 418 VAL A CA 1
ATOM 3043 C C . VAL A 1 418 ? 24.407 4.492 -13.810 1.00 98.31 418 VAL A C 1
ATOM 3045 O O . VAL A 1 418 ? 24.943 3.766 -14.644 1.00 98.31 418 VAL A O 1
ATOM 3048 N N . VAL A 1 419 ? 24.775 4.500 -12.529 1.00 98.25 419 VAL A N 1
ATOM 3049 C CA . VAL A 1 419 ? 25.875 3.680 -11.994 1.00 98.25 419 VAL A CA 1
ATOM 3050 C C . VAL A 1 419 ? 25.382 2.451 -11.243 1.00 98.25 419 VAL A C 1
ATOM 3052 O O . VAL A 1 419 ? 26.095 1.451 -11.176 1.00 98.25 419 VAL A O 1
ATOM 3055 N N . ALA A 1 420 ? 24.182 2.512 -10.662 1.00 98.25 420 ALA A N 1
ATOM 3056 C CA . ALA A 1 420 ? 23.563 1.389 -9.971 1.00 98.25 420 ALA A CA 1
ATOM 3057 C C . ALA A 1 420 ? 22.050 1.590 -9.828 1.00 98.25 420 ALA A C 1
ATOM 3059 O O . ALA A 1 420 ? 21.571 2.713 -9.703 1.00 98.25 420 ALA A O 1
ATOM 3060 N N . VAL A 1 421 ? 21.316 0.483 -9.759 1.00 98.38 421 VAL A N 1
ATOM 3061 C CA . VAL A 1 421 ? 19.923 0.438 -9.301 1.00 98.38 421 VAL A CA 1
ATOM 3062 C C . VAL A 1 421 ? 19.879 -0.552 -8.140 1.00 98.38 421 VAL A C 1
ATOM 3064 O O . VAL A 1 421 ? 20.366 -1.675 -8.279 1.00 98.38 421 VAL A O 1
ATOM 3067 N N . ARG A 1 422 ? 19.387 -0.118 -6.979 1.00 97.81 422 ARG A N 1
ATOM 3068 C CA . ARG A 1 422 ? 19.422 -0.874 -5.715 1.00 97.81 422 ARG A CA 1
ATOM 3069 C C . ARG A 1 422 ? 18.065 -0.845 -5.035 1.00 97.81 422 ARG A C 1
ATOM 3071 O O . ARG A 1 422 ? 17.309 0.105 -5.220 1.00 97.81 422 ARG A O 1
ATOM 3078 N N . HIS A 1 423 ? 17.775 -1.842 -4.212 1.00 97.00 423 HIS A N 1
ATOM 3079 C CA . HIS A 1 423 ? 16.663 -1.728 -3.273 1.00 97.00 423 HIS A CA 1
ATOM 3080 C C . HIS A 1 423 ? 16.978 -0.678 -2.197 1.00 97.00 423 HIS A C 1
ATOM 3082 O O . HIS A 1 423 ? 18.111 -0.580 -1.724 1.00 97.00 423 HIS A O 1
ATOM 3088 N N . GLY A 1 424 ? 15.970 0.101 -1.816 1.00 93.50 424 GLY A N 1
ATOM 3089 C CA . GLY A 1 424 ? 15.980 0.935 -0.620 1.00 93.50 424 GLY A CA 1
ATOM 3090 C C . GLY A 1 424 ? 15.300 0.226 0.550 1.00 93.50 424 GLY A C 1
ATOM 3091 O O . GLY A 1 424 ? 14.685 -0.830 0.387 1.00 93.50 424 GLY A O 1
ATOM 3092 N N . THR A 1 425 ? 15.406 0.814 1.734 1.00 89.25 425 THR A N 1
ATOM 3093 C CA . THR A 1 425 ? 14.687 0.386 2.938 1.00 89.25 425 THR A CA 1
ATOM 3094 C C . THR A 1 425 ? 13.645 1.441 3.282 1.00 89.25 425 THR A C 1
ATOM 3096 O O . THR A 1 425 ? 13.959 2.630 3.265 1.00 89.25 425 THR A O 1
ATOM 3099 N N . GLU A 1 426 ? 12.417 1.011 3.571 1.00 82.50 426 GLU A N 1
ATOM 3100 C CA . GLU A 1 426 ? 11.376 1.894 4.110 1.00 82.50 426 GLU A CA 1
ATOM 3101 C C . GLU A 1 426 ? 11.765 2.324 5.533 1.00 82.50 426 GLU A C 1
ATOM 3103 O O . GLU A 1 426 ? 12.297 1.516 6.300 1.00 82.50 426 GLU A O 1
ATOM 3108 N N . ARG A 1 427 ? 11.555 3.603 5.851 1.00 75.50 427 ARG A N 1
ATOM 3109 C CA . ARG A 1 427 ? 11.835 4.201 7.163 1.00 75.50 427 ARG A CA 1
ATOM 3110 C C . ARG A 1 427 ? 10.615 4.178 8.077 1.00 75.50 427 ARG A C 1
ATOM 3112 O O . ARG A 1 427 ? 9.491 4.394 7.569 1.00 75.50 427 ARG A O 1
#

Secondary structure (DSSP, 8-state):
---SHHHHHHHHHHHHHT--SSHHHHHHHHHHHHHHHHHHHHHHHHHHHHTSPPPP-HHHHHHHHHHHSTTS--EE-----SEEE-TTSS-EEES-EEEEEEPPTTTTSHHHHHHHHHHHHHHTT-EEEEEEEEE---STTSEEEEEEEEEEETTEEEEEEEEEESS--TTS--EEEEEEEEEPPPTTHHHHHHHHHHHHHHHHHHHHHHHHHHHTT-HHHHHHHHHHHHHHHHHHHHHHHHHHHHT--TTS-TTHHHHHHHHHTTSHHHHHHHHHHHHHHHHHH-S-HHHHHHHHHHHHHHHT-PPS-PPPB--SSSPPPPPHHHHTT--EEEEEE-TT--HHHHHHHHHHHHT-TTEEEEEEE--TTSHHHHHHHHTT--B-GGGGGTSPEEEEEEESSGGGHHHHHHHHTTSTTEEEEEE----

pLDDT: mean 86.47, std 11.32, range [51.19, 98.56]

Organism: Actinoplanes missouriensis (strain ATCC 14538 / DSM 43046 / CBS 188.64 / JCM 3121 / NBRC 102363 / NCIMB 12654 / NRRL B-3342 / UNCC 431) (NCBI:txid512565)

Sequence (427 aa):
MRKPTFWIGVIQKVARLGRPASTAALVLAALSALAAGLLGAAATAGLGWAGAPALPSGAAAQELGATVFPGQRVWGGGDAEPFTASGDGEQTVYGFADYWVKHTGETRDVLGYARGARDRLAAAGWDVHGDVTFSSEVASETPIGTATFWATRDGLVLSYTGVLWGNRAAWDSDGAASFQLSRSAPAWLPALAVAGGLLAALAGWLIAGWASRRTAGDTVRTGVVAGFGGMAILLTVAVAVLGGLWSWQPDRPGDEVIWLGLRALTGVPGVMILGLALVALAAVRLRAALPAMLVLAGVVAAAGWHPPAAAACSPSGPPADPAPADVAHSRVARVYIAQDSTDEQRNYAEAAISRVWGTTSLWFHHDPEDEEYRYAYCDGGELIGDSGMRVPYFWEVGLSSPGAFGALVDEVASMPGVVAVRHGTER

Foldseek 3Di:
DDDPPPVVVVVVVVVVLPDFPDPLLVVLLQLLLQLQLLLQLLVLLVVQLVVDDWDDDDPRVVVLCCLQPPPFDKFKDFTADQWDQFLQNQAIAGGKIKIWGADDPVCLVVQVSLQSSQVSCVVVVWAWDDHWDKDADPDQPAFRIKTWTWTDDPQKIKIWIWTAHPPDDPLAGRTITMIMIHGHRDPCSVVSSNVSSNVSSVVSSSLSSVLSVLCVPPPVLVCLLCVLSVVLSVLSVCQLVCQLVSPDDPRDDSVVSNNSSSNSCVPPSVLVSVLSNQLNSDSSPDVPSPVSVVVSVVVVCVVVVDDDQFAADFDQEFDDADDCVQLSNFQKKKWFFFPPDDPVLVVSLVSLLNNLNQWSDKDKFLQQVDQVNCCRGGVRHHHDDCRSVRYTIIIITGGSTSRSQVVSCVRRVPGPRGPDMHGDGDD

Radius of gyration: 27.41 Å; chains: 1; bounding box: 63×49×83 Å